Protein AF-A0A7N4P8X4-F1 (afdb_monomer_lite)

pLDDT: mean 72.77, std 20.25, range [28.92, 97.38]

Sequence (737 aa):
MSDKISYYKFKNLRPSQMLLQALALIQQNEDIEEALRQIRILSRNRGKKTTVELLKLLTAYCDEKFDLDKELKELETIPPKKHDDFLLGYPTRRISCAVVNTPSPCVNKTVGHIEDLEIKIEECFHQFECLLRERFESPIKVQEIEGYIFPKPSDFHARFFTKEDGNLKHQTVTVLADAIHLIRTLETDRKDAADALIEQRLRKRLICSKIDGLSFWRLQKLPFAVQQEHETCSSEILELQGNLEKEMQKLKKLKNLVSKEEATTMTLKRDVQFMKEHKPLLEEKLFVETEILRKLYEKRDEALASCQAVRDALDQILFQYQLTIRMSKKEKERMVRDLKVAEENLDRTEKDLKNTQQVFKHYCTEVEKVKKSLDLQKEELHFLRKNRQETRTKVNELTTKLLEAYFKKLIRDQTGLAIMIKNRMETVMAEHEEQKRYMEVKKEDALQALSEMEAPFQELLEEVARVKELKDEQIETIQALEVHKEEVVRRRTQIQMEYVQRKSEMLEAIVTSKKRRVTLAKEIELAKTTIVTLTKEIKHTKEELETKRDEKIFLDEKLGKLREIYEFAKYNRSNYKELFDMLIDELKILEVRMSQERKALDNSLMSRKEILQTKTIKYHISLDENLRLAQEYQQALKHFLQVKDWYLDEFHKKMSAKAAVRDGLQLLLLQERMHFSLVEYFILRTLFSKLELEMTQRRAHGNICRIILLERKADTLVQRIIDFMQSLSDGSWKTEG

Radius of gyration: 120.43 Å; chains: 1; bounding box: 227×137×345 Å

InterPro domains:
  IPR038826 Coiled-coil domain-containing protein 178 [PTHR35088] (56-402)

Foldseek 3Di:
DPPDPDPPPPDDDDPVVVVVVVVVVCVVDPVSVVVVVVVVVLVVDDDPVSVVVVVVVVVVPDDDDDPVVVVVVVVPPPDDDDDPPPPPDDPPDPPWDDDDPDHTPLRVVLVVLVVVLVVVVVVLVVVVVVVVVVVPDDDDDDDDDDDDDDDDPPPVPPPSCPPPPVPSVVSVVVSVVSVVVVVVVVVVVVVVVVVVVVVVVVVVVVVVVVVVVVCCCVPPVVVVVVVVVVVVVVVVVVVVVVVVVVVVVVVVVVVVVVVVVVVVVVVVVVVVVVCVVCVVVVVVVVVVVVVVVVVVVVVVVVVVVVVVVVVVVVVVVVVVVVVVVVVVVVVVVVVVVVVVVVVVVVVVVVVVVVVVVVVVVVVVVVVVVVVVVVVVVVVVVVVVVVVVVVVVVVVVVVVVVVVVVPVVPPPPVPCPVCVVVVPPVVVVVVPCVVVVPDPVPPDCVPPDDPVPPPPPPVPPPPPPPPPPPDPPVVPVVVVVVVVVVVVVVVVVVVVVVVVVVVVVVVVVVVVVVVVVVVVVVVVVVVVVVVVVVVVVVVVVVVVVVVVVVVVVVVVVVVVVVVVVVVVVVVVVVVVVVVVVVVVVVVVVVVVVVVVVVVVVVVVVVVVVVVVVVVVVVVVVVVVVVVVVVVVVVVVVVVVVVVVVVVVVVVVVVVVVVVVVVVVVVVVVVVVVVVVVVVVVVVVVVVVVVVVVVVVVVVVVVVVVVVVVVVVVVVVVVVVVVVVVVVVVVDDDDPDDD

Secondary structure (DSSP, 8-state):
--S-SSTTSSSS--HHHHHHHHHHHHTT-HHHHHHHHHHHHHTT--SHHHHHHHHHHHHTS--S---HHHHHHHHHTS----SS--SS------SSSSS-SS--HHHHHHHHHHHHHHHHHHHHHHHHHHHHHHTS----------------TTTTSSSSSSSSTHHHHHHHHHHHHHHHHHHHHHHHHHHHHHHHHHHHHHHHHHHHHHHHHHHHIIIIIHHHHHHHHHHHHHHHHHHHHHHHHHHHHHHHHHHHHHHHHHHHHHHHHHHHHHHHHHHHHHHHHHHHHHHHHHHHHHHHHHHHHHHHHHHHHHHHHHHHHHHHHHHHHHHHHHHHHHHHHHHHHHHHHHHHHHHHHHHHHHHHHHHHHHHHHHHHHHHHHHHHHHHHHHHHHHHHHHHHHHHTTTGGGTSSTTGGGGTTTTTTSTTGGGTSTTGGGSSTTTTSTT-SSSSSSSSSTTS-TTSGGG--SSSGGGSHHHHHHHHHHHHHHHHHHHHHHHHHHHHHHHHHHHHHHHHHHHHHHHHHHHHHHHHHHHHHHHHHHHHHHHHHHHHHHHHHHHHHHHHHHHHHHHHHHHHHHHHHHHHHHHHHHHHHHHHHHHHHHHHHHHHHHHHHHHHHHHHHHHHHHHHHHHHHHHHHHHHHHHHHHHHHHHHHHHHHHHHHHHHHHHHHHHHHHHHHHHHHHHHHHHHHHHHHHHHHHHHHHHHHHHHHHHHHHHHHHHHHHHHHHHHTTS-------

Structure (mmCIF, N/CA/C/O backbone):
data_AF-A0A7N4P8X4-F1
#
_entry.id   AF-A0A7N4P8X4-F1
#
loop_
_atom_site.group_PDB
_atom_site.id
_atom_site.type_symbol
_atom_site.label_atom_id
_atom_site.label_alt_id
_atom_site.label_comp_id
_atom_site.label_asym_id
_atom_site.label_entity_id
_atom_site.label_seq_id
_atom_site.pdbx_PDB_ins_code
_atom_site.Cartn_x
_atom_site.Cartn_y
_atom_site.Cartn_z
_atom_site.occupancy
_atom_site.B_iso_or_equiv
_atom_site.auth_seq_id
_atom_site.auth_comp_id
_atom_site.auth_asym_id
_atom_site.auth_atom_id
_atom_site.pdbx_PDB_model_num
ATOM 1 N N . MET A 1 1 ? -11.785 15.658 -30.947 1.00 40.91 1 MET A N 1
ATOM 2 C CA . MET A 1 1 ? -12.297 15.171 -32.245 1.00 40.91 1 MET A CA 1
ATOM 3 C C . MET A 1 1 ? -11.614 15.986 -33.331 1.00 40.91 1 MET A C 1
ATOM 5 O O . MET A 1 1 ? -12.002 17.129 -33.469 1.00 40.91 1 MET A O 1
ATOM 9 N N . SER A 1 2 ? -10.574 15.462 -33.994 1.00 34.03 2 SER A N 1
ATOM 10 C CA . SER A 1 2 ? -10.188 15.837 -35.378 1.00 34.03 2 SER A CA 1
ATOM 11 C C . SER A 1 2 ? -8.980 15.048 -35.938 1.00 34.03 2 SER A C 1
ATOM 13 O O . SER A 1 2 ? -8.454 15.447 -36.959 1.00 34.03 2 SER A O 1
ATOM 15 N N . ASP A 1 3 ? -8.550 13.918 -35.352 1.00 32.91 3 ASP A N 1
ATOM 16 C CA . ASP A 1 3 ? -7.396 13.152 -35.889 1.00 32.91 3 ASP A CA 1
ATOM 17 C C . ASP A 1 3 ? -7.577 11.626 -35.795 1.00 32.91 3 ASP A C 1
ATOM 19 O O . ASP A 1 3 ? -6.661 10.861 -35.504 1.00 32.91 3 ASP A O 1
ATOM 23 N N . LYS A 1 4 ? -8.804 11.138 -36.020 1.00 34.59 4 LYS A N 1
ATOM 24 C CA . LYS A 1 4 ? -9.133 9.697 -35.941 1.00 34.59 4 LYS A CA 1
ATOM 25 C C . LYS A 1 4 ? -9.571 9.053 -37.265 1.00 34.59 4 LYS A C 1
ATOM 27 O O . LYS A 1 4 ? -10.173 7.986 -37.231 1.00 34.59 4 LYS A O 1
ATOM 32 N N . ILE A 1 5 ? -9.253 9.637 -38.428 1.00 39.47 5 ILE A N 1
ATOM 33 C CA . ILE A 1 5 ? -9.693 9.097 -39.740 1.00 39.47 5 ILE A CA 1
ATOM 34 C C . ILE A 1 5 ? -8.537 8.626 -40.655 1.00 39.47 5 ILE A C 1
ATOM 36 O O . ILE A 1 5 ? -8.784 8.135 -41.748 1.00 39.47 5 ILE A O 1
ATOM 40 N N . SER A 1 6 ? -7.270 8.640 -40.221 1.00 40.78 6 SER A N 1
ATOM 41 C CA . SER A 1 6 ? -6.165 8.228 -41.117 1.00 40.78 6 SER A CA 1
ATOM 42 C C . SER A 1 6 ? -5.797 6.729 -41.069 1.00 40.78 6 SER A C 1
ATOM 44 O O . SER A 1 6 ? -5.275 6.181 -42.034 1.00 40.78 6 SER A O 1
ATOM 46 N N . TYR A 1 7 ? -6.125 5.997 -39.996 1.00 34.75 7 TYR A N 1
ATOM 47 C CA . TYR A 1 7 ? -5.567 4.643 -39.797 1.00 34.75 7 TYR A CA 1
ATOM 48 C C . TYR A 1 7 ? -6.453 3.471 -40.273 1.00 34.75 7 TYR A C 1
ATOM 50 O O . TYR A 1 7 ? -6.017 2.323 -40.273 1.00 34.75 7 TYR A O 1
ATOM 58 N N . TYR A 1 8 ? -7.691 3.726 -40.714 1.00 36.53 8 TYR A N 1
ATOM 59 C CA . TYR A 1 8 ? -8.648 2.673 -41.108 1.00 36.53 8 TYR A CA 1
ATOM 60 C C . TYR A 1 8 ? -8.923 2.574 -42.617 1.00 36.53 8 TYR A C 1
ATOM 62 O O . TYR A 1 8 ? -9.893 1.938 -43.023 1.00 36.53 8 TYR A O 1
ATOM 70 N N . LYS A 1 9 ? -8.066 3.151 -43.469 1.00 40.25 9 LYS A N 1
ATOM 71 C CA . LYS A 1 9 ? -8.240 3.108 -44.934 1.00 40.25 9 LYS A CA 1
ATOM 72 C C . LYS A 1 9 ? -7.274 2.192 -45.690 1.00 40.25 9 LYS A C 1
ATOM 74 O O . LYS A 1 9 ? -7.340 2.154 -46.907 1.00 40.25 9 LYS A O 1
ATOM 79 N N . PHE A 1 10 ? -6.430 1.419 -45.004 1.00 41.00 10 PHE A N 1
ATOM 80 C CA . PHE A 1 10 ? -5.390 0.605 -45.656 1.00 41.00 10 PHE A CA 1
ATOM 81 C C . PHE A 1 10 ? -5.652 -0.903 -45.705 1.00 41.00 10 PHE A C 1
ATOM 83 O O . PHE A 1 10 ? -4.832 -1.639 -46.242 1.00 41.00 10 PHE A O 1
ATOM 90 N N . LYS A 1 11 ? -6.782 -1.394 -45.181 1.00 41.47 11 LYS A N 1
ATOM 91 C CA . LYS A 1 11 ? -6.997 -2.848 -45.073 1.00 41.47 11 LYS A CA 1
ATOM 92 C C . LYS A 1 11 ? -7.780 -3.504 -46.212 1.00 41.47 11 LYS A C 1
ATOM 94 O O . LYS A 1 11 ? -7.796 -4.722 -46.243 1.00 41.47 11 LYS A O 1
ATOM 99 N N . ASN A 1 12 ? -8.381 -2.746 -47.140 1.00 44.72 12 ASN A N 1
ATOM 100 C CA . ASN A 1 12 ? -9.280 -3.303 -48.170 1.00 44.72 12 ASN A CA 1
ATOM 101 C C . ASN A 1 12 ? -9.197 -2.611 -49.554 1.00 44.72 12 ASN A C 1
ATOM 103 O O . ASN A 1 12 ? -10.226 -2.395 -50.190 1.00 44.72 12 ASN A O 1
ATOM 107 N N . LEU A 1 13 ? -8.011 -2.248 -50.051 1.00 44.00 13 LEU A N 1
ATOM 108 C CA . LEU A 1 13 ? -7.868 -1.734 -51.426 1.00 44.00 13 LEU A CA 1
ATOM 109 C C . LEU A 1 13 ? -7.218 -2.791 -52.323 1.00 44.00 13 LEU A C 1
ATOM 111 O O . LEU A 1 13 ? -6.197 -3.375 -51.967 1.00 44.00 13 LEU A O 1
ATOM 115 N N . ARG A 1 14 ? -7.826 -3.050 -53.489 1.00 50.84 14 ARG A N 1
ATOM 116 C CA . ARG A 1 14 ? -7.253 -3.959 -54.496 1.00 50.84 14 ARG A CA 1
ATOM 117 C C . ARG A 1 14 ? -5.933 -3.373 -55.026 1.00 50.84 14 ARG A C 1
ATOM 119 O O . ARG A 1 14 ? -5.809 -2.147 -55.075 1.00 50.84 14 ARG A O 1
ATOM 126 N N . PRO A 1 15 ? -4.986 -4.203 -55.503 1.00 47.47 15 PRO A N 1
ATOM 127 C CA . PRO A 1 15 ? -3.690 -3.747 -56.022 1.00 47.47 15 PRO A CA 1
ATOM 128 C C . PRO A 1 15 ? -3.783 -2.613 -57.060 1.00 47.47 15 PRO A C 1
ATOM 130 O O . PRO A 1 15 ? -2.947 -1.715 -57.079 1.00 47.47 15 PRO A O 1
ATOM 133 N N . SER A 1 16 ? -4.851 -2.585 -57.863 1.00 41.50 16 SER A N 1
ATOM 134 C CA . SER A 1 16 ? -5.122 -1.528 -58.846 1.00 41.50 16 SER A CA 1
ATOM 135 C C . SER A 1 16 ? -5.427 -0.153 -58.235 1.00 41.50 16 SER A C 1
ATOM 137 O O . SER A 1 16 ? -5.128 0.866 -58.850 1.00 41.50 16 SER A O 1
ATOM 139 N N . GLN A 1 17 ? -5.980 -0.094 -57.021 1.00 48.06 17 GLN A N 1
ATOM 140 C CA . GLN A 1 17 ? -6.282 1.161 -56.326 1.00 48.06 17 GLN A CA 1
ATOM 141 C C . GLN A 1 17 ? -5.081 1.688 -55.530 1.00 48.06 17 GLN A C 1
ATOM 143 O O . GLN A 1 17 ? -4.909 2.900 -55.440 1.00 48.06 17 GLN A O 1
ATOM 148 N N . MET A 1 18 ? -4.202 0.804 -55.040 1.00 45.47 18 MET A N 1
ATOM 149 C CA . MET A 1 18 ? -2.903 1.213 -54.484 1.00 45.47 18 MET A CA 1
ATOM 150 C C . MET A 1 18 ? -2.007 1.838 -55.557 1.00 45.47 18 MET A C 1
ATOM 152 O O . MET A 1 18 ? -1.326 2.820 -55.286 1.00 45.47 18 MET A O 1
ATOM 156 N N . LEU A 1 19 ? -2.068 1.324 -56.789 1.00 45.06 19 LEU A N 1
ATOM 157 C CA . LEU A 1 19 ? -1.313 1.859 -57.922 1.00 45.06 19 LEU A CA 1
ATOM 158 C C . LEU A 1 19 ? -1.837 3.237 -58.364 1.00 45.06 19 LEU A C 1
ATOM 160 O O . LEU A 1 19 ? -1.047 4.135 -58.626 1.00 45.06 19 LEU A O 1
ATOM 164 N N . LEU A 1 20 ? -3.159 3.443 -58.359 1.00 49.94 20 LEU A N 1
ATOM 165 C CA . LEU A 1 20 ? -3.782 4.748 -58.624 1.00 49.94 20 LEU A CA 1
ATOM 166 C C . LEU A 1 20 ? -3.471 5.791 -57.539 1.00 49.94 20 LEU A C 1
ATOM 168 O O . LEU A 1 20 ? -3.284 6.962 -57.855 1.00 49.94 20 LEU A O 1
ATOM 172 N N . GLN A 1 21 ? -3.375 5.378 -56.274 1.00 46.03 21 GLN A N 1
ATOM 173 C CA . GLN A 1 21 ? -3.070 6.286 -55.165 1.00 46.03 21 GLN A CA 1
ATOM 174 C C . GLN A 1 21 ? -1.561 6.563 -55.024 1.00 46.03 21 GLN A C 1
ATOM 176 O O . GLN A 1 21 ? -1.181 7.668 -54.649 1.00 46.03 21 GLN A O 1
ATOM 181 N N . ALA A 1 22 ? -0.701 5.614 -55.417 1.00 45.62 22 ALA A N 1
ATOM 182 C CA . ALA A 1 22 ? 0.734 5.839 -55.604 1.00 45.62 22 ALA A CA 1
ATOM 183 C C . ALA A 1 22 ? 1.010 6.770 -56.796 1.00 45.62 22 ALA A C 1
ATOM 185 O O . ALA A 1 22 ? 1.836 7.668 -56.686 1.00 45.62 22 ALA A O 1
ATOM 186 N N . LEU A 1 23 ? 0.266 6.632 -57.901 1.00 46.03 23 LEU A N 1
ATOM 187 C CA . LEU A 1 23 ? 0.329 7.564 -59.033 1.00 46.03 23 LEU A CA 1
ATOM 188 C C . LEU A 1 23 ? -0.154 8.974 -58.657 1.00 46.03 23 LEU A C 1
ATOM 190 O O . LEU A 1 23 ? 0.441 9.948 -59.105 1.00 46.03 23 LEU A O 1
ATOM 194 N N . ALA A 1 24 ? -1.163 9.095 -57.788 1.00 49.78 24 ALA A N 1
ATOM 195 C CA . ALA A 1 24 ? -1.619 10.387 -57.269 1.00 49.78 24 ALA A CA 1
ATOM 196 C C . ALA A 1 24 ? -0.599 11.053 -56.321 1.00 49.78 24 ALA A C 1
ATOM 198 O O . ALA A 1 24 ? -0.490 12.274 -56.309 1.00 49.78 24 ALA A O 1
ATOM 199 N N . LEU A 1 25 ? 0.176 10.268 -55.561 1.00 44.53 25 LEU A N 1
ATOM 200 C CA . LEU A 1 25 ? 1.289 10.769 -54.738 1.00 44.53 25 LEU A CA 1
ATOM 201 C C . LEU A 1 25 ? 2.521 11.136 -55.584 1.00 44.53 25 LEU A C 1
ATOM 203 O O . LEU A 1 25 ? 3.224 12.086 -55.257 1.00 44.53 25 LEU A O 1
ATOM 207 N N . ILE A 1 26 ? 2.752 10.440 -56.703 1.00 46.66 26 ILE A N 1
ATOM 208 C CA . ILE A 1 26 ? 3.793 10.787 -57.687 1.00 46.66 26 ILE A CA 1
ATOM 209 C C . ILE A 1 26 ? 3.445 12.092 -58.426 1.00 46.66 26 ILE A C 1
ATOM 211 O O . ILE A 1 26 ? 4.345 12.860 -58.743 1.00 46.66 26 ILE A O 1
ATOM 215 N N . GLN A 1 27 ? 2.158 12.392 -58.633 1.00 49.59 27 GLN A N 1
ATOM 216 C CA . GLN A 1 27 ? 1.689 13.667 -59.199 1.00 49.59 27 GLN A CA 1
ATOM 217 C C . GLN A 1 27 ? 1.781 14.866 -58.234 1.00 49.59 27 GLN A C 1
ATOM 219 O O . GLN A 1 27 ? 1.562 15.993 -58.664 1.00 49.59 27 GLN A O 1
ATOM 224 N N . GLN A 1 28 ? 2.084 14.655 -56.947 1.00 47.28 28 GLN A N 1
ATOM 225 C CA . GLN A 1 28 ? 2.255 15.735 -55.960 1.00 47.28 28 GLN A CA 1
ATOM 226 C C . GLN A 1 28 ? 3.719 16.158 -55.750 1.00 47.28 28 GLN A C 1
ATOM 228 O O . GLN A 1 28 ? 3.963 17.128 -55.038 1.00 47.28 28 GLN A O 1
ATOM 233 N N . ASN A 1 29 ? 4.684 15.469 -56.370 1.00 46.62 29 ASN A N 1
ATOM 234 C CA . ASN A 1 29 ? 6.101 15.837 -56.345 1.00 46.62 29 ASN A CA 1
ATOM 235 C C . ASN A 1 29 ? 6.505 16.437 -57.698 1.00 46.62 29 ASN A C 1
ATOM 237 O O . ASN A 1 29 ? 6.779 15.695 -58.645 1.00 46.62 29 ASN A O 1
ATOM 241 N N . GLU A 1 30 ? 6.579 17.770 -57.775 1.00 48.62 30 GLU A N 1
ATOM 242 C CA . GLU A 1 30 ? 7.028 18.496 -58.978 1.00 48.62 30 GLU A CA 1
ATOM 243 C C . GLU A 1 30 ? 8.418 18.022 -59.455 1.00 48.62 30 GLU A C 1
ATOM 245 O O . GLU A 1 30 ? 8.646 17.891 -60.657 1.00 48.62 30 GLU A O 1
ATOM 250 N N . ASP A 1 31 ? 9.300 17.616 -58.534 1.00 49.03 31 ASP A N 1
ATOM 251 C CA . ASP A 1 31 ? 10.652 17.126 -58.846 1.00 49.03 31 ASP A CA 1
ATOM 252 C C . ASP A 1 31 ? 10.674 15.762 -59.568 1.00 49.03 31 ASP A C 1
ATOM 254 O O . ASP A 1 31 ? 11.569 15.479 -60.370 1.00 49.03 31 ASP A O 1
ATOM 258 N N . ILE A 1 32 ? 9.676 14.904 -59.325 1.00 47.75 32 ILE A N 1
ATOM 259 C CA . ILE A 1 32 ? 9.579 13.579 -59.965 1.00 47.75 32 ILE A CA 1
ATOM 260 C C . ILE A 1 32 ? 8.868 13.695 -61.320 1.00 47.75 32 ILE A C 1
ATOM 262 O O . ILE A 1 32 ? 9.211 12.975 -62.263 1.00 47.75 32 ILE A O 1
ATOM 266 N N . GLU A 1 33 ? 7.917 14.624 -61.461 1.00 46.00 33 GLU A N 1
ATOM 267 C CA . GLU A 1 33 ? 7.275 14.911 -62.746 1.00 46.00 33 GLU A CA 1
ATOM 268 C C . GLU A 1 33 ? 8.265 15.542 -63.745 1.00 46.00 33 GLU A C 1
ATOM 270 O O . GLU A 1 33 ? 8.255 15.179 -64.925 1.00 46.00 33 GLU A O 1
ATOM 275 N N . GLU A 1 34 ? 9.182 16.393 -63.274 1.00 50.38 34 GLU A N 1
ATOM 276 C CA . GLU A 1 34 ? 10.260 16.973 -64.085 1.00 50.38 34 GLU A CA 1
ATOM 277 C C . GLU A 1 34 ? 11.286 15.905 -64.511 1.00 50.38 34 GLU A C 1
ATOM 279 O O . GLU A 1 34 ? 11.645 15.815 -65.690 1.00 50.38 34 GLU A O 1
ATOM 284 N N . ALA A 1 35 ? 11.670 14.997 -63.604 1.00 46.72 35 ALA A N 1
ATOM 285 C CA . ALA A 1 35 ? 12.545 13.863 -63.920 1.00 46.72 35 ALA A CA 1
ATOM 286 C C . ALA A 1 35 ? 11.910 12.900 -64.946 1.00 46.72 35 ALA A C 1
ATOM 288 O O . ALA A 1 35 ? 12.567 12.445 -65.887 1.00 46.72 35 ALA A O 1
ATOM 289 N N . LEU A 1 36 ? 10.606 12.629 -64.833 1.00 44.66 36 LEU A N 1
ATOM 290 C CA . LEU A 1 36 ? 9.875 11.791 -65.787 1.00 44.66 36 LEU A CA 1
ATOM 291 C C . LEU A 1 36 ? 9.618 12.499 -67.129 1.00 44.66 36 LEU A C 1
ATOM 293 O O . LEU A 1 36 ? 9.612 11.831 -68.169 1.00 44.66 36 LEU A O 1
ATOM 297 N N . ARG A 1 37 ? 9.463 13.833 -67.156 1.00 54.06 37 ARG A N 1
ATOM 298 C CA . ARG A 1 37 ? 9.416 14.629 -68.400 1.00 54.06 37 ARG A CA 1
ATOM 299 C C . ARG A 1 37 ? 10.755 14.611 -69.128 1.00 54.06 37 ARG A C 1
ATOM 301 O O . ARG A 1 37 ? 10.762 14.402 -70.344 1.00 54.06 37 ARG A O 1
ATOM 308 N N . GLN A 1 38 ? 11.874 14.714 -68.410 1.00 51.28 38 GLN A N 1
ATOM 309 C CA . GLN A 1 38 ? 13.210 14.583 -69.000 1.00 51.28 38 GLN A CA 1
ATOM 310 C C . GLN A 1 38 ? 13.451 13.174 -69.567 1.00 51.28 38 GLN A C 1
ATOM 312 O O . GLN A 1 38 ? 13.900 13.039 -70.706 1.00 51.28 38 GLN A O 1
ATOM 317 N N . ILE A 1 39 ? 13.028 12.115 -68.865 1.00 45.53 39 ILE A N 1
ATOM 318 C CA . ILE A 1 39 ? 13.102 10.729 -69.370 1.00 45.53 39 ILE A CA 1
ATOM 319 C C . ILE A 1 39 ? 12.225 10.530 -70.623 1.00 45.53 39 ILE A C 1
ATOM 321 O O . ILE A 1 39 ? 12.630 9.849 -71.572 1.00 45.53 39 ILE A O 1
ATOM 325 N N . ARG A 1 40 ? 11.045 11.165 -70.693 1.00 45.41 40 ARG A N 1
ATOM 326 C CA . ARG A 1 40 ? 10.167 11.093 -71.877 1.00 45.41 40 ARG A CA 1
ATOM 327 C C . ARG A 1 40 ? 10.763 11.794 -73.098 1.00 45.41 40 ARG A C 1
ATOM 329 O O . ARG A 1 40 ? 10.647 11.254 -74.200 1.00 45.41 40 ARG A O 1
ATOM 336 N N . ILE A 1 41 ? 11.428 12.936 -72.912 1.00 51.06 41 ILE A N 1
ATOM 337 C CA . ILE A 1 41 ? 12.122 13.672 -73.984 1.00 51.06 41 ILE A CA 1
ATOM 338 C C . ILE A 1 41 ? 13.336 12.873 -74.494 1.00 51.06 41 ILE A C 1
ATOM 340 O O . ILE A 1 41 ? 13.569 12.809 -75.703 1.00 51.06 41 ILE A O 1
ATOM 344 N N . LEU A 1 42 ? 14.046 12.171 -73.605 1.00 42.72 42 LEU A N 1
ATOM 345 C CA . LEU A 1 42 ? 15.221 11.359 -73.945 1.00 42.72 42 LEU A CA 1
ATOM 346 C C . LEU A 1 42 ? 14.881 10.030 -74.644 1.00 42.72 42 LEU A C 1
ATOM 348 O O . LEU A 1 42 ? 15.661 9.551 -75.467 1.00 42.72 42 LEU A O 1
ATOM 352 N N . SER A 1 43 ? 13.692 9.460 -74.411 1.00 44.56 43 SER A N 1
ATOM 353 C CA . SER A 1 43 ? 13.261 8.203 -75.056 1.00 44.56 43 SER A CA 1
ATOM 354 C C . SER A 1 43 ? 13.024 8.305 -76.575 1.00 44.56 43 SER A C 1
ATOM 356 O O . SER A 1 43 ? 12.935 7.282 -77.258 1.00 44.56 43 SER A O 1
ATOM 358 N N . ARG A 1 44 ? 12.947 9.528 -77.125 1.00 46.44 44 ARG A N 1
ATOM 359 C CA . ARG A 1 44 ? 12.683 9.776 -78.554 1.00 46.44 44 ARG A CA 1
ATOM 360 C C . ARG A 1 44 ? 13.939 9.802 -79.433 1.00 46.44 44 ARG A C 1
ATOM 362 O O . ARG A 1 44 ? 13.810 9.619 -80.639 1.00 46.44 44 ARG A O 1
ATOM 369 N N . ASN A 1 45 ? 15.136 9.946 -78.858 1.00 46.81 45 ASN A N 1
ATOM 370 C CA . ASN A 1 45 ? 16.387 10.082 -79.610 1.00 46.81 45 ASN A CA 1
ATOM 371 C C . ASN A 1 45 ? 17.344 8.917 -79.310 1.00 46.81 45 ASN A C 1
ATOM 373 O O . ASN A 1 45 ? 17.963 8.846 -78.248 1.00 46.81 45 ASN A O 1
ATOM 377 N N . ARG A 1 46 ? 17.482 7.988 -80.264 1.00 48.44 46 ARG A N 1
ATOM 378 C CA . ARG A 1 46 ? 18.445 6.877 -80.186 1.00 48.44 46 ARG A CA 1
ATOM 379 C C . ARG A 1 46 ? 19.837 7.357 -80.622 1.00 48.44 46 ARG A C 1
ATOM 381 O O . ARG A 1 46 ? 20.061 7.563 -81.809 1.00 48.44 46 ARG A O 1
ATOM 388 N N . GLY A 1 47 ? 20.779 7.498 -79.687 1.00 50.91 47 GLY A N 1
ATOM 389 C CA . GLY A 1 47 ? 22.188 7.793 -79.989 1.00 50.91 47 GLY A CA 1
ATOM 390 C C . GLY A 1 47 ? 23.071 7.900 -78.738 1.00 50.91 47 GLY A C 1
ATOM 391 O O . GLY A 1 47 ? 22.567 8.056 -77.636 1.00 50.91 47 GLY A O 1
ATOM 392 N N . LYS A 1 48 ? 24.403 7.839 -78.892 1.00 46.06 48 LYS A N 1
ATOM 393 C CA . LYS A 1 48 ? 25.401 7.790 -77.791 1.00 46.06 48 LYS A CA 1
ATOM 394 C C . LYS A 1 48 ? 25.256 8.876 -76.704 1.00 46.06 48 LYS A C 1
ATOM 396 O O . LYS A 1 48 ? 25.703 8.657 -75.582 1.00 46.06 48 LYS A O 1
ATOM 401 N N . LYS A 1 49 ? 24.616 10.016 -76.999 1.00 47.66 49 LYS A N 1
ATOM 402 C CA . LYS A 1 49 ? 24.328 11.078 -76.016 1.00 47.66 49 LYS A CA 1
ATOM 403 C C . LYS A 1 49 ? 23.410 10.593 -74.885 1.00 47.66 49 LYS A C 1
ATOM 405 O O . LYS A 1 49 ? 23.685 10.880 -73.727 1.00 47.66 49 LYS A O 1
ATOM 410 N N . THR A 1 50 ? 22.404 9.777 -75.204 1.00 49.06 50 THR A N 1
ATOM 411 C CA . THR A 1 50 ? 21.455 9.222 -74.227 1.00 49.06 50 THR A CA 1
ATOM 412 C C . THR A 1 50 ? 22.134 8.230 -73.279 1.00 49.06 50 THR A C 1
ATOM 414 O O . THR A 1 50 ? 21.807 8.178 -72.102 1.00 49.06 50 THR A O 1
ATOM 417 N N . THR A 1 51 ? 23.128 7.474 -73.759 1.00 50.16 51 THR A N 1
ATOM 418 C CA . THR A 1 51 ? 23.895 6.519 -72.940 1.00 50.16 51 THR A CA 1
ATOM 419 C C . THR A 1 51 ? 24.843 7.227 -71.968 1.00 50.16 51 THR A C 1
ATOM 421 O O . THR A 1 51 ? 24.984 6.792 -70.832 1.00 50.16 51 THR A O 1
ATOM 424 N N . VAL A 1 52 ? 25.457 8.337 -72.390 1.00 51.41 52 VAL A N 1
ATOM 425 C CA . VAL A 1 52 ? 26.366 9.137 -71.550 1.00 51.41 52 VAL A CA 1
ATOM 426 C C . VAL A 1 52 ? 25.600 9.921 -70.479 1.00 51.41 52 VAL A C 1
ATOM 428 O O . VAL A 1 52 ? 26.076 10.026 -69.353 1.00 51.41 52 VAL A O 1
ATOM 431 N N . GLU A 1 53 ? 24.404 10.431 -70.783 1.00 51.50 53 GLU A N 1
ATOM 432 C CA . GLU A 1 53 ? 23.557 11.101 -69.784 1.00 51.50 53 GLU A CA 1
ATOM 433 C C . GLU A 1 53 ? 22.910 10.115 -68.796 1.00 51.50 53 GLU A C 1
ATOM 435 O O . GLU A 1 53 ? 22.869 10.403 -67.602 1.00 51.50 53 GLU A O 1
ATOM 440 N N . LEU A 1 54 ? 22.511 8.915 -69.245 1.00 48.25 54 LEU A N 1
ATOM 441 C CA . LEU A 1 54 ? 22.053 7.833 -68.359 1.00 48.25 54 LEU A CA 1
ATOM 442 C C . LEU A 1 54 ? 23.161 7.340 -67.416 1.00 48.25 54 LEU A C 1
ATOM 444 O O . LEU A 1 54 ? 22.894 7.085 -66.244 1.00 48.25 54 LEU A O 1
ATOM 448 N N . LEU A 1 55 ? 24.403 7.243 -67.902 1.00 47.97 55 LEU A N 1
ATOM 449 C CA . LEU A 1 55 ? 25.556 6.879 -67.073 1.00 47.97 55 LEU A CA 1
ATOM 450 C C . LEU A 1 55 ? 25.867 7.956 -66.027 1.00 47.97 55 LEU A C 1
ATOM 452 O O . LEU A 1 55 ? 26.099 7.602 -64.877 1.00 47.97 55 LEU A O 1
ATOM 456 N N . LYS A 1 56 ? 25.785 9.248 -66.381 1.00 52.66 56 LYS A N 1
ATOM 457 C CA . LYS A 1 56 ? 25.975 10.368 -65.436 1.00 52.66 56 LYS A CA 1
ATOM 458 C C . LYS A 1 56 ? 24.904 10.428 -64.341 1.00 52.66 56 LYS A C 1
ATOM 460 O O . LYS A 1 56 ? 25.232 10.738 -63.202 1.00 52.66 56 LYS A O 1
ATOM 465 N N . LEU A 1 57 ? 23.648 10.106 -64.661 1.00 48.56 57 LEU A N 1
ATOM 466 C CA . LEU A 1 57 ? 22.561 10.021 -63.673 1.00 48.56 57 LEU A CA 1
ATOM 467 C C . LEU A 1 57 ? 22.720 8.821 -62.726 1.00 48.56 57 LEU A C 1
ATOM 469 O O . LEU A 1 57 ? 22.428 8.945 -61.541 1.00 48.56 57 LEU A O 1
ATOM 473 N N . LEU A 1 58 ? 23.238 7.691 -63.219 1.00 43.94 58 LEU A N 1
ATOM 474 C CA . LEU A 1 58 ? 23.565 6.523 -62.391 1.00 43.94 58 LEU A CA 1
ATOM 475 C C . LEU A 1 58 ? 24.777 6.768 -61.474 1.00 43.94 58 LEU A C 1
ATOM 477 O O . LEU A 1 58 ? 24.844 6.188 -60.397 1.00 43.94 58 LEU A O 1
ATOM 481 N N . THR A 1 59 ? 25.702 7.661 -61.849 1.00 45.72 59 THR A N 1
ATOM 482 C CA . THR A 1 59 ? 26.853 8.038 -61.001 1.00 45.72 59 THR A CA 1
ATOM 483 C C . THR A 1 59 ? 26.451 8.900 -59.796 1.00 45.72 59 THR A C 1
ATOM 485 O O . THR A 1 59 ? 27.143 8.891 -58.788 1.00 45.72 59 THR A O 1
ATOM 488 N N . ALA A 1 60 ? 25.327 9.623 -59.864 1.00 47.72 60 ALA A N 1
ATOM 489 C CA . ALA A 1 60 ? 24.863 10.485 -58.770 1.00 47.72 60 ALA A CA 1
ATOM 490 C C . ALA A 1 60 ? 24.150 9.727 -57.629 1.00 47.72 60 ALA A C 1
ATOM 492 O O . ALA A 1 60 ? 23.828 10.339 -56.616 1.00 47.72 60 ALA A O 1
ATOM 493 N N . TYR A 1 61 ? 23.884 8.425 -57.796 1.00 42.03 61 TYR A N 1
ATOM 494 C CA . TYR A 1 61 ? 23.082 7.617 -56.863 1.00 42.03 61 TYR A CA 1
ATOM 495 C C . TYR A 1 61 ? 23.809 6.386 -56.295 1.00 42.03 61 TYR A C 1
ATOM 497 O O . TYR A 1 61 ? 23.214 5.640 -55.519 1.00 42.03 61 TYR A O 1
ATOM 505 N N . CYS A 1 62 ? 25.071 6.154 -56.663 1.00 35.81 62 CYS A N 1
ATOM 506 C CA . CYS A 1 62 ? 25.847 5.011 -56.184 1.00 35.81 62 CYS A CA 1
ATOM 507 C C . CYS A 1 62 ? 27.074 5.487 -55.399 1.00 35.81 62 CYS A C 1
ATOM 509 O O . CYS A 1 62 ? 28.069 5.899 -55.994 1.00 35.81 62 CYS A O 1
ATOM 511 N N . ASP A 1 63 ? 26.998 5.396 -54.072 1.00 40.31 63 ASP A N 1
ATOM 512 C CA . ASP A 1 63 ? 28.126 5.640 -53.177 1.00 40.31 63 ASP A CA 1
ATOM 513 C C . ASP A 1 63 ? 29.160 4.498 -53.240 1.00 40.31 63 ASP A C 1
ATOM 515 O O . ASP A 1 63 ? 28.834 3.312 -53.216 1.00 40.31 63 ASP A O 1
ATOM 519 N N . GLU A 1 64 ? 30.424 4.918 -53.332 1.00 50.53 64 GLU A N 1
ATOM 520 C CA . GLU A 1 64 ? 31.660 4.236 -52.925 1.00 50.53 64 GLU A CA 1
ATOM 521 C C . GLU A 1 64 ? 31.843 2.747 -53.291 1.00 50.53 64 GLU A C 1
ATOM 523 O O . GLU A 1 64 ? 31.795 1.889 -52.411 1.00 50.53 64 GLU A O 1
ATOM 528 N N . LYS A 1 65 ? 32.187 2.440 -54.562 1.00 41.59 65 LYS A N 1
ATOM 529 C CA . LYS A 1 65 ? 33.196 1.402 -54.953 1.00 41.59 65 LYS A CA 1
ATOM 530 C C . LYS A 1 65 ? 33.359 1.159 -56.467 1.00 41.59 65 LYS A C 1
ATOM 532 O O . LYS A 1 65 ? 33.675 0.047 -56.890 1.00 41.59 65 LYS A O 1
ATOM 537 N N . PHE A 1 66 ? 33.208 2.177 -57.313 1.00 42.41 66 PHE A N 1
ATOM 538 C CA . PHE A 1 66 ? 33.516 2.037 -58.742 1.00 42.41 66 PHE A CA 1
ATOM 539 C C . PHE A 1 66 ? 34.397 3.197 -59.212 1.00 42.41 66 PHE A C 1
ATOM 541 O O . PHE A 1 66 ? 33.914 4.293 -59.480 1.00 42.41 66 PHE A O 1
ATOM 548 N N . ASP A 1 67 ? 35.710 2.965 -59.252 1.00 47.84 67 ASP A N 1
ATOM 549 C CA . ASP A 1 67 ? 36.712 3.966 -59.633 1.00 47.84 67 ASP A CA 1
ATOM 550 C C . ASP A 1 67 ? 36.758 4.123 -61.164 1.00 47.84 67 ASP A C 1
ATOM 552 O O . ASP A 1 67 ? 37.607 3.567 -61.870 1.00 47.84 67 ASP A O 1
ATOM 556 N N . LEU A 1 68 ? 35.758 4.847 -61.675 1.00 44.78 68 LEU A N 1
ATOM 557 C CA . LEU A 1 68 ? 35.551 5.138 -63.094 1.00 44.78 68 LEU A CA 1
ATOM 558 C C . LEU A 1 68 ? 36.687 5.999 -63.681 1.00 44.78 68 LEU A C 1
ATOM 560 O O . LEU A 1 68 ? 36.904 5.974 -64.892 1.00 44.78 68 LEU A O 1
ATOM 564 N N . ASP A 1 69 ? 37.459 6.702 -62.844 1.00 49.22 69 ASP A N 1
ATOM 565 C CA . ASP A 1 69 ? 38.582 7.549 -63.267 1.00 49.22 69 ASP A CA 1
ATOM 566 C C . ASP A 1 69 ? 39.760 6.736 -63.820 1.00 49.22 69 ASP A C 1
ATOM 568 O O . ASP A 1 69 ? 40.535 7.230 -64.647 1.00 49.22 69 ASP A O 1
ATOM 572 N N . LYS A 1 70 ? 39.884 5.463 -63.421 1.00 50.50 70 LYS A N 1
ATOM 573 C CA . LYS A 1 70 ? 40.907 4.552 -63.945 1.00 50.50 70 LYS A CA 1
ATOM 574 C C . LYS A 1 70 ? 40.554 4.019 -65.338 1.00 50.50 70 LYS A C 1
ATOM 576 O O . LYS A 1 70 ? 41.437 3.954 -66.191 1.00 50.50 70 LYS A O 1
ATOM 581 N N . GLU A 1 71 ? 39.282 3.710 -65.602 1.00 46.75 71 GLU A N 1
ATOM 582 C CA . GLU A 1 71 ? 38.825 3.282 -66.938 1.00 46.75 71 GLU A CA 1
ATOM 583 C C . GLU A 1 71 ? 38.652 4.461 -67.915 1.00 46.75 71 GLU A C 1
ATOM 585 O O . GLU A 1 71 ? 38.945 4.323 -69.106 1.00 46.75 71 GLU A O 1
ATOM 590 N N . LEU A 1 72 ? 38.264 5.651 -67.434 1.00 48.97 72 LEU A N 1
ATOM 591 C CA . LEU A 1 72 ? 38.203 6.872 -68.251 1.00 48.97 72 LEU A CA 1
ATOM 592 C C . LEU A 1 72 ? 39.596 7.342 -68.698 1.00 48.97 72 LEU A C 1
ATOM 594 O O . LEU A 1 72 ? 39.762 7.717 -69.859 1.00 48.97 72 LEU A O 1
ATOM 598 N N . LYS A 1 73 ? 40.623 7.228 -67.841 1.00 54.28 73 LYS A N 1
ATOM 599 C CA . LYS A 1 73 ? 42.018 7.516 -68.224 1.00 54.28 73 LYS A CA 1
ATOM 600 C C . LYS A 1 73 ? 42.564 6.574 -69.293 1.00 54.28 73 LYS A C 1
ATOM 602 O O . LYS A 1 73 ? 43.348 7.010 -70.131 1.00 54.28 73 LYS A O 1
ATOM 607 N N . GLU A 1 74 ? 42.160 5.304 -69.306 1.00 46.06 74 GLU A N 1
ATOM 608 C CA . GLU A 1 74 ? 42.567 4.374 -70.368 1.00 46.06 74 GLU A CA 1
ATOM 609 C C . GLU A 1 74 ? 41.868 4.685 -71.704 1.00 46.06 74 GLU A C 1
ATOM 611 O O . GLU A 1 74 ? 42.471 4.513 -72.765 1.00 46.06 74 GLU A O 1
ATOM 616 N N . LEU A 1 75 ? 40.654 5.247 -71.675 1.00 41.47 75 LEU A N 1
ATOM 617 C CA . LEU A 1 75 ? 39.940 5.722 -72.869 1.00 41.47 75 LEU A CA 1
ATOM 618 C C . LEU A 1 75 ? 40.475 7.059 -73.421 1.00 41.47 75 LEU A C 1
ATOM 620 O O . LEU A 1 75 ? 40.410 7.274 -74.632 1.00 41.47 75 LEU A O 1
ATOM 624 N N . GLU A 1 76 ? 41.058 7.923 -72.583 1.00 43.69 76 GLU A N 1
ATOM 625 C CA . GLU A 1 76 ? 41.695 9.189 -72.998 1.00 43.69 76 GLU A CA 1
ATOM 626 C C . GLU A 1 76 ? 43.078 9.014 -73.662 1.00 43.69 76 GLU A C 1
ATOM 628 O O . GLU A 1 76 ? 43.576 9.936 -74.309 1.00 43.69 76 GLU A O 1
ATOM 633 N N . THR A 1 77 ? 43.701 7.830 -73.574 1.00 39.47 77 THR A N 1
ATOM 634 C CA . THR A 1 77 ? 45.004 7.556 -74.226 1.00 39.47 77 THR A CA 1
ATOM 635 C C . THR A 1 77 ? 44.919 7.261 -75.728 1.00 39.47 77 THR A C 1
ATOM 637 O O . THR A 1 77 ? 45.945 7.083 -76.387 1.00 39.47 77 THR A O 1
ATOM 640 N N . ILE A 1 78 ? 43.715 7.258 -76.306 1.00 39.69 78 ILE A N 1
ATOM 641 C CA . ILE A 1 78 ? 43.512 7.150 -77.753 1.00 39.69 78 ILE A CA 1
ATOM 642 C C . ILE A 1 78 ? 43.460 8.577 -78.336 1.00 39.69 78 ILE A C 1
ATOM 644 O O . ILE A 1 78 ? 42.540 9.329 -78.017 1.00 39.69 78 ILE A O 1
ATOM 648 N N . PRO A 1 79 ? 44.422 8.993 -79.184 1.00 38.25 79 PRO A N 1
ATOM 649 C CA . PRO A 1 79 ? 44.507 10.376 -79.650 1.00 38.25 79 PRO A CA 1
ATOM 650 C C . PRO A 1 79 ? 43.276 10.803 -80.479 1.00 38.25 79 PRO A C 1
ATOM 652 O O . PRO A 1 79 ? 42.797 10.034 -81.319 1.00 38.25 79 PRO A O 1
ATOM 655 N N . PRO A 1 80 ? 42.786 12.051 -80.320 1.00 42.53 80 PRO A N 1
ATOM 656 C CA . PRO A 1 80 ? 41.570 12.530 -80.960 1.00 42.53 80 PRO A CA 1
ATOM 657 C C . PRO A 1 80 ? 41.876 13.065 -82.361 1.00 42.53 80 PRO A C 1
ATOM 659 O O . PRO A 1 80 ? 42.061 14.262 -82.548 1.00 42.53 80 PRO A O 1
ATOM 662 N N . LYS A 1 81 ? 41.912 12.193 -83.372 1.00 38.69 81 LYS A N 1
ATOM 663 C CA . LYS A 1 81 ? 41.643 12.578 -84.768 1.00 38.69 81 LYS A CA 1
ATOM 664 C C . LYS A 1 81 ? 40.958 11.423 -85.500 1.00 38.69 81 LYS A C 1
ATOM 666 O O . LYS A 1 81 ? 41.500 10.325 -85.551 1.00 38.69 81 LYS A O 1
ATOM 671 N N . LYS A 1 82 ? 39.837 11.761 -86.155 1.00 35.72 82 LYS A N 1
ATOM 672 C CA . LYS A 1 82 ? 39.021 10.977 -87.109 1.00 35.72 82 LYS A CA 1
ATOM 673 C C . LYS A 1 82 ? 37.838 10.192 -86.526 1.00 35.72 82 LYS A C 1
ATOM 675 O O . LYS A 1 82 ? 37.775 8.973 -86.625 1.00 35.72 82 LYS A O 1
ATOM 680 N N . HIS A 1 83 ? 36.834 10.917 -86.038 1.00 35.16 83 HIS A N 1
ATOM 681 C CA . HIS A 1 83 ? 35.462 10.410 -85.941 1.00 35.16 83 HIS A CA 1
ATOM 682 C C . HIS A 1 83 ? 34.477 11.418 -86.543 1.00 35.16 83 HIS A C 1
ATOM 684 O O . HIS A 1 83 ? 33.636 11.932 -85.829 1.00 35.16 83 HIS A O 1
ATOM 690 N N . ASP A 1 84 ? 34.624 11.697 -87.845 1.00 35.84 84 ASP A N 1
ATOM 691 C CA . ASP A 1 84 ? 33.534 12.222 -88.695 1.00 35.84 84 ASP A CA 1
ATOM 692 C C . ASP A 1 84 ? 33.667 11.875 -90.203 1.00 35.84 84 ASP A C 1
ATOM 694 O O . ASP A 1 84 ? 32.842 12.298 -90.996 1.00 35.84 84 ASP A O 1
ATOM 698 N N . ASP A 1 85 ? 34.608 11.005 -90.611 1.00 32.62 85 ASP A N 1
ATOM 699 C CA . ASP A 1 85 ? 34.768 10.560 -92.020 1.00 32.62 85 ASP A CA 1
ATOM 700 C C . ASP A 1 85 ? 34.532 9.048 -92.229 1.00 32.62 85 ASP A C 1
ATOM 702 O O . ASP A 1 85 ? 34.962 8.456 -93.216 1.00 32.62 85 ASP A O 1
ATOM 706 N N . PHE A 1 86 ? 33.834 8.368 -91.313 1.00 35.03 86 PHE A N 1
ATOM 707 C CA . PHE A 1 86 ? 33.560 6.924 -91.448 1.00 35.03 86 PHE A CA 1
ATOM 708 C C . PHE A 1 86 ? 32.295 6.608 -92.272 1.00 35.03 86 PHE A C 1
ATOM 710 O O . PHE A 1 86 ? 31.606 5.617 -92.034 1.00 35.03 86 PHE A O 1
ATOM 717 N N . LEU A 1 87 ? 32.016 7.448 -93.271 1.00 36.69 87 LEU A N 1
ATOM 718 C CA . LEU A 1 87 ? 31.196 7.134 -94.438 1.00 36.69 87 LEU A CA 1
ATOM 719 C C . LEU A 1 87 ? 32.149 6.645 -95.537 1.00 36.69 87 LEU A C 1
ATOM 721 O O . LEU A 1 87 ? 32.783 7.445 -96.209 1.00 36.69 87 LEU A O 1
ATOM 725 N N . LEU A 1 88 ? 32.273 5.321 -95.693 1.00 42.62 88 LEU A N 1
ATOM 726 C CA . LEU A 1 88 ? 32.833 4.669 -96.893 1.00 42.62 88 LEU A CA 1
ATOM 727 C C . LEU A 1 88 ? 34.165 5.246 -97.430 1.00 42.62 88 LEU A C 1
ATOM 729 O O . LEU A 1 88 ? 34.398 5.287 -98.633 1.00 42.62 88 LEU A O 1
ATOM 733 N N . GLY A 1 89 ? 35.088 5.626 -96.552 1.00 28.92 89 GLY A N 1
ATOM 734 C CA . GLY A 1 89 ? 36.461 5.956 -96.928 1.00 28.92 89 GLY A CA 1
ATOM 735 C C . GLY A 1 89 ? 37.351 4.718 -96.911 1.00 28.92 89 GLY A C 1
ATOM 736 O O . GLY A 1 89 ? 38.151 4.550 -95.992 1.00 28.92 89 GLY A O 1
ATOM 737 N N . TYR A 1 90 ? 37.230 3.836 -97.909 1.00 30.83 90 TYR A N 1
ATOM 738 C CA . TYR A 1 90 ? 38.354 2.952 -98.240 1.00 30.83 90 TYR A CA 1
ATOM 739 C C . TYR A 1 90 ? 39.591 3.843 -98.449 1.00 30.83 90 TYR A C 1
ATOM 741 O O . TYR A 1 90 ? 39.441 4.903 -99.066 1.00 30.83 90 TYR A O 1
ATOM 749 N N . PRO A 1 91 ? 40.804 3.467 -97.987 1.00 33.53 91 PRO A N 1
ATOM 750 C CA . PRO A 1 91 ? 41.998 4.138 -98.480 1.00 33.53 91 PRO A CA 1
ATOM 751 C C . PRO A 1 91 ? 41.902 4.043 -99.994 1.00 33.53 91 PRO A C 1
ATOM 753 O O . PRO A 1 91 ? 41.667 2.950 -100.516 1.00 33.53 91 PRO A O 1
ATOM 756 N N . THR A 1 92 ? 41.949 5.190 -100.665 1.00 34.69 92 THR A N 1
ATOM 757 C CA . THR A 1 92 ? 41.940 5.314 -102.114 1.00 34.69 92 THR A CA 1
ATOM 758 C C . THR A 1 92 ? 42.997 4.362 -102.650 1.00 34.69 92 THR A C 1
ATOM 760 O O . THR A 1 92 ? 44.179 4.687 -102.739 1.00 34.69 92 THR A O 1
ATOM 763 N N . ARG A 1 93 ? 42.556 3.140 -102.978 1.00 39.09 93 ARG A N 1
ATOM 764 C CA . ARG A 1 93 ? 43.250 2.245 -103.882 1.00 39.09 93 ARG A CA 1
ATOM 765 C C . ARG A 1 93 ? 43.548 3.141 -105.064 1.00 39.09 93 ARG A C 1
ATOM 767 O O . ARG A 1 93 ? 42.614 3.697 -105.645 1.00 39.09 93 ARG A O 1
ATOM 774 N N . ARG A 1 94 ? 44.820 3.298 -105.425 1.00 38.00 94 ARG A N 1
ATOM 775 C CA . ARG A 1 94 ? 45.111 3.617 -106.818 1.00 38.00 94 ARG A CA 1
ATOM 776 C C . ARG A 1 94 ? 44.310 2.590 -107.611 1.00 38.00 94 ARG A C 1
ATOM 778 O O . ARG A 1 94 ? 44.479 1.387 -107.409 1.00 38.00 94 ARG A O 1
ATOM 785 N N . ILE A 1 95 ? 43.310 3.063 -108.351 1.00 43.81 95 ILE A N 1
ATOM 786 C CA . ILE A 1 95 ? 42.436 2.225 -109.165 1.00 43.81 95 ILE A CA 1
ATOM 787 C C . ILE A 1 95 ? 43.299 1.749 -110.325 1.00 43.81 95 ILE A C 1
ATOM 789 O O . ILE A 1 95 ? 43.312 2.320 -111.405 1.00 43.81 95 ILE A O 1
ATOM 793 N N . SER A 1 96 ? 44.096 0.735 -110.037 1.00 45.06 96 SER A N 1
ATOM 794 C CA . SER A 1 96 ? 44.750 -0.153 -110.972 1.00 45.06 96 SER A CA 1
ATOM 795 C C . SER A 1 96 ? 45.338 -1.277 -110.118 1.00 45.06 96 SER A C 1
ATOM 797 O O . SER A 1 96 ? 46.209 -1.009 -109.298 1.00 45.06 96 SER A O 1
ATOM 799 N N . CYS A 1 97 ? 44.874 -2.516 -110.331 1.00 48.94 97 CYS A N 1
ATOM 800 C CA . CYS A 1 97 ? 45.602 -3.772 -110.043 1.00 48.94 97 CYS A CA 1
ATOM 801 C C . CYS A 1 97 ? 45.242 -4.660 -108.825 1.00 48.94 97 CYS A C 1
ATOM 803 O O . CYS A 1 97 ? 46.096 -5.454 -108.453 1.00 48.94 97 CYS A O 1
ATOM 805 N N . ALA A 1 98 ? 44.039 -4.659 -108.219 1.00 47.41 98 ALA A N 1
ATOM 806 C CA . ALA A 1 98 ? 43.835 -5.567 -107.061 1.00 47.41 98 ALA A CA 1
ATOM 807 C C . ALA A 1 98 ? 42.447 -6.196 -106.816 1.00 47.41 98 ALA A C 1
ATOM 809 O O . ALA A 1 98 ? 42.147 -6.482 -105.660 1.00 47.41 98 ALA A O 1
ATOM 810 N N . VAL A 1 99 ? 41.559 -6.402 -107.801 1.00 45.38 99 VAL A N 1
ATOM 811 C CA . VAL A 1 99 ? 40.255 -7.079 -107.522 1.00 45.38 99 VAL A CA 1
ATOM 812 C C . VAL A 1 99 ? 39.723 -8.003 -108.629 1.00 45.38 99 VAL A C 1
ATOM 814 O O . VAL A 1 99 ? 38.689 -8.631 -108.436 1.00 45.38 99 VAL A O 1
ATOM 817 N N . VAL A 1 100 ? 40.411 -8.189 -109.753 1.00 41.25 100 VAL A N 1
ATOM 818 C CA . VAL A 1 100 ? 39.868 -9.014 -110.844 1.00 41.25 100 VAL A CA 1
ATOM 819 C C . VAL A 1 100 ? 40.908 -10.046 -111.265 1.00 41.25 100 VAL A C 1
ATOM 821 O O . VAL A 1 100 ? 42.068 -9.688 -111.435 1.00 41.25 100 VAL A O 1
ATOM 824 N N . ASN A 1 101 ? 40.497 -11.306 -111.458 1.00 47.31 101 ASN A N 1
ATOM 825 C CA . ASN A 1 101 ? 41.292 -12.408 -112.043 1.00 47.31 101 ASN A CA 1
ATOM 826 C C . ASN A 1 101 ? 41.728 -12.143 -113.506 1.00 47.31 101 ASN A C 1
ATOM 828 O O . ASN A 1 101 ? 42.089 -13.061 -114.235 1.00 47.31 101 ASN A O 1
ATOM 832 N N . THR A 1 102 ? 41.670 -10.892 -113.950 1.00 45.88 102 THR A N 1
ATOM 833 C CA . THR A 1 102 ? 42.137 -10.407 -115.242 1.00 45.88 102 THR A CA 1
ATOM 834 C C . THR A 1 102 ? 43.398 -9.576 -115.005 1.00 45.88 102 THR A C 1
ATOM 836 O O . THR A 1 102 ? 43.355 -8.678 -114.152 1.00 45.88 102 THR A O 1
ATOM 839 N N . PRO A 1 103 ? 44.503 -9.828 -115.730 1.00 54.34 103 PRO A N 1
ATOM 840 C CA . PRO A 1 103 ? 45.708 -9.013 -115.621 1.00 54.34 103 PRO A CA 1
ATOM 841 C C . PRO A 1 103 ? 45.370 -7.527 -115.808 1.00 54.34 103 PRO A C 1
ATOM 843 O O . PRO A 1 103 ? 44.451 -7.163 -116.548 1.00 54.34 103 PRO A O 1
ATOM 846 N N . SER A 1 104 ? 46.022 -6.666 -115.022 1.00 58.78 104 SER A N 1
ATOM 847 C CA . SER A 1 104 ? 45.644 -5.254 -114.921 1.00 58.78 104 SER A CA 1
ATOM 848 C C . SER A 1 104 ? 45.858 -4.512 -116.247 1.00 58.78 104 SER A C 1
ATOM 850 O O . SER A 1 104 ? 46.673 -4.945 -117.055 1.00 58.78 104 SER A O 1
ATOM 852 N N . PRO A 1 105 ? 45.217 -3.352 -116.480 1.00 60.41 105 PRO A N 1
ATOM 853 C CA . PRO A 1 105 ? 45.424 -2.585 -117.709 1.00 60.41 105 PRO A CA 1
ATOM 854 C C . PRO A 1 105 ? 46.891 -2.216 -117.968 1.00 60.41 105 PRO A C 1
ATOM 856 O O . PRO A 1 105 ? 47.296 -2.143 -119.121 1.00 60.41 105 PRO A O 1
ATOM 859 N N . CYS A 1 106 ? 47.704 -2.013 -116.921 1.00 64.62 106 CYS A N 1
ATOM 860 C CA . CYS A 1 106 ? 49.139 -1.770 -117.081 1.00 64.62 106 CYS A CA 1
ATOM 861 C C . CYS A 1 106 ? 49.934 -3.054 -117.348 1.00 64.62 106 CYS A C 1
ATOM 863 O O . CYS A 1 106 ? 50.858 -3.008 -118.149 1.00 64.62 106 CYS A O 1
ATOM 865 N N . VAL A 1 107 ? 49.540 -4.196 -116.771 1.00 65.81 107 VAL A N 1
ATOM 866 C CA . VAL A 1 107 ? 50.104 -5.508 -117.130 1.00 65.81 107 VAL A CA 1
ATOM 867 C C . VAL A 1 107 ? 49.758 -5.853 -118.578 1.00 65.81 107 VAL A C 1
ATOM 869 O O . VAL A 1 107 ? 50.657 -6.176 -119.337 1.00 65.81 107 VAL A O 1
ATOM 872 N N . ASN A 1 108 ? 48.504 -5.684 -119.004 1.00 67.06 108 ASN A N 1
ATOM 873 C CA . ASN A 1 108 ? 48.068 -5.923 -120.384 1.00 67.06 108 ASN A CA 1
ATOM 874 C C . ASN A 1 108 ? 48.715 -4.959 -121.375 1.00 67.06 108 ASN A C 1
ATOM 876 O O . ASN A 1 108 ? 49.011 -5.355 -122.491 1.00 67.06 108 ASN A O 1
ATOM 880 N N . LYS A 1 109 ? 48.963 -3.705 -120.981 1.00 70.31 109 LYS A N 1
ATOM 881 C CA . LYS A 1 109 ? 49.693 -2.746 -121.815 1.00 70.31 109 LYS A CA 1
ATOM 882 C C . LYS A 1 109 ? 51.150 -3.164 -122.006 1.00 70.31 109 LYS A C 1
ATOM 884 O O . LYS A 1 109 ? 51.643 -3.105 -123.122 1.00 70.31 109 LYS A O 1
ATOM 889 N N . THR A 1 110 ? 51.835 -3.593 -120.945 1.00 68.75 110 THR A N 1
ATOM 890 C CA . THR A 1 110 ? 53.214 -4.088 -121.056 1.00 68.75 110 THR A CA 1
ATOM 891 C C . THR A 1 110 ? 53.277 -5.418 -121.807 1.00 68.75 110 THR A C 1
ATOM 893 O O . THR A 1 110 ? 54.172 -5.580 -122.622 1.00 68.75 110 THR A O 1
ATOM 896 N N . VAL A 1 111 ? 52.320 -6.328 -121.598 1.00 71.19 111 VAL A N 1
ATOM 897 C CA . VAL A 1 111 ? 52.186 -7.568 -122.384 1.00 71.19 111 VAL A CA 1
ATOM 898 C C . VAL A 1 111 ? 51.943 -7.244 -123.857 1.00 71.19 111 VAL A C 1
ATOM 900 O O . VAL A 1 111 ? 52.685 -7.732 -124.691 1.00 71.19 111 VAL A O 1
ATOM 903 N N . GLY A 1 112 ? 51.026 -6.328 -124.176 1.00 73.25 112 GLY A N 1
ATOM 904 C CA . GLY A 1 112 ? 50.801 -5.878 -125.552 1.00 73.25 112 GLY A CA 1
ATOM 905 C C . GLY A 1 112 ? 52.029 -5.199 -126.169 1.00 73.25 112 GLY A C 1
ATOM 906 O O . GLY A 1 112 ? 52.351 -5.448 -127.319 1.00 73.25 112 GLY A O 1
ATOM 907 N N . HIS A 1 113 ? 52.785 -4.404 -125.402 1.00 73.50 113 HIS A N 1
ATOM 908 C CA . HIS A 1 113 ? 54.058 -3.849 -125.875 1.00 73.50 113 HIS A CA 1
ATOM 909 C C . HIS A 1 113 ? 55.127 -4.932 -126.132 1.00 73.50 113 HIS A C 1
ATOM 911 O O . HIS A 1 113 ? 56.005 -4.721 -126.967 1.00 73.50 113 HIS A O 1
ATOM 917 N N . ILE A 1 114 ? 55.094 -6.049 -125.395 1.00 75.62 114 ILE A N 1
ATOM 918 C CA . ILE A 1 114 ? 55.979 -7.205 -125.605 1.00 75.62 114 ILE A CA 1
ATOM 919 C C . ILE A 1 114 ? 55.537 -7.974 -126.855 1.00 75.62 114 ILE A C 1
ATOM 921 O O . ILE A 1 114 ? 56.375 -8.231 -127.709 1.00 75.62 114 ILE A O 1
ATOM 925 N N . GLU A 1 115 ? 54.243 -8.254 -127.004 1.00 75.62 115 GLU A N 1
ATOM 926 C CA . GLU A 1 115 ? 53.665 -8.918 -128.182 1.00 75.62 115 GLU A CA 1
ATOM 927 C C . GLU A 1 115 ? 53.913 -8.099 -129.467 1.00 75.62 115 GLU A C 1
ATOM 929 O O . GLU A 1 115 ? 54.365 -8.638 -130.473 1.00 75.62 115 GLU A O 1
ATOM 934 N N . ASP A 1 116 ? 53.738 -6.772 -129.427 1.00 74.06 116 ASP A N 1
ATOM 935 C CA . ASP A 1 116 ? 54.055 -5.866 -130.545 1.00 74.06 116 ASP A CA 1
ATOM 936 C C . ASP A 1 116 ? 55.555 -5.862 -130.900 1.00 74.06 116 ASP A C 1
ATOM 938 O O . ASP A 1 116 ? 55.931 -5.643 -132.056 1.00 74.06 116 ASP A O 1
ATOM 942 N N . LEU A 1 117 ? 56.434 -6.053 -129.909 1.00 76.00 117 LEU A N 1
ATOM 943 C CA . LEU A 1 117 ? 57.874 -6.207 -130.128 1.00 76.00 117 LEU A CA 1
ATOM 944 C C . LEU A 1 117 ? 58.201 -7.567 -130.745 1.00 76.00 117 LEU A C 1
ATOM 946 O O . LEU A 1 117 ? 59.031 -7.618 -131.649 1.00 76.00 117 LEU A O 1
ATOM 950 N N . GLU A 1 118 ? 57.557 -8.639 -130.283 1.00 73.38 118 GLU A N 1
ATOM 951 C CA . GLU A 1 118 ? 57.709 -9.988 -130.834 1.00 73.38 118 GLU A CA 1
ATOM 952 C C . GLU A 1 118 ? 57.310 -10.020 -132.313 1.00 73.38 118 GLU A C 1
ATOM 954 O O . GLU A 1 118 ? 58.119 -10.445 -133.136 1.00 73.38 118 GLU A O 1
ATOM 959 N N . ILE A 1 119 ? 56.158 -9.444 -132.676 1.00 76.00 119 ILE A N 1
ATOM 960 C CA . ILE A 1 119 ? 55.702 -9.349 -134.074 1.00 76.00 119 ILE A CA 1
ATOM 961 C C . ILE A 1 119 ? 56.725 -8.602 -134.944 1.00 76.00 119 ILE A C 1
ATOM 963 O O . ILE A 1 119 ? 57.090 -9.073 -136.018 1.00 76.00 119 ILE A O 1
ATOM 967 N N . LYS A 1 120 ? 57.252 -7.461 -134.482 1.00 73.19 120 LYS A N 1
ATOM 968 C CA . LYS A 1 120 ? 58.259 -6.689 -135.241 1.00 73.19 120 LYS A CA 1
ATOM 969 C C . LYS A 1 120 ? 59.594 -7.417 -135.383 1.00 73.19 120 LYS A C 1
ATOM 971 O O . LYS A 1 120 ? 60.290 -7.242 -136.384 1.00 73.19 120 LYS A O 1
ATOM 976 N N . ILE A 1 121 ? 59.983 -8.197 -134.376 1.00 71.62 121 ILE A N 1
ATOM 977 C CA . ILE A 1 121 ? 61.177 -9.042 -134.437 1.00 71.62 121 ILE A CA 1
ATOM 978 C C . ILE A 1 121 ? 60.960 -10.159 -135.466 1.00 71.62 121 ILE A C 1
ATOM 980 O O . ILE A 1 121 ? 61.832 -10.378 -136.307 1.00 71.62 121 ILE A O 1
ATOM 984 N N . GLU A 1 122 ? 59.798 -10.814 -135.457 1.00 74.19 122 GLU A N 1
ATOM 985 C CA . GLU A 1 122 ? 59.427 -11.847 -136.432 1.00 74.19 122 GLU A CA 1
ATOM 986 C C . GLU A 1 122 ? 59.345 -11.301 -137.868 1.00 74.19 122 GLU A C 1
ATOM 988 O O . GLU A 1 122 ? 59.887 -11.920 -138.783 1.00 74.19 122 GLU A O 1
ATOM 993 N N . GLU A 1 123 ? 58.773 -10.112 -138.081 1.00 70.00 123 GLU A N 1
ATOM 994 C CA . GLU A 1 123 ? 58.759 -9.431 -139.386 1.00 70.00 123 GLU A CA 1
ATOM 995 C C . GLU A 1 123 ? 60.176 -9.116 -139.890 1.00 70.00 123 GLU A C 1
ATOM 997 O O . GLU A 1 123 ? 60.468 -9.292 -141.076 1.00 70.00 123 GLU A O 1
ATOM 1002 N N . CYS A 1 124 ? 61.079 -8.698 -138.998 1.00 64.06 124 CYS A N 1
ATOM 1003 C CA . CYS A 1 124 ? 62.483 -8.452 -139.330 1.00 64.06 124 CYS A CA 1
ATOM 1004 C C . CYS A 1 124 ? 63.196 -9.749 -139.756 1.00 64.06 124 CYS A C 1
ATOM 1006 O O . CYS A 1 124 ? 63.915 -9.770 -140.760 1.00 64.06 124 CYS A O 1
ATOM 1008 N N . PHE A 1 125 ? 62.932 -10.865 -139.066 1.00 64.25 125 PHE A N 1
ATOM 1009 C CA . PHE A 1 125 ? 63.431 -12.181 -139.473 1.00 64.25 125 PHE A CA 1
ATOM 1010 C C . PHE A 1 125 ? 62.824 -12.657 -140.803 1.00 64.25 125 PHE A C 1
ATOM 1012 O O . PHE A 1 125 ? 63.547 -13.202 -141.638 1.00 64.25 125 PHE A O 1
ATOM 1019 N N . HIS A 1 126 ? 61.539 -12.394 -141.056 1.00 65.38 126 HIS A N 1
ATOM 1020 C CA . HIS A 1 126 ? 60.873 -12.779 -142.302 1.00 65.38 126 HIS A CA 1
ATOM 1021 C C . HIS A 1 126 ? 61.399 -11.995 -143.517 1.00 65.38 126 HIS A C 1
ATOM 1023 O O . HIS A 1 126 ? 61.622 -12.567 -144.585 1.00 65.38 126 HIS A O 1
ATOM 1029 N N . GLN A 1 127 ? 61.692 -10.698 -143.358 1.00 61.78 127 GLN A N 1
ATOM 1030 C CA . GLN A 1 127 ? 62.376 -9.900 -144.386 1.00 61.78 127 GLN A CA 1
ATOM 1031 C C . GLN A 1 127 ? 63.780 -10.443 -144.689 1.00 61.78 127 GLN A C 1
ATOM 1033 O O . GLN A 1 127 ? 64.197 -10.484 -145.851 1.00 61.78 127 GLN A O 1
ATOM 1038 N N . PHE A 1 128 ? 64.492 -10.913 -143.662 1.00 57.53 128 PHE A N 1
ATOM 1039 C CA . PHE A 1 128 ? 65.802 -11.542 -143.816 1.00 57.53 128 PHE A CA 1
ATOM 1040 C C . PHE A 1 128 ? 65.720 -12.864 -144.604 1.00 57.53 128 PHE A C 1
ATOM 1042 O O . PHE A 1 128 ? 66.545 -13.111 -145.487 1.00 57.53 128 PHE A O 1
ATOM 1049 N N . GLU A 1 129 ? 64.700 -13.691 -144.349 1.00 56.28 129 GLU A N 1
ATOM 1050 C CA . GLU A 1 129 ? 64.450 -14.933 -145.096 1.00 56.28 129 GLU A CA 1
ATOM 1051 C C . GLU A 1 129 ? 64.042 -14.693 -146.560 1.00 56.28 129 GLU A C 1
ATOM 1053 O O . GLU A 1 129 ? 64.522 -15.397 -147.453 1.00 56.28 129 GLU A O 1
ATOM 1058 N N . CYS A 1 130 ? 63.198 -13.695 -146.840 1.00 56.28 130 CYS A N 1
ATOM 1059 C CA . CYS A 1 130 ? 62.787 -13.351 -148.207 1.00 56.28 130 CYS A CA 1
ATOM 1060 C C . CYS A 1 130 ? 63.969 -12.872 -149.068 1.00 56.28 130 CYS A C 1
ATOM 1062 O O . CYS A 1 130 ? 64.106 -13.294 -150.217 1.00 56.28 130 CYS A O 1
ATOM 1064 N N . LEU A 1 131 ? 64.878 -12.073 -148.500 1.00 54.81 131 LEU A N 1
ATOM 1065 C CA . LEU A 1 131 ? 66.082 -11.597 -149.197 1.00 54.81 131 LEU A CA 1
ATOM 1066 C C . LEU A 1 131 ? 67.118 -12.704 -149.439 1.00 54.81 131 LEU A C 1
ATOM 1068 O O . LEU A 1 131 ? 67.843 -12.673 -150.436 1.00 54.81 131 LEU A O 1
ATOM 1072 N N . LEU A 1 132 ? 67.189 -13.706 -148.557 1.00 54.91 132 LEU A N 1
ATOM 1073 C CA . LEU A 1 132 ? 67.978 -14.912 -148.815 1.00 54.91 132 LEU A CA 1
ATOM 1074 C C . LEU A 1 132 ? 67.395 -15.710 -149.987 1.00 54.91 132 LEU A C 1
ATOM 1076 O O . LEU A 1 132 ? 68.158 -16.235 -150.794 1.00 54.91 132 LEU A O 1
ATOM 1080 N N . ARG A 1 133 ? 66.065 -15.755 -150.121 1.00 54.78 133 ARG A N 1
ATOM 1081 C CA . ARG A 1 133 ? 65.368 -16.489 -151.185 1.00 54.78 133 ARG A CA 1
ATOM 1082 C C . ARG A 1 133 ? 65.533 -15.844 -152.571 1.00 54.78 133 ARG A C 1
ATOM 1084 O O . ARG A 1 133 ? 65.784 -16.568 -153.527 1.00 54.78 133 ARG A O 1
ATOM 1091 N N . GLU A 1 134 ? 65.517 -14.512 -152.681 1.00 53.38 134 GLU A N 1
ATOM 1092 C CA . GLU A 1 134 ? 65.753 -13.796 -153.956 1.00 53.38 134 GLU A CA 1
ATOM 1093 C C . GLU A 1 134 ? 67.189 -13.946 -154.503 1.00 53.38 134 GLU A C 1
ATOM 1095 O O . GLU A 1 134 ? 67.423 -13.792 -155.701 1.00 53.38 134 GLU A O 1
ATOM 1100 N N . ARG A 1 135 ? 68.174 -14.281 -153.658 1.00 49.06 135 ARG A N 1
ATOM 1101 C CA . ARG A 1 135 ? 69.587 -14.388 -154.068 1.00 49.06 135 ARG A CA 1
ATOM 1102 C C . ARG A 1 135 ? 69.950 -15.714 -154.749 1.00 49.06 135 ARG A C 1
ATOM 1104 O O . ARG A 1 135 ? 70.999 -15.785 -155.388 1.00 49.06 135 ARG A O 1
ATOM 1111 N N . PHE A 1 136 ? 69.126 -16.755 -154.623 1.00 48.56 136 PHE A N 1
ATOM 1112 C CA . PHE A 1 136 ? 69.458 -18.107 -155.096 1.00 48.56 136 PHE A CA 1
ATOM 1113 C C . PHE A 1 136 ? 68.694 -18.572 -156.350 1.00 48.56 136 PHE A C 1
ATOM 1115 O O . PHE A 1 136 ? 68.876 -19.714 -156.767 1.00 48.56 136 PHE A O 1
ATOM 1122 N N . GLU A 1 137 ? 67.929 -17.707 -157.025 1.00 38.53 137 GLU A N 1
ATOM 1123 C CA . GLU A 1 137 ? 67.206 -18.063 -158.258 1.00 38.53 137 GLU A CA 1
ATOM 1124 C C . GLU A 1 137 ? 67.636 -17.213 -159.470 1.00 38.53 137 GLU A C 1
ATOM 1126 O O . GLU A 1 137 ? 66.960 -16.275 -159.880 1.00 38.53 137 GLU A O 1
ATOM 1131 N N . SER A 1 138 ? 68.777 -17.556 -160.084 1.00 35.81 138 SER A N 1
ATOM 1132 C CA . SER A 1 138 ? 69.057 -17.340 -161.522 1.00 35.81 138 SER A CA 1
ATOM 1133 C C . SER A 1 138 ? 70.219 -18.243 -162.003 1.00 35.81 138 SER A C 1
ATOM 1135 O O . SER A 1 138 ? 71.194 -18.384 -161.263 1.00 35.81 138 SER A O 1
ATOM 1137 N N . PRO A 1 139 ? 70.174 -18.876 -163.203 1.00 42.44 139 PRO A N 1
ATOM 1138 C CA . PRO A 1 139 ? 70.989 -20.059 -163.515 1.00 42.44 139 PRO A CA 1
ATOM 1139 C C . PRO A 1 139 ? 72.187 -19.828 -164.476 1.00 42.44 139 PRO A C 1
ATOM 1141 O O . PRO A 1 139 ? 72.010 -19.285 -165.560 1.00 42.44 139 PRO A O 1
ATOM 1144 N N . ILE A 1 140 ? 73.337 -20.441 -164.122 1.00 35.41 140 ILE A N 1
ATOM 1145 C CA . ILE A 1 140 ? 74.414 -21.049 -164.964 1.00 35.41 140 ILE A CA 1
ATOM 1146 C C . ILE A 1 140 ? 75.321 -20.053 -165.757 1.00 35.41 140 ILE A C 1
ATOM 1148 O O . ILE A 1 140 ? 74.840 -19.201 -166.490 1.00 35.41 140 ILE A O 1
ATOM 1152 N N . LYS A 1 141 ? 76.668 -20.097 -165.679 1.00 32.22 141 LYS A N 1
ATOM 1153 C CA . LYS A 1 141 ? 77.566 -21.110 -166.290 1.00 32.22 141 LYS A CA 1
ATOM 1154 C C . LYS A 1 141 ? 78.958 -21.210 -165.642 1.00 32.22 141 LYS A C 1
ATOM 1156 O O . LYS A 1 141 ? 79.562 -20.219 -165.254 1.00 32.22 141 LYS A O 1
ATOM 1161 N N . VAL A 1 142 ? 79.434 -22.455 -165.619 1.00 33.84 142 VAL A N 1
ATOM 1162 C CA . VAL A 1 142 ? 80.728 -22.988 -165.167 1.00 33.84 142 VAL A CA 1
ATOM 1163 C C . VAL A 1 142 ? 81.870 -22.617 -166.120 1.00 33.84 142 VAL A C 1
ATOM 1165 O O . VAL A 1 142 ? 81.709 -22.765 -167.331 1.00 33.84 142 VAL A O 1
ATOM 1168 N N . GLN A 1 143 ? 83.037 -22.263 -165.570 1.00 29.92 143 GLN A N 1
ATOM 1169 C CA . GLN A 1 143 ? 84.349 -22.626 -166.124 1.00 29.92 143 GLN A CA 1
ATOM 1170 C C . GLN A 1 143 ? 85.410 -22.652 -165.009 1.00 29.92 143 GLN A C 1
ATOM 1172 O O . GLN A 1 143 ? 85.499 -21.726 -164.205 1.00 29.92 143 GLN A O 1
ATOM 1177 N N . GLU A 1 144 ? 86.159 -23.754 -164.950 1.00 37.59 144 GLU A N 1
ATOM 1178 C CA . GLU A 1 144 ? 87.257 -24.021 -164.016 1.00 37.59 144 GLU A CA 1
ATOM 1179 C C . GLU A 1 144 ? 88.451 -23.100 -164.277 1.00 37.59 144 GLU A C 1
ATOM 1181 O O . GLU A 1 144 ? 88.998 -23.136 -165.376 1.00 37.59 144 GLU A O 1
ATOM 1186 N N . ILE A 1 145 ? 88.896 -22.359 -163.254 1.00 36.62 145 ILE A N 1
ATOM 1187 C CA . ILE A 1 145 ? 90.305 -21.995 -163.039 1.00 36.62 145 ILE A CA 1
ATOM 1188 C C . ILE A 1 145 ? 90.569 -21.993 -161.525 1.00 36.62 145 ILE A C 1
ATOM 1190 O O . ILE A 1 145 ? 89.788 -21.463 -160.735 1.00 36.62 145 ILE A O 1
ATOM 1194 N N . GLU A 1 146 ? 91.672 -22.634 -161.151 1.00 32.75 146 GLU A N 1
ATOM 1195 C CA . GLU A 1 146 ? 92.246 -22.752 -159.815 1.00 32.75 146 GLU A CA 1
ATOM 1196 C C . GLU A 1 146 ? 92.472 -21.406 -159.106 1.00 32.75 146 GLU A C 1
ATOM 1198 O O . GLU A 1 146 ? 93.000 -20.456 -159.678 1.00 32.75 146 GLU A O 1
ATOM 1203 N N . GLY A 1 147 ? 92.210 -21.402 -157.795 1.00 36.31 147 GLY A N 1
ATOM 1204 C CA . GLY A 1 147 ? 92.853 -20.492 -156.851 1.00 36.31 147 GLY A CA 1
ATOM 1205 C C . GLY A 1 147 ? 92.084 -19.214 -156.496 1.00 36.31 147 GLY A C 1
ATOM 1206 O O . GLY A 1 147 ? 91.898 -18.329 -157.317 1.00 36.31 147 GLY A O 1
ATOM 1207 N N . TYR A 1 148 ? 91.826 -19.092 -155.188 1.00 29.23 148 TYR A N 1
ATOM 1208 C CA . TYR A 1 148 ? 91.669 -17.867 -154.388 1.00 29.23 148 TYR A CA 1
ATOM 1209 C C . TYR A 1 148 ? 90.262 -17.386 -153.952 1.00 29.23 148 TYR A C 1
ATOM 1211 O O . TYR A 1 148 ? 89.488 -16.800 -154.695 1.00 29.23 148 TYR A O 1
ATOM 1219 N N . ILE A 1 149 ? 90.095 -17.505 -152.623 1.00 32.47 149 ILE A N 1
ATOM 1220 C CA . ILE A 1 149 ? 89.617 -16.510 -151.638 1.00 32.47 149 ILE A CA 1
ATOM 1221 C C . ILE A 1 149 ? 88.102 -16.274 -151.488 1.00 32.47 149 ILE A C 1
ATOM 1223 O O . ILE A 1 149 ? 87.437 -15.624 -152.286 1.00 32.47 149 ILE A O 1
ATOM 1227 N N . PHE A 1 150 ? 87.628 -16.701 -150.309 1.00 31.00 150 PHE A N 1
ATOM 1228 C CA . PHE A 1 150 ? 86.424 -16.254 -149.602 1.00 31.00 150 PHE A CA 1
ATOM 1229 C C . PHE A 1 150 ? 86.232 -14.724 -149.647 1.00 31.00 150 PHE A C 1
ATOM 1231 O O . PHE A 1 150 ? 87.158 -13.988 -149.289 1.00 31.00 150 PHE A O 1
ATOM 1238 N N . PRO A 1 151 ? 85.026 -14.211 -149.945 1.00 33.12 151 PRO A N 1
ATOM 1239 C CA . PRO A 1 151 ? 84.756 -12.793 -149.780 1.00 33.12 151 PRO A CA 1
ATOM 1240 C C . PRO A 1 151 ? 84.712 -12.438 -148.287 1.00 33.12 151 PRO A C 1
ATOM 1242 O O . PRO A 1 151 ? 84.055 -13.102 -147.484 1.00 33.12 151 PRO A O 1
ATOM 1245 N N . LYS A 1 152 ? 85.416 -11.365 -147.912 1.00 33.22 152 LYS A N 1
ATOM 1246 C CA . LYS A 1 152 ? 85.330 -10.733 -146.587 1.00 33.22 152 LYS A CA 1
ATOM 1247 C C . LYS A 1 152 ? 83.859 -10.402 -146.253 1.00 33.22 152 LYS A C 1
ATOM 1249 O O . LYS A 1 152 ? 83.203 -9.776 -147.086 1.00 33.22 152 LYS A O 1
ATOM 1254 N N . PRO A 1 153 ? 83.359 -10.671 -145.030 1.00 41.28 153 PRO A N 1
ATOM 1255 C CA . PRO A 1 153 ? 82.035 -10.221 -144.566 1.00 41.28 153 PRO A CA 1
ATOM 1256 C C . PRO A 1 153 ? 81.877 -8.695 -144.397 1.00 41.28 153 PRO A C 1
ATOM 1258 O O . PRO A 1 153 ? 80.920 -8.236 -143.779 1.00 41.28 153 PRO A O 1
ATOM 1261 N N . SER A 1 154 ? 82.810 -7.887 -144.903 1.00 44.91 154 SER A N 1
ATOM 1262 C CA . SER A 1 154 ? 82.958 -6.484 -144.504 1.00 44.91 154 SER A CA 1
ATOM 1263 C C . SER A 1 154 ? 82.163 -5.467 -145.325 1.00 44.91 154 SER A C 1
ATOM 1265 O O . SER A 1 154 ? 82.113 -4.326 -144.899 1.00 44.91 154 SER A O 1
ATOM 1267 N N . ASP A 1 155 ? 81.460 -5.855 -146.394 1.00 38.69 155 ASP A N 1
ATOM 1268 C CA . ASP A 1 155 ? 80.577 -4.926 -147.136 1.00 38.69 155 ASP A CA 1
ATOM 1269 C C . ASP A 1 155 ? 79.126 -5.422 -147.287 1.00 38.69 155 ASP A C 1
ATOM 1271 O O . ASP A 1 155 ? 78.280 -4.732 -147.854 1.00 38.69 155 ASP A O 1
ATOM 1275 N N . PHE A 1 156 ? 78.790 -6.581 -146.701 1.00 40.84 156 PHE A N 1
ATOM 1276 C CA . PHE A 1 156 ? 77.400 -7.052 -146.587 1.00 40.84 156 PHE A CA 1
ATOM 1277 C C . PHE A 1 156 ? 76.709 -6.532 -145.309 1.00 40.84 156 PHE A C 1
ATOM 1279 O O . PHE A 1 156 ? 75.489 -6.538 -145.222 1.00 40.84 156 PHE A O 1
ATOM 1286 N N . HIS A 1 157 ? 77.467 -6.018 -144.330 1.00 43.91 157 HIS A N 1
ATOM 1287 C CA . HIS A 1 157 ? 76.932 -5.428 -143.091 1.00 43.91 157 HIS A CA 1
ATOM 1288 C C . HIS A 1 157 ? 76.654 -3.912 -143.167 1.00 43.91 157 HIS A C 1
ATOM 1290 O O . HIS A 1 157 ? 75.947 -3.386 -142.315 1.00 43.91 157 HIS A O 1
ATOM 1296 N N . ALA A 1 158 ? 77.146 -3.194 -144.186 1.00 41.31 158 ALA A N 1
ATOM 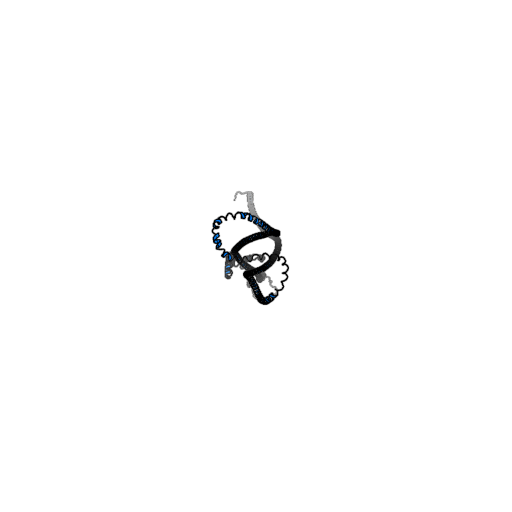1297 C CA . ALA A 1 158 ? 77.063 -1.725 -144.241 1.00 41.31 158 ALA A CA 1
ATOM 1298 C C . ALA A 1 158 ? 75.855 -1.154 -145.023 1.00 41.31 158 ALA A C 1
ATOM 1300 O O . ALA A 1 158 ? 75.663 0.061 -145.053 1.00 41.31 158 ALA A O 1
ATOM 1301 N N . ARG A 1 159 ? 75.012 -1.998 -145.639 1.00 41.81 159 ARG A N 1
ATOM 1302 C CA . ARG A 1 159 ? 73.764 -1.564 -146.314 1.00 41.81 159 ARG A CA 1
ATOM 1303 C C . ARG A 1 159 ? 72.477 -2.130 -145.710 1.00 41.81 159 ARG A C 1
ATOM 1305 O O . ARG A 1 159 ? 71.404 -1.683 -146.090 1.00 41.81 159 ARG A O 1
ATOM 1312 N N . PHE A 1 160 ? 72.586 -3.049 -144.752 1.00 44.59 160 PHE A N 1
ATOM 1313 C CA . PHE A 1 160 ? 71.445 -3.653 -144.054 1.00 44.59 160 PHE A CA 1
ATOM 1314 C C . PHE A 1 160 ? 70.999 -2.885 -142.796 1.00 44.59 160 PHE A C 1
ATOM 1316 O O . PHE A 1 160 ? 69.996 -3.262 -142.218 1.00 44.59 160 PHE A O 1
ATOM 1323 N N . PHE A 1 161 ? 71.699 -1.810 -142.399 1.00 45.84 161 PHE A N 1
ATOM 1324 C CA . PHE A 1 161 ? 71.398 -1.028 -141.183 1.00 45.84 161 PHE A CA 1
ATOM 1325 C C . PHE A 1 161 ? 71.201 0.484 -141.420 1.00 45.84 161 PHE A C 1
ATOM 1327 O O . PHE A 1 161 ? 71.385 1.291 -140.509 1.00 45.84 161 PHE A O 1
ATOM 1334 N N . THR A 1 162 ? 70.879 0.923 -142.643 1.00 44.19 162 THR A N 1
ATOM 1335 C CA . THR A 1 162 ? 70.843 2.366 -142.985 1.00 44.19 162 THR A CA 1
ATOM 1336 C C . THR A 1 162 ? 69.511 2.891 -143.524 1.00 44.19 162 THR A C 1
ATOM 1338 O O . THR A 1 162 ? 69.487 3.916 -144.203 1.00 44.19 162 THR A O 1
ATOM 1341 N N . LYS A 1 163 ? 68.386 2.282 -143.123 1.00 43.97 163 LYS A N 1
ATOM 1342 C CA . LYS A 1 163 ? 67.062 2.933 -143.102 1.00 43.97 163 LYS A CA 1
ATOM 1343 C C . LYS A 1 163 ? 66.192 2.324 -141.983 1.00 43.97 163 LYS A C 1
ATOM 1345 O O . LYS A 1 163 ? 65.702 1.219 -142.120 1.00 43.97 163 LYS A O 1
ATOM 1350 N N . GLU A 1 164 ? 66.039 3.084 -140.893 1.00 44.50 164 GLU A N 1
ATOM 1351 C CA . GLU A 1 164 ? 65.094 2.912 -139.760 1.00 44.50 164 GLU A CA 1
ATOM 1352 C C . GLU A 1 164 ? 65.330 1.842 -138.655 1.00 44.50 164 GLU A C 1
ATOM 1354 O O . GLU A 1 164 ? 64.454 1.636 -137.819 1.00 44.50 164 GLU A O 1
ATOM 1359 N N . ASP A 1 165 ? 66.537 1.293 -138.471 1.00 45.19 165 ASP A N 1
ATOM 1360 C CA . ASP A 1 165 ? 66.812 0.326 -137.372 1.00 45.19 165 ASP A CA 1
ATOM 1361 C C . ASP A 1 165 ? 67.111 0.927 -135.980 1.00 45.19 165 ASP A C 1
ATOM 1363 O O . ASP A 1 165 ? 67.313 0.211 -134.994 1.00 45.19 165 ASP A O 1
ATOM 1367 N N . GLY A 1 166 ? 67.099 2.257 -135.839 1.00 55.03 166 GLY A N 1
ATOM 1368 C CA . GLY A 1 166 ? 67.167 2.911 -134.522 1.00 55.03 166 GLY A CA 1
ATOM 1369 C C . GLY A 1 166 ? 65.907 2.689 -133.673 1.00 55.03 166 GLY A C 1
ATOM 1370 O O . GLY A 1 166 ? 65.957 2.787 -132.445 1.00 55.03 166 GLY A O 1
ATOM 1371 N N . ASN A 1 167 ? 64.785 2.361 -134.319 1.00 59.91 167 ASN A N 1
ATOM 1372 C CA . ASN A 1 167 ? 63.475 2.290 -133.682 1.00 59.91 167 ASN A CA 1
ATOM 1373 C C . ASN A 1 167 ? 63.309 1.013 -132.837 1.00 59.91 167 ASN A C 1
ATOM 1375 O O . ASN A 1 167 ? 62.876 1.087 -131.689 1.00 59.91 167 ASN A O 1
ATOM 1379 N N . LEU A 1 168 ? 63.736 -0.152 -133.340 1.00 64.06 168 LEU A N 1
ATOM 1380 C CA . LEU A 1 168 ? 63.520 -1.436 -132.657 1.00 64.06 168 LEU A CA 1
ATOM 1381 C C . LEU A 1 168 ? 64.372 -1.585 -131.386 1.00 64.06 168 LEU A C 1
ATOM 1383 O O . LEU A 1 168 ? 63.884 -2.023 -130.342 1.00 64.06 168 LEU A O 1
ATOM 1387 N N . LYS A 1 169 ? 65.640 -1.155 -131.433 1.00 64.44 169 LYS A N 1
ATOM 1388 C CA . LYS A 1 169 ? 66.539 -1.201 -130.267 1.00 64.44 169 LYS A CA 1
ATOM 1389 C C . LYS A 1 169 ? 66.066 -0.265 -129.153 1.00 64.44 169 LYS A C 1
ATOM 1391 O O . LYS A 1 169 ? 66.134 -0.631 -127.982 1.00 64.44 169 LYS A O 1
ATOM 1396 N N . HIS A 1 170 ? 65.565 0.920 -129.507 1.00 69.75 170 HIS A N 1
ATOM 1397 C CA . HIS A 1 170 ? 65.008 1.856 -128.533 1.00 69.75 170 HIS A CA 1
ATOM 1398 C C . HIS A 1 170 ? 63.691 1.329 -127.943 1.00 69.75 170 HIS A C 1
ATOM 1400 O O . HIS A 1 170 ? 63.560 1.299 -126.725 1.00 69.75 170 HIS A O 1
ATOM 1406 N N . GLN A 1 171 ? 62.782 0.801 -128.776 1.00 67.94 171 GLN A N 1
ATOM 1407 C CA . GLN A 1 171 ? 61.537 0.165 -128.322 1.00 67.94 171 GLN A CA 1
ATOM 1408 C C . GLN A 1 171 ? 61.801 -0.999 -127.355 1.00 67.94 171 GLN A C 1
ATOM 1410 O O . GLN A 1 171 ? 61.186 -1.057 -126.295 1.00 67.94 171 GLN A O 1
ATOM 1415 N N . THR A 1 172 ? 62.774 -1.867 -127.651 1.00 71.38 172 THR A N 1
ATOM 1416 C CA . THR A 1 172 ? 63.137 -2.995 -126.772 1.00 71.38 172 THR A CA 1
ATOM 1417 C C . THR A 1 172 ? 63.621 -2.513 -125.400 1.00 71.38 172 THR A C 1
ATOM 1419 O O . THR A 1 172 ? 63.202 -3.032 -124.367 1.00 71.38 172 THR A O 1
ATOM 1422 N N . VAL A 1 173 ? 64.477 -1.485 -125.365 1.00 74.88 173 VAL A N 1
ATOM 1423 C CA . VAL A 1 173 ? 64.986 -0.910 -124.107 1.00 74.88 173 VAL A CA 1
ATOM 1424 C C . VAL A 1 173 ? 63.866 -0.240 -123.306 1.00 74.88 173 VAL A C 1
ATOM 1426 O O . VAL A 1 173 ? 63.813 -0.408 -122.088 1.00 74.88 173 VAL A O 1
ATOM 1429 N N . THR A 1 174 ? 62.954 0.475 -123.967 1.00 76.62 174 THR A N 1
ATOM 1430 C CA . THR A 1 174 ? 61.808 1.120 -123.312 1.00 76.62 174 THR A CA 1
ATOM 1431 C C . THR A 1 174 ? 60.849 0.094 -122.713 1.00 76.62 174 THR A C 1
ATOM 1433 O O . THR A 1 174 ? 60.469 0.229 -121.553 1.00 76.62 174 THR A O 1
ATOM 1436 N N . VAL A 1 175 ? 60.514 -0.974 -123.442 1.00 78.00 175 VAL A N 1
ATOM 1437 C CA . VAL A 1 175 ? 59.608 -2.020 -122.938 1.00 78.00 175 VAL A CA 1
ATOM 1438 C C . VAL A 1 175 ? 60.232 -2.804 -121.786 1.00 78.00 175 VAL A C 1
ATOM 1440 O O . VAL A 1 175 ? 59.552 -3.078 -120.797 1.00 78.00 175 VAL A O 1
ATOM 1443 N N . LEU A 1 176 ? 61.537 -3.093 -121.839 1.00 77.31 176 LEU A N 1
ATOM 1444 C CA . LEU A 1 176 ? 62.247 -3.702 -120.711 1.00 77.31 176 LEU A CA 1
ATOM 1445 C C . LEU A 1 176 ? 62.273 -2.784 -119.480 1.00 77.31 176 LEU A C 1
ATOM 1447 O O . LEU A 1 176 ? 62.090 -3.261 -118.360 1.00 77.31 176 LEU A O 1
ATOM 1451 N N . ALA A 1 177 ? 62.466 -1.475 -119.660 1.00 79.12 177 ALA A N 1
ATOM 1452 C CA . ALA A 1 177 ? 62.419 -0.513 -118.560 1.00 79.12 177 ALA A CA 1
ATOM 1453 C C . ALA A 1 177 ? 61.018 -0.433 -117.925 1.00 79.12 177 ALA A C 1
ATOM 1455 O O . ALA A 1 177 ? 60.906 -0.474 -116.695 1.00 79.12 177 ALA A O 1
ATOM 1456 N N . ASP A 1 178 ? 59.963 -0.403 -118.744 1.00 77.00 178 ASP A N 1
ATOM 1457 C CA . ASP A 1 178 ? 58.567 -0.420 -118.293 1.00 77.00 178 ASP A CA 1
ATOM 1458 C C . ASP A 1 178 ? 58.232 -1.722 -117.547 1.00 77.00 178 ASP A C 1
ATOM 1460 O O . ASP A 1 178 ? 57.623 -1.683 -116.475 1.00 77.00 178 ASP A O 1
ATOM 1464 N N . ALA A 1 179 ? 58.690 -2.874 -118.051 1.00 76.31 179 ALA A N 1
ATOM 1465 C CA . ALA A 1 179 ? 58.507 -4.172 -117.404 1.00 76.31 179 ALA A CA 1
ATOM 1466 C C . ALA A 1 179 ? 59.234 -4.252 -116.051 1.00 76.31 179 ALA A C 1
ATOM 1468 O O . ALA A 1 179 ? 58.653 -4.691 -115.057 1.00 76.31 179 ALA A O 1
ATOM 1469 N N . ILE A 1 180 ? 60.478 -3.766 -115.966 1.00 75.81 180 ILE A N 1
ATOM 1470 C CA . ILE A 1 180 ? 61.236 -3.713 -114.706 1.00 75.81 180 ILE A CA 1
ATOM 1471 C C . ILE A 1 180 ? 60.555 -2.778 -113.696 1.00 75.81 180 ILE A C 1
ATOM 1473 O O . ILE A 1 180 ? 60.457 -3.116 -112.512 1.00 75.81 180 ILE A O 1
ATOM 1477 N N . HIS A 1 181 ? 60.072 -1.611 -114.134 1.00 78.19 181 HIS A N 1
ATOM 1478 C CA . HIS A 1 181 ? 59.340 -0.679 -113.273 1.00 78.19 181 HIS A CA 1
ATOM 1479 C C . HIS A 1 181 ? 58.035 -1.302 -112.751 1.00 78.19 181 HIS A C 1
ATOM 1481 O O . HIS A 1 181 ? 57.715 -1.192 -111.562 1.00 78.19 181 HIS A O 1
ATOM 1487 N N . LEU A 1 182 ? 57.295 -1.995 -113.618 1.00 80.94 182 LEU A N 1
ATOM 1488 C CA . LEU A 1 182 ? 56.064 -2.691 -113.257 1.00 80.94 182 LEU A CA 1
ATOM 1489 C C . LEU A 1 182 ? 56.322 -3.813 -112.241 1.00 80.94 182 LEU A C 1
ATOM 1491 O O . LEU A 1 182 ? 55.651 -3.852 -111.213 1.00 80.94 182 LEU A O 1
ATOM 1495 N N . ILE A 1 183 ? 57.332 -4.662 -112.462 1.00 76.94 183 ILE A N 1
ATOM 1496 C CA . ILE A 1 183 ? 57.711 -5.738 -111.528 1.00 76.94 183 ILE A CA 1
ATOM 1497 C C . ILE A 1 183 ? 58.070 -5.168 -110.153 1.00 76.94 183 ILE A C 1
ATOM 1499 O O . ILE A 1 183 ? 57.617 -5.688 -109.134 1.00 76.94 183 ILE A O 1
ATOM 1503 N N . ARG A 1 184 ? 58.842 -4.075 -110.103 1.00 78.56 184 ARG A N 1
ATOM 1504 C CA . ARG A 1 184 ? 59.201 -3.425 -108.832 1.00 78.56 184 ARG A CA 1
ATOM 1505 C C . ARG A 1 184 ? 57.977 -2.907 -108.085 1.00 78.56 184 ARG A C 1
ATOM 1507 O O . ARG A 1 184 ? 57.899 -3.102 -106.878 1.00 78.56 184 ARG A O 1
ATOM 1514 N N . THR A 1 185 ? 57.034 -2.298 -108.801 1.00 77.69 185 THR A N 1
ATOM 1515 C CA . THR A 1 185 ? 55.806 -1.747 -108.210 1.00 77.69 185 THR A CA 1
ATOM 1516 C C . THR A 1 185 ? 54.888 -2.866 -107.703 1.00 77.69 185 THR A C 1
ATOM 1518 O O . THR A 1 185 ? 54.342 -2.784 -106.608 1.00 77.69 185 THR A O 1
ATOM 1521 N N . LEU A 1 186 ? 54.767 -3.964 -108.453 1.00 77.56 186 LEU A N 1
ATOM 1522 C CA . LEU A 1 186 ? 53.985 -5.127 -108.028 1.00 77.56 186 LEU A CA 1
ATOM 1523 C C . LEU A 1 186 ? 54.610 -5.841 -106.823 1.00 77.56 186 LEU A C 1
ATOM 1525 O O . LEU A 1 186 ? 53.888 -6.314 -105.949 1.00 77.56 186 LEU A O 1
ATOM 1529 N N . GLU A 1 187 ? 55.940 -5.904 -106.734 1.00 76.56 187 GLU A N 1
ATOM 1530 C CA . GLU A 1 187 ? 56.622 -6.510 -105.587 1.00 76.56 187 GLU A CA 1
ATOM 1531 C C . GLU A 1 187 ? 56.523 -5.639 -104.323 1.00 76.56 187 GLU A C 1
ATOM 1533 O O . GLU A 1 187 ? 56.418 -6.183 -103.220 1.00 76.56 187 GLU A O 1
ATOM 1538 N N . THR A 1 188 ? 56.501 -4.306 -104.453 1.00 77.38 188 THR A N 1
ATOM 1539 C CA . THR A 1 188 ? 56.181 -3.415 -103.324 1.00 77.38 188 THR A CA 1
ATOM 1540 C C . THR A 1 188 ? 54.731 -3.582 -102.884 1.00 77.38 188 THR A C 1
ATOM 1542 O O . THR A 1 188 ? 54.491 -3.815 -101.703 1.00 77.38 188 THR A O 1
ATOM 1545 N N . ASP A 1 189 ? 53.782 -3.612 -103.825 1.00 74.94 189 ASP A N 1
ATOM 1546 C CA . ASP A 1 189 ? 52.361 -3.814 -103.518 1.00 74.94 189 ASP A CA 1
ATOM 1547 C C . ASP A 1 189 ? 52.115 -5.177 -102.842 1.00 74.94 189 ASP A C 1
ATOM 1549 O O . ASP A 1 189 ? 51.305 -5.291 -101.918 1.00 74.94 189 ASP A O 1
ATOM 1553 N N . ARG A 1 190 ? 52.844 -6.227 -103.257 1.00 79.56 190 ARG A N 1
ATOM 1554 C CA . ARG A 1 190 ? 52.785 -7.562 -102.640 1.00 79.56 190 ARG A CA 1
ATOM 1555 C C . ARG A 1 190 ? 53.258 -7.540 -101.187 1.00 79.56 190 ARG A C 1
ATOM 1557 O O . ARG A 1 190 ? 52.632 -8.186 -100.344 1.00 79.56 190 ARG A O 1
ATOM 1564 N N . LYS A 1 191 ? 54.356 -6.834 -100.893 1.00 79.31 191 LYS A N 1
ATOM 1565 C CA . LYS A 1 191 ? 54.887 -6.696 -99.527 1.00 79.31 191 LYS A CA 1
ATOM 1566 C C . LYS A 1 191 ? 53.942 -5.887 -98.645 1.00 79.31 191 LYS A C 1
ATOM 1568 O O . LYS A 1 191 ? 53.563 -6.379 -97.587 1.00 79.31 191 LYS A O 1
ATOM 1573 N N . ASP A 1 192 ? 53.461 -4.746 -99.130 1.00 74.88 192 ASP A N 1
ATOM 1574 C CA . ASP A 1 192 ? 52.507 -3.904 -98.402 1.00 74.88 192 ASP A CA 1
ATOM 1575 C C . ASP A 1 192 ? 51.204 -4.665 -98.094 1.00 74.88 192 ASP A C 1
ATOM 1577 O O . ASP A 1 192 ? 50.665 -4.587 -96.988 1.00 74.88 192 ASP A O 1
ATOM 1581 N N . ALA A 1 193 ? 50.713 -5.474 -99.041 1.00 72.69 193 ALA A N 1
ATOM 1582 C CA . ALA A 1 193 ? 49.549 -6.331 -98.827 1.00 72.69 193 ALA A CA 1
ATOM 1583 C C . ALA A 1 193 ? 49.804 -7.442 -97.790 1.00 72.69 193 ALA A C 1
ATOM 1585 O O . ALA A 1 193 ? 48.905 -7.773 -97.009 1.00 72.69 193 ALA A O 1
ATOM 1586 N N . ALA A 1 194 ? 51.010 -8.020 -97.762 1.00 73.00 194 ALA A N 1
ATOM 1587 C CA . ALA A 1 194 ? 51.393 -9.030 -96.777 1.00 73.00 194 ALA A CA 1
ATOM 1588 C C . ALA A 1 194 ? 51.501 -8.435 -95.362 1.00 73.00 194 ALA A C 1
ATOM 1590 O O . ALA A 1 194 ? 50.970 -9.022 -94.413 1.00 73.00 194 ALA A O 1
ATOM 1591 N N . ASP A 1 195 ? 52.101 -7.253 -95.226 1.00 79.06 195 ASP A N 1
ATOM 1592 C CA . ASP A 1 195 ? 52.231 -6.549 -93.948 1.00 79.06 195 ASP A CA 1
ATOM 1593 C C . ASP A 1 195 ? 50.862 -6.102 -93.418 1.00 79.06 195 ASP A C 1
ATOM 1595 O O . ASP A 1 195 ? 50.522 -6.368 -92.259 1.00 79.06 195 ASP A O 1
ATOM 1599 N N . ALA A 1 196 ? 50.005 -5.556 -94.289 1.00 76.88 196 ALA A N 1
ATOM 1600 C CA . ALA A 1 196 ? 48.626 -5.221 -93.942 1.00 76.88 196 ALA A CA 1
ATOM 1601 C C . ALA A 1 196 ? 47.837 -6.454 -93.462 1.00 76.88 196 ALA A C 1
ATOM 1603 O O . ALA A 1 196 ? 47.061 -6.369 -92.507 1.00 76.88 196 ALA A O 1
ATOM 1604 N N . LEU A 1 197 ? 48.043 -7.630 -94.069 1.00 74.44 197 LEU A N 1
ATOM 1605 C CA . LEU A 1 197 ? 47.400 -8.872 -93.629 1.00 74.44 197 LEU A CA 1
ATOM 1606 C C . LEU A 1 197 ? 47.854 -9.287 -92.218 1.00 74.44 197 LEU A C 1
ATOM 1608 O O . LEU A 1 197 ? 47.029 -9.733 -91.411 1.00 74.44 197 LEU A O 1
ATOM 1612 N N . ILE A 1 198 ? 49.146 -9.156 -91.905 1.00 81.12 198 ILE A N 1
ATOM 1613 C CA . ILE A 1 198 ? 49.695 -9.462 -90.575 1.00 81.12 198 ILE A CA 1
ATOM 1614 C C . ILE A 1 198 ? 49.110 -8.509 -89.527 1.00 81.12 198 ILE A C 1
ATOM 1616 O O . ILE A 1 198 ? 48.648 -8.968 -88.475 1.00 81.12 198 ILE A O 1
ATOM 1620 N N . GLU A 1 199 ? 49.047 -7.211 -89.828 1.00 80.88 199 GLU A N 1
ATOM 1621 C CA . GLU A 1 199 ? 48.460 -6.204 -88.943 1.00 80.88 199 GLU A CA 1
ATOM 1622 C C . GLU A 1 199 ? 46.972 -6.487 -88.674 1.00 80.88 199 GLU A C 1
ATOM 1624 O O . GLU A 1 199 ? 46.530 -6.481 -87.522 1.00 80.88 199 GLU A O 1
ATOM 1629 N N . GLN A 1 200 ? 46.201 -6.860 -89.703 1.00 76.69 200 GLN A N 1
ATOM 1630 C CA . GLN A 1 200 ? 44.796 -7.250 -89.528 1.00 76.69 200 GLN A CA 1
ATOM 1631 C C . GLN A 1 200 ? 44.640 -8.512 -88.671 1.00 76.69 200 GLN A C 1
ATOM 1633 O O . GLN A 1 200 ? 43.735 -8.588 -87.835 1.00 76.69 200 GLN A O 1
ATOM 1638 N N . ARG A 1 201 ? 45.530 -9.504 -88.813 1.00 81.56 201 ARG A N 1
ATOM 1639 C CA . ARG A 1 201 ? 45.525 -10.709 -87.962 1.00 81.56 201 ARG A CA 1
ATOM 1640 C C . ARG A 1 201 ? 45.843 -10.380 -86.503 1.00 81.56 201 ARG A C 1
ATOM 1642 O O . ARG A 1 201 ? 45.215 -10.941 -85.603 1.00 81.56 201 ARG A O 1
ATOM 1649 N N . LEU A 1 202 ? 46.791 -9.479 -86.253 1.00 86.75 202 LEU A N 1
ATOM 1650 C CA . LEU A 1 202 ? 47.115 -8.992 -84.908 1.00 86.75 202 LEU A CA 1
ATOM 1651 C C . LEU A 1 202 ? 45.940 -8.230 -84.294 1.00 86.75 202 LEU A C 1
ATOM 1653 O O . LEU A 1 202 ? 45.519 -8.543 -83.179 1.00 86.75 202 LEU A O 1
ATOM 1657 N N . ARG A 1 203 ? 45.347 -7.306 -85.055 1.00 85.94 203 ARG A N 1
ATOM 1658 C CA . ARG A 1 203 ? 44.164 -6.551 -84.639 1.00 85.94 203 ARG A CA 1
ATOM 1659 C C . ARG A 1 203 ? 42.991 -7.471 -84.311 1.00 85.94 203 ARG A C 1
ATOM 1661 O O . ARG A 1 203 ? 42.360 -7.295 -83.272 1.00 85.94 203 ARG A O 1
ATOM 1668 N N . LYS A 1 204 ? 42.733 -8.488 -85.142 1.00 84.81 204 LYS A N 1
ATOM 1669 C CA . LYS A 1 204 ? 41.706 -9.505 -84.877 1.00 84.81 204 LYS A CA 1
ATOM 1670 C C . LYS A 1 204 ? 41.953 -10.210 -83.543 1.00 84.81 204 LYS A C 1
ATOM 1672 O O . LYS A 1 204 ? 41.029 -10.297 -82.743 1.00 84.81 204 LYS A O 1
ATOM 1677 N N . ARG A 1 205 ? 43.181 -10.675 -83.277 1.00 87.12 205 ARG A N 1
ATOM 1678 C CA . ARG A 1 205 ? 43.522 -11.348 -82.008 1.00 87.12 205 ARG A CA 1
ATOM 1679 C C . ARG A 1 205 ? 43.287 -10.450 -80.794 1.00 87.12 205 ARG A C 1
ATOM 1681 O O . ARG A 1 205 ? 42.692 -10.905 -79.822 1.00 87.12 205 ARG A O 1
ATOM 1688 N N . LEU A 1 206 ? 43.699 -9.184 -80.868 1.00 89.81 206 LEU A N 1
ATOM 1689 C CA . LEU A 1 206 ? 43.489 -8.221 -79.784 1.00 89.81 206 LEU A CA 1
ATOM 1690 C C . LEU A 1 206 ? 41.997 -7.977 -79.523 1.00 89.81 206 LEU A C 1
ATOM 1692 O O . LEU A 1 206 ? 41.565 -7.953 -78.373 1.00 89.81 206 LEU A O 1
ATOM 1696 N N . ILE A 1 207 ? 41.206 -7.820 -80.588 1.00 85.06 207 ILE A N 1
ATOM 1697 C CA . ILE A 1 207 ? 39.756 -7.637 -80.479 1.00 85.06 207 ILE A CA 1
ATOM 1698 C C . ILE A 1 207 ? 39.102 -8.882 -79.872 1.00 85.06 207 ILE A C 1
ATOM 1700 O O . ILE A 1 207 ? 38.312 -8.734 -78.947 1.00 85.06 207 ILE A O 1
ATOM 1704 N N . CYS A 1 208 ? 39.456 -10.089 -80.326 1.00 82.44 208 CYS A N 1
ATOM 1705 C CA . CYS A 1 208 ? 38.947 -11.334 -79.744 1.00 82.44 208 CYS A CA 1
ATOM 1706 C C . CYS A 1 208 ? 39.267 -11.423 -78.247 1.00 82.44 208 CYS A C 1
ATOM 1708 O O . CYS A 1 208 ? 38.356 -11.616 -77.456 1.00 82.44 208 CYS A O 1
ATOM 1710 N N . SER A 1 209 ? 40.512 -11.155 -77.841 1.00 88.25 209 SER A N 1
ATOM 1711 C CA . SER A 1 209 ? 40.898 -11.185 -76.424 1.00 88.25 209 SER A CA 1
ATOM 1712 C C . SER A 1 209 ? 40.100 -10.194 -75.564 1.00 88.25 209 SER A C 1
ATOM 1714 O O . SER A 1 209 ? 39.687 -10.533 -74.455 1.00 88.25 209 SER A O 1
ATOM 1716 N N . LYS A 1 210 ? 39.823 -8.985 -76.076 1.00 90.25 210 LYS A N 1
ATOM 1717 C CA . LYS A 1 210 ? 38.965 -8.009 -75.383 1.00 90.25 210 LYS A CA 1
ATOM 1718 C C . LYS A 1 210 ? 37.507 -8.465 -75.315 1.00 90.25 210 LYS A C 1
ATOM 1720 O O . LYS A 1 210 ? 36.872 -8.297 -74.277 1.00 90.25 210 LYS A O 1
ATOM 1725 N N . ILE A 1 211 ? 36.979 -9.039 -76.398 1.00 84.44 211 ILE A N 1
ATOM 1726 C CA . ILE A 1 211 ? 35.619 -9.595 -76.429 1.00 84.44 211 ILE A CA 1
ATOM 1727 C C . ILE A 1 211 ? 35.491 -10.728 -75.410 1.00 84.44 211 ILE A C 1
ATOM 1729 O O . ILE A 1 211 ? 34.508 -10.753 -74.672 1.00 84.44 211 ILE A O 1
ATOM 1733 N N . ASP A 1 212 ? 36.481 -11.613 -75.316 1.00 89.25 212 ASP A N 1
ATOM 1734 C CA . ASP A 1 212 ? 36.487 -12.722 -74.361 1.00 89.25 212 ASP A CA 1
ATOM 1735 C C . ASP A 1 212 ? 36.529 -12.207 -72.915 1.00 89.25 212 ASP A C 1
ATOM 1737 O O . ASP A 1 212 ? 35.741 -12.652 -72.082 1.00 89.25 212 ASP A O 1
ATOM 1741 N N . GLY A 1 213 ? 37.366 -11.202 -72.626 1.00 83.94 213 GLY A N 1
ATOM 1742 C CA . GLY A 1 213 ? 37.423 -10.558 -71.309 1.00 83.94 213 GLY A CA 1
ATOM 1743 C C . GLY A 1 213 ? 36.097 -9.905 -70.901 1.00 83.94 213 GLY A C 1
ATOM 1744 O O . GLY A 1 213 ? 35.605 -10.131 -69.795 1.00 83.94 213 GLY A O 1
ATOM 1745 N N . LEU A 1 214 ? 35.467 -9.158 -71.813 1.00 87.31 214 LEU A N 1
ATOM 1746 C CA . LEU A 1 214 ? 34.147 -8.559 -71.580 1.00 87.31 214 LEU A CA 1
ATOM 1747 C C . LEU A 1 214 ? 33.048 -9.621 -71.441 1.00 87.31 214 LEU A C 1
ATOM 1749 O O . LEU A 1 214 ? 32.141 -9.467 -70.624 1.00 87.31 214 LEU A O 1
ATOM 1753 N N . SER A 1 215 ? 33.131 -10.709 -72.208 1.00 81.88 215 SER A N 1
ATOM 1754 C CA . SER A 1 215 ? 32.174 -11.817 -72.143 1.00 81.88 215 SER A CA 1
ATOM 1755 C C . SER A 1 215 ? 32.281 -12.558 -70.815 1.00 81.88 215 SER A C 1
ATOM 1757 O O . SER A 1 215 ? 31.260 -12.815 -70.186 1.00 81.88 215 SER A O 1
ATOM 1759 N N . PHE A 1 216 ? 33.497 -12.826 -70.337 1.00 87.62 216 PHE A N 1
ATOM 1760 C CA . PHE A 1 216 ? 33.739 -13.402 -69.015 1.00 87.62 216 PHE A CA 1
ATOM 1761 C C . PHE A 1 216 ? 33.190 -12.508 -67.899 1.00 87.62 216 PHE A C 1
ATOM 1763 O O . PHE A 1 216 ? 32.487 -12.978 -67.000 1.00 87.62 216 PHE A O 1
ATOM 1770 N N . TRP A 1 217 ? 33.455 -11.201 -67.980 1.00 90.19 217 TRP A N 1
ATOM 1771 C CA . TRP A 1 217 ? 32.946 -10.254 -66.996 1.00 90.19 217 TRP A CA 1
ATOM 1772 C C . TRP A 1 217 ? 31.412 -10.226 -66.985 1.00 90.19 217 TRP A C 1
ATOM 1774 O O . TRP A 1 217 ? 30.797 -10.374 -65.930 1.00 90.19 217 TRP A O 1
ATOM 1784 N N . ARG A 1 218 ? 30.785 -10.146 -68.165 1.00 86.56 218 ARG A N 1
ATOM 1785 C CA . ARG A 1 218 ? 29.325 -10.129 -68.324 1.00 86.56 218 ARG A CA 1
ATOM 1786 C C . ARG A 1 218 ? 28.651 -11.436 -67.898 1.00 86.56 218 ARG A C 1
ATOM 1788 O O . ARG A 1 218 ? 27.559 -11.380 -67.345 1.00 86.56 218 ARG A O 1
ATOM 1795 N N . LEU A 1 219 ? 29.244 -12.591 -68.200 1.00 84.75 219 LEU A N 1
ATOM 1796 C CA . LEU A 1 219 ? 28.611 -13.897 -67.979 1.00 84.75 219 LEU A CA 1
ATOM 1797 C C . LEU A 1 219 ? 28.854 -14.463 -66.583 1.00 84.75 219 LEU A C 1
ATOM 1799 O O . LEU A 1 219 ? 28.025 -15.231 -66.109 1.00 84.75 219 LEU A O 1
ATOM 1803 N N . GLN A 1 220 ? 29.963 -14.111 -65.928 1.00 87.00 220 GLN A N 1
ATOM 1804 C CA . GLN A 1 220 ? 30.318 -14.709 -64.641 1.00 87.00 220 GLN A CA 1
ATOM 1805 C C . GLN A 1 220 ? 30.461 -13.684 -63.519 1.00 87.00 220 GLN A C 1
ATOM 1807 O O . GLN A 1 220 ? 29.856 -13.853 -62.463 1.00 87.00 220 GLN A O 1
ATOM 1812 N N . LYS A 1 221 ? 31.245 -12.619 -63.723 1.00 83.69 221 LYS A N 1
ATOM 1813 C CA . LYS A 1 221 ? 31.534 -11.656 -62.647 1.00 83.69 221 LYS A CA 1
ATOM 1814 C C . LYS A 1 221 ? 30.327 -10.796 -62.297 1.00 83.69 221 LYS A C 1
ATOM 1816 O O . LYS A 1 221 ? 30.028 -10.651 -61.117 1.00 83.69 221 LYS A O 1
ATOM 1821 N N . LEU A 1 222 ? 29.620 -10.283 -63.301 1.00 84.00 222 LEU A N 1
ATOM 1822 C CA . LEU A 1 222 ? 28.442 -9.450 -63.086 1.00 84.00 222 LEU A CA 1
ATOM 1823 C C . LEU A 1 222 ? 27.298 -10.224 -62.398 1.00 84.00 222 LEU A C 1
ATOM 1825 O O . LEU A 1 222 ? 26.817 -9.730 -61.384 1.00 84.00 222 LEU A O 1
ATOM 1829 N N . PRO A 1 223 ? 26.894 -11.437 -62.839 1.00 91.06 223 PRO A N 1
ATOM 1830 C CA . PRO A 1 223 ? 25.855 -12.197 -62.143 1.00 91.06 223 PRO A CA 1
ATOM 1831 C C . PRO A 1 223 ? 26.231 -12.558 -60.709 1.00 91.06 223 PRO A C 1
ATOM 1833 O O . PRO A 1 223 ? 25.378 -12.493 -59.835 1.00 91.06 223 PRO A O 1
ATOM 1836 N N . PHE A 1 224 ? 27.500 -12.891 -60.450 1.00 89.00 224 PHE A N 1
ATOM 1837 C CA . PHE A 1 224 ? 27.965 -13.174 -59.093 1.00 89.00 224 PHE A CA 1
ATOM 1838 C C . PHE A 1 224 ? 27.882 -11.940 -58.187 1.00 89.00 224 PHE A C 1
ATOM 1840 O O . PHE A 1 224 ? 27.374 -12.040 -57.077 1.00 89.00 224 PHE A O 1
ATOM 1847 N N . ALA A 1 225 ? 28.330 -10.775 -58.668 1.00 84.75 225 ALA A N 1
ATOM 1848 C CA . ALA A 1 225 ? 28.244 -9.531 -57.904 1.00 84.75 225 ALA A CA 1
ATOM 1849 C C . ALA A 1 225 ? 26.782 -9.148 -57.623 1.00 84.75 225 ALA A C 1
ATOM 1851 O O . ALA A 1 225 ? 26.424 -8.859 -56.490 1.00 84.75 225 ALA A O 1
ATOM 1852 N N . VAL A 1 226 ? 25.915 -9.236 -58.637 1.00 89.00 226 VAL A N 1
ATOM 1853 C CA . VAL A 1 226 ? 24.476 -8.968 -58.493 1.00 89.00 226 VAL A CA 1
ATOM 1854 C C . VAL A 1 226 ? 23.821 -9.943 -57.511 1.00 89.00 226 VAL A C 1
ATOM 1856 O O . VAL A 1 226 ? 23.031 -9.525 -56.670 1.00 89.00 226 VAL A O 1
ATOM 1859 N N . GLN A 1 227 ? 24.163 -11.230 -57.578 1.00 89.94 227 GLN A N 1
ATOM 1860 C CA . GLN A 1 227 ? 23.653 -12.236 -56.649 1.00 89.94 227 GLN A CA 1
ATOM 1861 C C . GLN A 1 227 ? 24.100 -11.951 -55.210 1.00 89.94 227 GLN A C 1
ATOM 1863 O O . GLN A 1 227 ? 23.283 -12.027 -54.298 1.00 89.94 227 GLN A O 1
ATOM 1868 N N . GLN A 1 228 ? 25.362 -11.572 -55.009 1.00 91.00 228 GLN A N 1
ATOM 1869 C CA . GLN A 1 228 ? 25.892 -11.221 -53.693 1.00 91.00 228 GLN A CA 1
ATOM 1870 C C . GLN A 1 228 ? 25.185 -9.996 -53.094 1.00 91.00 228 GLN A C 1
ATOM 1872 O O . GLN A 1 228 ? 24.826 -10.006 -51.915 1.00 91.00 228 GLN A O 1
ATOM 1877 N N . GLU A 1 229 ? 24.935 -8.961 -53.898 1.00 88.38 229 GLU A N 1
ATOM 1878 C CA . GLU A 1 229 ? 24.163 -7.789 -53.468 1.00 88.38 229 GLU A CA 1
ATOM 1879 C C . GLU A 1 229 ? 22.715 -8.167 -53.129 1.00 88.38 229 GLU A C 1
ATOM 1881 O O . GLU A 1 229 ? 22.182 -7.744 -52.103 1.00 88.38 229 GLU A O 1
ATOM 1886 N N . HIS A 1 230 ? 22.081 -9.032 -53.929 1.00 91.31 230 HIS A N 1
ATOM 1887 C CA . HIS A 1 230 ? 20.744 -9.541 -53.624 1.00 91.31 230 HIS A CA 1
ATOM 1888 C C . HIS A 1 230 ? 20.701 -10.355 -52.328 1.00 91.31 230 HIS A C 1
ATOM 1890 O O . HIS A 1 230 ? 19.763 -10.194 -51.550 1.00 91.31 230 HIS A O 1
ATOM 1896 N N . GLU A 1 231 ? 21.692 -11.207 -52.072 1.00 92.69 231 GLU A N 1
ATOM 1897 C CA . GLU A 1 231 ? 21.786 -11.995 -50.838 1.00 92.69 231 GLU A CA 1
ATOM 1898 C C . GLU A 1 231 ? 22.017 -11.105 -49.612 1.00 92.69 231 GLU A C 1
ATOM 1900 O O . GLU A 1 231 ? 21.383 -11.309 -48.572 1.00 92.69 231 GLU A O 1
ATOM 1905 N N . THR A 1 232 ? 22.859 -10.079 -49.748 1.00 92.50 232 THR A N 1
ATOM 1906 C CA . THR A 1 232 ? 23.124 -9.094 -48.689 1.00 92.50 232 THR A CA 1
ATOM 1907 C C . THR A 1 232 ? 21.860 -8.293 -48.381 1.00 92.50 232 THR A C 1
ATOM 1909 O O . THR A 1 232 ? 21.383 -8.301 -47.247 1.00 92.50 232 THR A O 1
ATOM 1912 N N . CYS A 1 233 ? 21.229 -7.721 -49.410 1.00 91.56 233 CYS A N 1
ATOM 1913 C CA . CYS A 1 233 ? 19.977 -6.980 -49.281 1.00 91.56 233 CYS A CA 1
ATOM 1914 C C . CYS A 1 233 ? 18.846 -7.855 -48.712 1.00 91.56 233 CYS A C 1
ATOM 1916 O O . CYS A 1 233 ? 18.112 -7.434 -47.820 1.00 91.56 233 CYS A O 1
ATOM 1918 N N . SER A 1 234 ? 18.720 -9.107 -49.166 1.00 90.12 234 SER A N 1
ATOM 1919 C CA . SER A 1 234 ? 17.722 -10.040 -48.633 1.00 90.12 234 SER A CA 1
ATOM 1920 C C . SER A 1 234 ? 17.956 -10.344 -47.153 1.00 90.12 234 SER A C 1
ATOM 1922 O O . SER A 1 234 ? 16.988 -10.480 -46.404 1.00 90.12 234 SER A O 1
ATOM 1924 N N . SER A 1 235 ? 19.213 -10.459 -46.724 1.00 91.94 235 SER A N 1
ATOM 1925 C CA . SER A 1 235 ? 19.560 -10.715 -45.324 1.00 91.94 235 SER A CA 1
ATOM 1926 C C . SER A 1 235 ? 19.205 -9.520 -44.438 1.00 91.94 235 SER A C 1
ATOM 1928 O O . SER A 1 235 ? 18.569 -9.695 -43.399 1.00 91.94 235 SER A O 1
ATOM 1930 N N . GLU A 1 236 ? 19.520 -8.303 -44.886 1.00 92.75 236 GLU A N 1
ATOM 1931 C CA . GLU A 1 236 ? 19.154 -7.061 -44.194 1.00 92.75 236 GLU A CA 1
ATOM 1932 C C . GLU A 1 236 ? 17.632 -6.878 -44.103 1.00 92.75 236 GLU A C 1
ATOM 1934 O O . GLU A 1 236 ? 17.104 -6.537 -43.042 1.00 92.75 236 GLU A O 1
ATOM 1939 N N . ILE A 1 237 ? 16.895 -7.167 -45.183 1.00 92.81 237 ILE A N 1
ATOM 1940 C CA . ILE A 1 237 ? 15.425 -7.115 -45.184 1.00 92.81 237 ILE A CA 1
ATOM 1941 C C . ILE A 1 237 ? 14.849 -8.082 -44.143 1.00 92.81 237 ILE A C 1
ATOM 1943 O O . ILE A 1 237 ? 13.941 -7.703 -43.399 1.00 92.81 237 ILE A O 1
ATOM 1947 N N . LEU A 1 238 ? 15.368 -9.311 -44.060 1.00 93.69 238 LEU A N 1
ATOM 1948 C CA . LEU A 1 238 ? 14.918 -10.297 -43.074 1.00 93.69 238 LEU A CA 1
ATOM 1949 C C . LEU A 1 238 ? 15.237 -9.859 -41.638 1.00 93.69 238 LEU A C 1
ATOM 1951 O O . LEU A 1 238 ? 14.400 -10.024 -40.747 1.00 93.69 238 LEU A O 1
ATOM 1955 N N . GLU A 1 239 ? 16.407 -9.263 -41.403 1.00 94.94 239 GLU A N 1
ATOM 1956 C CA . GLU A 1 239 ? 16.762 -8.716 -40.092 1.00 94.94 239 GLU A CA 1
ATOM 1957 C C . GLU A 1 239 ? 15.808 -7.584 -39.681 1.00 94.94 239 GLU A C 1
ATOM 1959 O O . GLU A 1 239 ? 15.269 -7.588 -38.568 1.00 94.94 239 GLU A O 1
ATOM 1964 N N . LEU A 1 240 ? 15.541 -6.644 -40.592 1.00 93.44 240 LEU A N 1
ATOM 1965 C CA . LEU A 1 240 ? 14.612 -5.540 -40.360 1.00 93.44 240 LEU A CA 1
ATOM 1966 C C . LEU A 1 240 ? 13.190 -6.040 -40.092 1.00 93.44 240 LEU A C 1
ATOM 1968 O O . LEU A 1 240 ? 12.541 -5.553 -39.163 1.00 93.44 240 LEU A O 1
ATOM 1972 N N . GLN A 1 241 ? 12.716 -7.037 -40.842 1.00 93.00 241 GLN A N 1
ATOM 1973 C CA . GLN A 1 241 ? 11.422 -7.680 -40.595 1.00 93.00 241 GLN A CA 1
ATOM 1974 C C . GLN A 1 241 ? 11.375 -8.322 -39.203 1.00 93.00 241 GLN A C 1
ATOM 1976 O O . GLN A 1 241 ? 10.433 -8.074 -38.447 1.00 93.00 241 GLN A O 1
ATOM 1981 N N . GLY A 1 242 ? 12.417 -9.058 -38.809 1.00 93.06 242 GLY A N 1
ATOM 1982 C CA . GLY A 1 242 ? 12.508 -9.659 -37.477 1.00 93.06 242 GLY A CA 1
ATOM 1983 C C . GLY A 1 242 ? 12.537 -8.622 -36.347 1.00 93.06 242 GLY A C 1
ATOM 1984 O O . GLY A 1 242 ? 11.921 -8.818 -35.295 1.00 93.06 242 GLY A O 1
ATOM 1985 N N . ASN A 1 243 ? 13.215 -7.490 -36.547 1.00 93.12 243 ASN A N 1
ATOM 1986 C CA . ASN A 1 243 ? 13.235 -6.391 -35.581 1.00 93.12 243 ASN A CA 1
ATOM 1987 C C . ASN A 1 243 ? 11.869 -5.695 -35.485 1.00 93.12 243 ASN A C 1
ATOM 1989 O O . ASN A 1 243 ? 11.386 -5.441 -34.378 1.00 93.12 243 ASN A O 1
ATOM 1993 N N . LEU A 1 244 ? 11.202 -5.467 -36.619 1.00 94.12 244 LEU A N 1
ATOM 1994 C CA . LEU A 1 244 ? 9.856 -4.900 -36.662 1.00 94.12 244 LEU A CA 1
ATOM 1995 C C . LEU A 1 244 ? 8.844 -5.798 -35.938 1.00 94.12 244 LEU A C 1
ATOM 1997 O O . LEU A 1 244 ? 8.050 -5.304 -35.138 1.00 94.12 244 LEU A O 1
ATOM 2001 N N . GLU A 1 245 ? 8.893 -7.114 -36.150 1.00 94.62 245 GLU A N 1
ATOM 2002 C CA . GLU A 1 245 ? 8.021 -8.067 -35.458 1.00 94.62 245 GLU A CA 1
ATOM 2003 C C . GLU A 1 245 ? 8.226 -8.045 -33.939 1.00 94.62 245 GLU A C 1
ATOM 2005 O O . GLU A 1 245 ? 7.248 -8.022 -33.181 1.00 94.62 245 GLU A O 1
ATOM 2010 N N . LYS A 1 246 ? 9.481 -7.991 -33.471 1.00 94.06 246 LYS A N 1
ATOM 2011 C CA . LYS A 1 246 ? 9.798 -7.854 -32.039 1.00 94.06 246 LYS A CA 1
ATOM 2012 C C . LYS A 1 246 ? 9.206 -6.568 -31.459 1.00 94.06 246 LYS A C 1
ATOM 2014 O O . LYS A 1 246 ? 8.586 -6.616 -30.392 1.00 94.06 246 LYS A O 1
ATOM 2019 N N . GLU A 1 247 ? 9.351 -5.437 -32.148 1.00 93.06 247 GLU A N 1
ATOM 2020 C CA . GLU A 1 247 ? 8.776 -4.160 -31.705 1.00 93.06 247 GLU A CA 1
ATOM 2021 C C . GLU A 1 247 ? 7.241 -4.172 -31.736 1.00 93.06 247 GLU A C 1
ATOM 2023 O O . GLU A 1 247 ? 6.599 -3.728 -30.782 1.00 93.06 247 GLU A O 1
ATOM 2028 N N . MET A 1 248 ? 6.619 -4.784 -32.747 1.00 93.31 248 MET A N 1
ATOM 2029 C CA . MET A 1 248 ? 5.165 -4.969 -32.789 1.00 93.31 248 MET A CA 1
ATOM 2030 C C . MET A 1 248 ? 4.655 -5.829 -31.626 1.00 93.31 248 MET A C 1
ATOM 2032 O O . MET A 1 248 ? 3.617 -5.522 -31.029 1.00 93.31 248 MET A O 1
ATOM 2036 N N . GLN A 1 249 ? 5.379 -6.888 -31.254 1.00 93.62 249 GLN A N 1
ATOM 2037 C CA . GLN A 1 249 ? 5.037 -7.703 -30.088 1.00 93.62 249 GLN A CA 1
ATOM 2038 C C . GLN A 1 249 ? 5.173 -6.917 -28.780 1.00 93.62 249 GLN A C 1
ATOM 2040 O O . GLN A 1 249 ? 4.288 -7.013 -27.922 1.00 93.62 249 GLN A O 1
ATOM 2045 N N . LYS A 1 250 ? 6.236 -6.115 -28.618 1.00 93.25 250 LYS A N 1
ATOM 2046 C CA . LYS A 1 250 ? 6.394 -5.212 -27.464 1.00 93.25 250 LYS A CA 1
ATOM 2047 C C . LYS A 1 250 ? 5.244 -4.211 -27.392 1.00 93.25 250 LYS A C 1
ATOM 2049 O O . LYS A 1 250 ? 4.624 -4.083 -26.338 1.00 93.25 250 LYS A O 1
ATOM 2054 N N . LEU A 1 251 ? 4.889 -3.587 -28.514 1.00 94.12 251 LEU A N 1
ATOM 2055 C CA . LEU A 1 251 ? 3.775 -2.647 -28.597 1.00 94.12 251 LEU A CA 1
ATOM 2056 C C . LEU A 1 251 ? 2.445 -3.308 -28.212 1.00 94.12 251 LEU A C 1
ATOM 2058 O O . LEU A 1 251 ? 1.668 -2.730 -27.456 1.00 94.12 251 LEU A O 1
ATOM 2062 N N . LYS A 1 252 ? 2.186 -4.542 -28.666 1.00 94.00 252 LYS A N 1
ATOM 2063 C CA . LYS A 1 252 ? 0.982 -5.300 -28.285 1.00 94.00 252 LYS A CA 1
ATOM 2064 C C . LYS A 1 252 ? 0.941 -5.593 -26.782 1.00 94.00 252 LYS A C 1
ATOM 2066 O O . LYS A 1 252 ? -0.114 -5.447 -26.167 1.00 94.00 252 LYS A O 1
ATOM 2071 N N . LYS A 1 253 ? 2.076 -5.972 -26.180 1.00 93.69 253 LYS A N 1
ATOM 2072 C CA . LYS A 1 253 ? 2.187 -6.179 -24.725 1.00 93.69 253 LYS A CA 1
ATOM 2073 C C . LYS A 1 253 ? 1.914 -4.883 -23.961 1.00 93.69 253 LYS A C 1
ATOM 2075 O O . LYS A 1 253 ? 1.088 -4.894 -23.054 1.00 93.69 253 LYS A O 1
ATOM 2080 N N . LEU A 1 254 ? 2.537 -3.776 -24.368 1.00 92.44 254 LEU A N 1
ATOM 2081 C CA . LEU A 1 254 ? 2.320 -2.459 -23.764 1.00 92.44 254 LEU A CA 1
ATOM 2082 C C . LEU A 1 254 ? 0.864 -2.013 -23.893 1.00 92.44 254 LEU A C 1
ATOM 2084 O O . LEU A 1 254 ? 0.272 -1.596 -22.908 1.00 92.44 254 LEU A O 1
ATOM 2088 N N . LYS A 1 255 ? 0.246 -2.182 -25.065 1.00 93.81 255 LYS A N 1
ATOM 2089 C CA . LYS A 1 255 ? -1.164 -1.840 -25.278 1.00 93.81 255 LYS A CA 1
ATOM 2090 C C . LYS A 1 255 ? -2.094 -2.632 -24.357 1.00 93.81 255 LYS A C 1
ATOM 2092 O O . LYS A 1 255 ? -2.999 -2.054 -23.770 1.00 93.81 255 LYS A O 1
ATOM 2097 N N . ASN A 1 256 ? -1.846 -3.931 -24.187 1.00 93.38 256 ASN A N 1
ATOM 2098 C CA . ASN A 1 256 ? -2.624 -4.756 -23.263 1.00 93.38 256 ASN A CA 1
ATOM 2099 C C . ASN A 1 256 ? -2.434 -4.332 -21.799 1.00 93.38 256 ASN A C 1
ATOM 2101 O O . ASN A 1 256 ? -3.397 -4.360 -21.039 1.00 93.38 256 ASN A O 1
ATOM 2105 N N . LEU A 1 257 ? -1.214 -3.955 -21.398 1.00 93.69 257 LEU A N 1
ATOM 2106 C CA . LEU A 1 257 ? -0.946 -3.431 -20.055 1.00 93.69 257 LEU A CA 1
ATOM 2107 C C . LEU A 1 257 ? -1.671 -2.104 -19.826 1.00 93.69 257 LEU A C 1
ATOM 2109 O O . LEU A 1 257 ? -2.360 -1.966 -18.824 1.00 93.69 257 LEU A O 1
ATOM 2113 N N . VAL A 1 258 ? -1.596 -1.182 -20.788 1.00 93.88 258 VAL A N 1
ATOM 2114 C CA . VAL A 1 258 ? -2.314 0.097 -20.736 1.00 93.88 258 VAL A CA 1
ATOM 2115 C C . VAL A 1 258 ? -3.818 -0.133 -20.604 1.00 93.88 258 VAL A C 1
ATOM 2117 O O . VAL A 1 258 ? -4.429 0.433 -19.712 1.00 93.88 258 VAL A O 1
ATOM 2120 N N . SER A 1 259 ? -4.419 -1.023 -21.400 1.00 93.25 259 SER A N 1
ATOM 2121 C CA . SER A 1 259 ? -5.856 -1.308 -21.285 1.00 93.25 259 SER A CA 1
ATOM 2122 C C . SER A 1 259 ? -6.252 -1.932 -19.939 1.00 93.25 259 SER A C 1
ATOM 2124 O O . SER A 1 259 ? -7.349 -1.667 -19.449 1.00 93.25 259 SER A O 1
ATOM 2126 N N . LYS A 1 260 ? -5.382 -2.747 -19.323 1.00 92.50 260 LYS A N 1
ATOM 2127 C CA . LYS A 1 260 ? -5.612 -3.265 -17.963 1.00 92.50 260 LYS A CA 1
ATOM 2128 C C . LYS A 1 260 ? -5.566 -2.142 -16.927 1.00 92.50 260 LYS A C 1
ATOM 2130 O O . LYS A 1 260 ? -6.465 -2.063 -16.097 1.00 92.50 260 LYS A O 1
ATOM 2135 N N . GLU A 1 261 ? -4.568 -1.268 -17.017 1.00 89.38 261 GLU A N 1
ATOM 2136 C CA . GLU A 1 261 ? -4.387 -0.149 -16.088 1.00 89.38 261 GLU A CA 1
ATOM 2137 C C . GLU A 1 261 ? -5.482 0.921 -16.238 1.00 89.38 261 GLU A C 1
ATOM 2139 O O . GLU A 1 261 ? -5.948 1.519 -15.271 1.00 89.38 261 GLU A O 1
ATOM 2144 N N . GLU A 1 262 ? -5.967 1.146 -17.458 1.00 93.56 262 GLU A N 1
ATOM 2145 C CA . GLU A 1 262 ? -7.123 2.006 -17.711 1.00 93.56 262 GLU A CA 1
ATOM 2146 C C . GLU A 1 262 ? -8.393 1.425 -17.077 1.00 93.56 262 GLU A C 1
ATOM 2148 O O . GLU A 1 262 ? -9.185 2.167 -16.493 1.00 93.56 262 GLU A O 1
ATOM 2153 N N . ALA A 1 263 ? -8.584 0.102 -17.136 1.00 92.81 263 ALA A N 1
ATOM 2154 C CA . ALA A 1 263 ? -9.728 -0.554 -16.512 1.00 92.81 263 ALA A CA 1
ATOM 2155 C C . ALA A 1 263 ? -9.700 -0.428 -14.978 1.00 92.81 263 ALA A C 1
ATOM 2157 O O . ALA A 1 263 ? -10.729 -0.082 -14.392 1.00 92.81 263 ALA A O 1
ATOM 2158 N N . THR A 1 264 ? -8.540 -0.633 -14.340 1.00 92.00 264 THR A N 1
ATOM 2159 C CA . THR A 1 264 ? -8.368 -0.441 -12.885 1.00 92.00 264 THR A CA 1
ATOM 2160 C C . THR A 1 264 ? -8.512 1.028 -12.489 1.00 92.00 264 THR A C 1
ATOM 2162 O O . THR A 1 264 ? -9.158 1.356 -11.497 1.00 92.00 264 THR A O 1
ATOM 2165 N N . THR A 1 265 ? -8.004 1.954 -13.301 1.00 93.19 265 THR A N 1
ATOM 2166 C CA . THR A 1 265 ? -8.200 3.392 -13.075 1.00 93.19 265 THR A CA 1
ATOM 2167 C C . THR A 1 265 ? -9.684 3.765 -13.136 1.00 93.19 265 THR A C 1
ATOM 2169 O O . THR A 1 265 ? -10.158 4.587 -12.351 1.00 93.19 265 THR A O 1
ATOM 2172 N N . MET A 1 266 ? -10.450 3.158 -14.046 1.00 92.62 266 MET A N 1
ATOM 2173 C CA . MET A 1 266 ? -11.892 3.392 -14.151 1.00 92.62 266 MET A CA 1
ATOM 2174 C C . MET A 1 266 ? -12.681 2.781 -12.987 1.00 92.62 266 MET A C 1
ATOM 2176 O O . MET A 1 266 ? -13.665 3.388 -12.568 1.00 92.62 266 MET A O 1
ATOM 2180 N N . THR A 1 267 ? -12.275 1.626 -12.442 1.00 93.81 267 THR A N 1
ATOM 2181 C CA . THR A 1 267 ? -12.884 1.086 -11.211 1.00 93.81 267 THR A CA 1
ATOM 2182 C C . THR A 1 267 ? -12.588 1.989 -10.022 1.00 93.81 267 THR A C 1
ATOM 2184 O O . THR A 1 267 ? -13.526 2.437 -9.375 1.00 93.81 267 THR A O 1
ATOM 2187 N N . LEU A 1 268 ? -11.329 2.394 -9.835 1.00 94.12 268 LEU A N 1
ATOM 2188 C CA . LEU A 1 268 ? -10.938 3.309 -8.759 1.00 94.12 268 LEU A CA 1
ATOM 2189 C C . LEU A 1 268 ? -11.678 4.648 -8.836 1.00 94.12 268 LEU A C 1
ATOM 2191 O O . LEU A 1 268 ? -12.111 5.174 -7.818 1.00 94.12 268 LEU A O 1
ATOM 2195 N N . LYS A 1 269 ? -11.875 5.204 -10.037 1.00 93.75 269 LYS A N 1
ATOM 2196 C CA . LYS A 1 269 ? -12.678 6.426 -10.206 1.00 93.75 269 LYS A CA 1
ATOM 2197 C C . LYS A 1 269 ? -14.129 6.238 -9.765 1.00 93.75 269 LYS A C 1
ATOM 2199 O O . LYS A 1 269 ? -14.682 7.161 -9.172 1.00 93.75 269 LYS A O 1
ATOM 2204 N N . ARG A 1 270 ? -14.738 5.078 -10.041 1.00 94.12 270 ARG A N 1
ATOM 2205 C CA . ARG A 1 270 ? -16.092 4.762 -9.560 1.00 94.12 270 ARG A CA 1
ATOM 2206 C C . ARG A 1 270 ? -1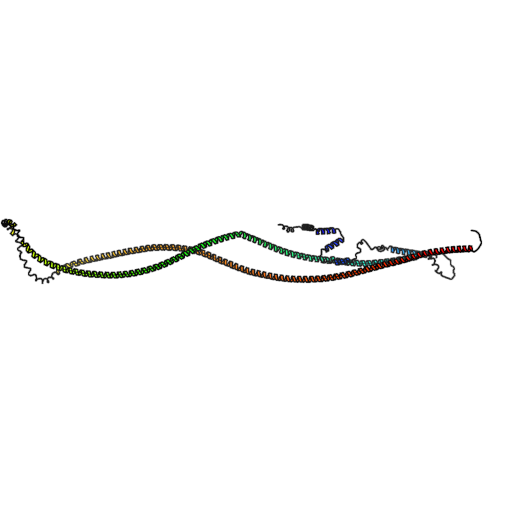6.121 4.631 -8.043 1.00 94.12 270 ARG A C 1
ATOM 2208 O O . ARG A 1 270 ? -16.990 5.230 -7.427 1.00 94.12 270 ARG A O 1
ATOM 2215 N N . ASP A 1 271 ? -15.144 3.951 -7.452 1.00 93.50 271 ASP A N 1
ATOM 2216 C CA . ASP A 1 271 ? -15.063 3.776 -5.999 1.00 93.50 271 ASP A CA 1
ATOM 2217 C C . ASP A 1 271 ? -14.852 5.120 -5.287 1.00 93.50 271 ASP A C 1
ATOM 2219 O O . ASP A 1 271 ? -15.523 5.429 -4.308 1.00 93.50 271 ASP A O 1
ATOM 2223 N N . VAL A 1 272 ? -13.982 5.984 -5.820 1.00 93.69 272 VAL A N 1
ATOM 2224 C CA . VAL A 1 272 ? -13.788 7.349 -5.304 1.00 93.69 272 VAL A CA 1
ATOM 2225 C C . VAL A 1 272 ? -15.071 8.169 -5.414 1.00 93.69 272 VAL A C 1
ATOM 2227 O O . VAL A 1 272 ? -15.392 8.920 -4.495 1.00 93.69 272 VAL A O 1
ATOM 2230 N N . GLN A 1 273 ? -15.803 8.051 -6.522 1.00 94.44 273 GLN A N 1
ATOM 2231 C CA . GLN A 1 273 ? -17.069 8.758 -6.699 1.00 94.44 273 GLN A CA 1
ATOM 2232 C C . GLN A 1 273 ? -18.132 8.255 -5.713 1.00 94.44 273 GLN A C 1
ATOM 2234 O O . GLN A 1 273 ? -18.760 9.068 -5.041 1.00 94.44 273 GLN A O 1
ATOM 2239 N N . PHE A 1 274 ? -18.248 6.938 -5.543 1.00 94.38 274 PHE A N 1
ATOM 2240 C CA . PHE A 1 274 ? -19.106 6.309 -4.541 1.00 94.38 274 PHE A CA 1
ATOM 2241 C C . PHE A 1 274 ? -18.774 6.808 -3.126 1.00 94.38 274 PHE A C 1
ATOM 2243 O O . PHE A 1 274 ? -19.652 7.253 -2.390 1.00 94.38 274 PHE A O 1
ATOM 2250 N N . MET A 1 275 ? -17.489 6.834 -2.758 1.00 93.50 275 MET A N 1
ATOM 2251 C CA . MET A 1 275 ? -17.051 7.353 -1.459 1.00 93.50 275 MET A CA 1
ATOM 2252 C C . MET A 1 275 ? -17.389 8.836 -1.284 1.00 93.50 275 MET A C 1
ATOM 2254 O O . MET A 1 275 ? -17.772 9.244 -0.192 1.00 93.50 275 MET A O 1
ATOM 2258 N N . LYS A 1 276 ? -17.281 9.654 -2.338 1.00 92.00 276 LYS A N 1
ATOM 2259 C CA . LYS A 1 276 ? -17.675 11.071 -2.291 1.00 92.00 276 LYS A CA 1
ATOM 2260 C C . LYS A 1 276 ? -19.178 11.252 -2.094 1.00 92.00 276 LYS A C 1
ATOM 2262 O O . LYS A 1 276 ? -19.566 12.131 -1.333 1.00 92.00 276 LYS A O 1
ATOM 2267 N N . GLU A 1 277 ? -19.996 10.438 -2.754 1.00 92.94 277 GLU A N 1
ATOM 2268 C CA . GLU A 1 277 ? -21.459 10.476 -2.638 1.00 92.94 277 GLU A CA 1
ATOM 2269 C C . GLU A 1 277 ? -21.934 10.036 -1.248 1.00 92.94 277 GLU A C 1
ATOM 2271 O O . GLU A 1 277 ? -22.849 10.640 -0.691 1.00 92.94 277 GLU A O 1
ATOM 2276 N N . HIS A 1 278 ? -21.276 9.042 -0.644 1.00 91.50 278 HIS A N 1
ATOM 2277 C CA . HIS A 1 278 ? -21.648 8.524 0.678 1.00 91.50 278 HIS A CA 1
ATOM 2278 C C . HIS A 1 278 ? -20.968 9.221 1.862 1.00 91.50 278 HIS A C 1
ATOM 2280 O O . HIS A 1 278 ? -21.444 9.102 2.992 1.00 91.50 278 HIS A O 1
ATOM 2286 N N . LYS A 1 279 ? -19.896 9.984 1.630 1.00 92.44 279 LYS A N 1
ATOM 2287 C CA . LYS A 1 279 ? -19.234 10.807 2.651 1.00 92.44 279 LYS A CA 1
ATOM 2288 C C . LYS A 1 279 ? -20.204 11.670 3.483 1.00 92.44 279 LYS A C 1
ATOM 2290 O O . LYS A 1 279 ? -20.123 11.571 4.704 1.00 92.44 279 LYS A O 1
ATOM 2295 N N . PRO A 1 280 ? -21.120 12.471 2.902 1.00 92.62 280 PRO A N 1
ATOM 2296 C CA . PRO A 1 280 ? -22.017 13.313 3.697 1.00 92.62 280 PRO A CA 1
ATOM 2297 C C . PRO A 1 280 ? -22.948 12.504 4.608 1.00 92.62 280 PRO A C 1
ATOM 2299 O O . PRO A 1 280 ? -23.198 12.918 5.732 1.00 92.62 280 PRO A O 1
ATOM 2302 N N . LEU A 1 281 ? -23.402 11.321 4.177 1.00 92.12 281 LEU A N 1
ATOM 2303 C CA . LEU A 1 281 ? -24.239 10.435 4.999 1.00 92.12 281 LEU A CA 1
ATOM 2304 C C . LEU A 1 281 ? -23.465 9.876 6.200 1.00 92.12 281 LEU A C 1
ATOM 2306 O O . LEU A 1 281 ? -24.012 9.734 7.292 1.00 92.12 281 LEU A O 1
ATOM 2310 N N . LEU A 1 282 ? -22.184 9.555 6.002 1.00 90.94 282 LEU A N 1
ATOM 2311 C CA . LEU A 1 282 ? -21.287 9.133 7.079 1.00 90.94 282 LEU A CA 1
ATOM 2312 C C . LEU A 1 282 ? -21.009 10.277 8.058 1.00 90.94 282 LEU A C 1
ATOM 2314 O O . LEU A 1 282 ? -21.029 10.052 9.264 1.00 90.94 282 LEU A O 1
ATOM 2318 N N . GLU A 1 283 ? -20.782 11.491 7.554 1.00 93.31 283 GLU A N 1
ATOM 2319 C CA . GLU A 1 283 ? -20.591 12.687 8.382 1.00 93.31 283 GLU A CA 1
ATOM 2320 C C . GLU A 1 283 ? -21.857 13.030 9.182 1.00 93.31 283 GLU A C 1
ATOM 2322 O O . GLU A 1 283 ? -21.764 13.303 10.377 1.00 93.31 283 GLU A O 1
ATOM 2327 N N . GLU A 1 284 ? -23.041 12.934 8.571 1.00 93.81 284 GLU A N 1
ATOM 2328 C CA . GLU A 1 284 ? -24.329 13.129 9.245 1.00 93.81 284 GLU A CA 1
ATOM 2329 C C . GLU A 1 284 ? -24.569 12.063 10.320 1.00 93.81 284 GLU A C 1
ATOM 2331 O O . GLU A 1 284 ? -24.898 12.393 11.460 1.00 93.81 284 GLU A O 1
ATOM 2336 N N . LYS A 1 285 ? -24.334 10.783 10.003 1.00 92.94 285 LYS A N 1
ATOM 2337 C CA . LYS A 1 285 ? -24.438 9.695 10.983 1.00 92.94 285 LYS A CA 1
ATOM 2338 C C . LYS A 1 285 ? -23.488 9.914 12.159 1.00 92.94 285 LYS A C 1
ATOM 2340 O O . LYS A 1 285 ? -23.913 9.807 13.308 1.00 92.94 285 LYS A O 1
ATOM 2345 N N . LEU A 1 286 ? -22.228 10.253 11.884 1.00 93.69 286 LEU A N 1
ATOM 2346 C CA . LEU A 1 286 ? -21.231 10.526 12.917 1.00 93.69 286 LEU A CA 1
ATOM 2347 C C . LEU A 1 286 ? -21.645 11.715 13.791 1.00 93.69 286 LEU A C 1
ATOM 2349 O O . LEU A 1 286 ? -21.499 11.664 15.013 1.00 93.69 286 LEU A O 1
ATOM 2353 N N . PHE A 1 287 ? -22.188 12.773 13.186 1.00 94.94 287 PHE A N 1
ATOM 2354 C CA . PHE A 1 287 ? -22.706 13.928 13.911 1.00 94.94 287 PHE A CA 1
ATOM 2355 C C . PHE A 1 287 ? -23.846 13.532 14.858 1.00 94.94 287 PHE A C 1
ATOM 2357 O O . PHE A 1 287 ? -23.807 13.873 16.041 1.00 94.94 287 PHE A O 1
ATOM 2364 N N . VAL A 1 288 ? -24.817 12.752 14.373 1.00 94.62 288 VAL A N 1
ATOM 2365 C CA . VAL A 1 288 ? -25.944 12.262 15.183 1.00 94.62 288 VAL A CA 1
ATOM 2366 C C . VAL A 1 288 ? -25.464 11.361 16.321 1.00 94.62 288 VAL A C 1
ATOM 2368 O O . VAL A 1 288 ? -25.878 11.550 17.463 1.00 94.62 288 VAL A O 1
ATOM 2371 N N . GLU A 1 289 ? -24.563 10.414 16.053 1.00 93.12 289 GLU A N 1
ATOM 2372 C CA . GLU A 1 289 ? -23.991 9.540 17.086 1.00 93.12 289 GLU A CA 1
ATOM 2373 C C . GLU A 1 289 ? -23.237 10.345 18.153 1.00 93.12 289 GLU A C 1
ATOM 2375 O O . GLU A 1 289 ? -23.394 10.095 19.348 1.00 93.12 289 GLU A O 1
ATOM 2380 N N . THR A 1 290 ? -22.485 11.368 17.741 1.00 94.12 290 THR A N 1
ATOM 2381 C CA . THR A 1 290 ? -21.762 12.259 18.660 1.00 94.12 290 THR A CA 1
ATOM 2382 C C . THR A 1 290 ? -22.721 13.086 19.523 1.00 94.12 290 THR A C 1
ATOM 2384 O O . THR A 1 290 ? -22.500 13.241 20.725 1.00 94.12 290 THR A O 1
ATOM 2387 N N . GLU A 1 291 ? -23.811 13.596 18.944 1.00 95.31 291 GLU A N 1
ATOM 2388 C CA . GLU A 1 291 ? -24.866 14.313 19.671 1.00 95.31 291 GLU A CA 1
ATOM 2389 C C . GLU A 1 291 ? -25.564 13.406 20.698 1.00 95.31 291 GLU A C 1
ATOM 2391 O O . GLU A 1 291 ? -25.778 13.809 21.842 1.00 95.31 291 GLU A O 1
ATOM 2396 N N . ILE A 1 292 ? -25.882 12.163 20.319 1.00 93.94 292 ILE A N 1
ATOM 2397 C CA . ILE A 1 292 ? -26.480 11.172 21.224 1.00 93.94 292 ILE A CA 1
ATOM 2398 C C . ILE A 1 292 ? -25.523 10.855 22.374 1.00 93.94 292 ILE A C 1
ATOM 2400 O O . ILE A 1 292 ? -25.938 10.877 23.533 1.00 93.94 292 ILE A O 1
ATOM 2404 N N . LEU A 1 293 ? -24.245 10.597 22.078 1.00 93.12 293 LEU A N 1
ATOM 2405 C CA . LEU A 1 293 ? -23.237 10.330 23.103 1.00 93.12 293 LEU A CA 1
ATOM 2406 C C . LEU A 1 293 ? -23.103 11.501 24.075 1.00 93.12 293 LEU A C 1
ATOM 2408 O O . LEU A 1 293 ? -23.090 11.274 25.283 1.00 93.12 293 LEU A O 1
ATOM 2412 N N . ARG A 1 294 ? -23.073 12.745 23.582 1.00 95.50 294 ARG A N 1
ATOM 2413 C CA . ARG A 1 294 ? -23.028 13.935 24.444 1.00 95.50 294 ARG A CA 1
ATOM 2414 C C . ARG A 1 294 ? -24.205 13.965 25.418 1.00 95.50 294 ARG A C 1
ATOM 2416 O O . ARG A 1 294 ? -23.984 14.079 26.619 1.00 95.50 294 ARG A O 1
ATOM 2423 N N . LYS A 1 295 ? -25.431 13.771 24.922 1.00 94.75 295 LYS A N 1
ATOM 2424 C CA . LYS A 1 295 ? -26.641 13.731 25.762 1.00 94.75 295 LYS A CA 1
ATOM 2425 C C . LYS A 1 295 ? -26.602 12.597 26.787 1.00 94.75 295 LYS A C 1
ATOM 2427 O O . LYS A 1 295 ? -27.032 12.779 27.923 1.00 94.75 295 LYS A O 1
ATOM 2432 N N . LEU A 1 296 ? -26.083 11.425 26.416 1.00 90.94 296 LEU A N 1
ATOM 2433 C CA . LEU A 1 296 ? -25.905 10.312 27.354 1.00 90.94 296 LEU A CA 1
ATOM 2434 C C . LEU A 1 296 ? -24.888 10.646 28.449 1.00 90.94 296 LEU A C 1
ATOM 2436 O O . LEU A 1 296 ? -25.124 10.310 29.609 1.00 90.94 296 LEU A O 1
ATOM 2440 N N . TYR A 1 297 ? -23.788 11.320 28.106 1.00 92.75 297 TYR A N 1
ATOM 2441 C CA . TYR A 1 297 ? -22.808 11.782 29.088 1.00 92.75 297 TYR A CA 1
ATOM 2442 C C . TYR A 1 297 ? -23.396 12.833 30.032 1.00 92.75 297 TYR A C 1
ATOM 2444 O O . TYR A 1 297 ? -23.238 12.690 31.240 1.00 92.75 297 TYR A O 1
ATOM 2452 N N . GLU A 1 298 ? -24.153 13.805 29.519 1.00 94.81 298 GLU A N 1
ATOM 2453 C CA . GLU A 1 298 ? -24.875 14.782 30.347 1.00 94.81 298 GLU A CA 1
ATOM 2454 C C . GLU A 1 298 ? -25.830 14.082 31.329 1.00 94.81 298 GLU A C 1
ATOM 2456 O O . GLU A 1 298 ? -25.798 14.349 32.530 1.00 94.81 298 GLU A O 1
ATOM 2461 N N . LYS A 1 299 ? -26.618 13.101 30.861 1.00 92.81 299 LYS A N 1
ATOM 2462 C CA . LYS A 1 299 ? -27.509 12.312 31.731 1.00 92.81 299 LYS A CA 1
ATOM 2463 C C . LYS A 1 299 ? -26.775 11.440 32.740 1.00 92.81 299 LYS A C 1
ATOM 2465 O O . LYS A 1 299 ? -27.242 11.293 33.870 1.00 92.81 299 LYS A O 1
ATOM 2470 N N . ARG A 1 300 ? -25.627 10.873 32.370 1.00 93.31 300 ARG A N 1
ATOM 2471 C CA . ARG A 1 300 ? -24.760 10.158 33.312 1.00 93.31 300 ARG A CA 1
ATOM 2472 C C . ARG A 1 300 ? -24.275 11.102 34.408 1.00 93.31 300 ARG A C 1
ATOM 2474 O O . ARG A 1 300 ? -24.297 10.718 35.571 1.00 93.31 300 ARG A O 1
ATOM 2481 N N . ASP A 1 301 ? -23.849 12.307 34.050 1.00 93.25 301 ASP A N 1
ATOM 2482 C CA . ASP A 1 301 ? -23.310 13.272 35.006 1.00 93.25 301 ASP A CA 1
ATOM 2483 C C . ASP A 1 301 ? -24.406 13.788 35.953 1.00 93.25 301 ASP A C 1
ATOM 2485 O O . ASP A 1 301 ? -24.187 13.825 37.164 1.00 93.25 301 ASP A O 1
ATOM 2489 N N . GLU A 1 302 ? -25.618 14.049 35.445 1.00 94.56 302 GLU A N 1
ATOM 2490 C CA . GLU A 1 302 ? -26.810 14.321 36.271 1.00 94.56 302 GLU A CA 1
ATOM 2491 C C . GLU A 1 302 ? -27.099 13.173 37.264 1.00 94.56 302 GLU A C 1
ATOM 2493 O O . GLU A 1 302 ? -27.345 13.402 38.454 1.00 94.56 302 GLU A O 1
ATOM 2498 N N . ALA A 1 303 ? -27.052 11.919 36.797 1.00 91.88 303 ALA A N 1
ATOM 2499 C CA . ALA A 1 303 ? -27.287 10.746 37.637 1.00 91.88 303 ALA A CA 1
ATOM 2500 C C . ALA A 1 303 ? -26.184 10.550 38.689 1.00 91.88 303 ALA A C 1
ATOM 2502 O O . ALA A 1 303 ? -26.482 10.224 39.838 1.00 91.88 303 ALA A O 1
ATOM 2503 N N . LEU A 1 304 ? -24.918 10.780 38.332 1.00 94.00 304 LEU A N 1
ATOM 2504 C CA . LEU A 1 304 ? -23.793 10.727 39.266 1.00 94.00 304 LEU A CA 1
ATOM 2505 C C . LEU A 1 304 ? -23.913 11.811 40.338 1.00 94.00 304 LEU A C 1
ATOM 2507 O O . LEU A 1 304 ? -23.742 11.503 41.516 1.00 94.00 304 LEU A O 1
ATOM 2511 N N . ALA A 1 305 ? -24.275 13.039 39.957 1.00 93.94 305 ALA A N 1
ATOM 2512 C CA . ALA A 1 305 ? -24.534 14.121 40.903 1.00 93.94 305 ALA A CA 1
ATOM 2513 C C . ALA A 1 305 ? -25.681 13.766 41.867 1.00 93.94 305 ALA A C 1
ATOM 2515 O O . ALA A 1 305 ? -25.560 13.966 43.075 1.00 93.94 305 ALA A O 1
ATOM 2516 N N . SER A 1 306 ? -26.754 13.151 41.359 1.00 92.25 306 SER A N 1
ATOM 2517 C CA . SER A 1 306 ? -27.872 12.671 42.184 1.00 92.25 306 SER A CA 1
ATOM 2518 C C . SER A 1 306 ? -27.446 11.560 43.151 1.00 92.25 306 SER A C 1
ATOM 2520 O O . SER A 1 306 ? -27.771 11.607 44.336 1.00 92.25 306 SER A O 1
ATOM 2522 N N . CYS A 1 307 ? -26.676 10.576 42.680 1.00 90.62 307 CYS A N 1
ATOM 2523 C CA . CYS A 1 307 ? -26.126 9.506 43.516 1.00 90.62 307 CYS A CA 1
ATOM 2524 C C . CYS A 1 307 ? -25.196 10.045 44.608 1.00 90.62 307 CYS A C 1
ATOM 2526 O O . CYS A 1 307 ? -25.227 9.552 45.736 1.00 90.62 307 CYS A O 1
ATOM 2528 N N . GLN A 1 308 ? -24.379 11.047 44.281 1.00 94.12 308 GLN A N 1
ATOM 2529 C CA . GLN A 1 308 ? -23.501 11.698 45.244 1.00 94.12 308 GLN A CA 1
ATOM 2530 C C . GLN A 1 308 ? -24.319 12.437 46.307 1.00 94.12 308 GLN A C 1
ATOM 2532 O O . GLN A 1 308 ? -24.097 12.215 47.491 1.00 94.12 308 GLN A O 1
ATOM 2537 N N . ALA A 1 309 ? -25.343 13.199 45.909 1.00 93.94 309 ALA A N 1
ATOM 2538 C CA . ALA A 1 309 ? -26.234 13.879 46.847 1.00 93.94 309 ALA A CA 1
ATOM 2539 C C . ALA A 1 309 ? -26.950 12.901 47.801 1.00 93.94 309 ALA A C 1
ATOM 2541 O O . ALA A 1 309 ? -27.056 13.163 48.999 1.00 93.94 309 ALA A O 1
ATOM 2542 N N . VAL A 1 310 ? -27.403 11.746 47.296 1.00 92.94 310 VAL A N 1
ATOM 2543 C CA . VAL A 1 310 ? -28.002 10.687 48.129 1.00 92.94 310 VAL A CA 1
ATOM 2544 C C . VAL A 1 310 ? -26.980 10.096 49.101 1.00 92.94 310 VAL A C 1
ATOM 2546 O O . VAL A 1 310 ? -27.315 9.847 50.259 1.00 92.94 310 VAL A O 1
ATOM 2549 N N . ARG A 1 311 ? -25.736 9.879 48.658 1.00 93.25 311 ARG A N 1
ATOM 2550 C CA . ARG A 1 311 ? -24.655 9.386 49.521 1.00 93.25 311 ARG A CA 1
ATOM 2551 C C . ARG A 1 311 ? -24.343 10.375 50.639 1.00 93.25 311 ARG A C 1
ATOM 2553 O O . ARG A 1 311 ? -24.312 9.973 51.796 1.00 93.25 311 ARG A O 1
ATOM 2560 N N . ASP A 1 312 ? -24.203 11.651 50.305 1.00 93.88 312 ASP A N 1
ATOM 2561 C CA . ASP A 1 312 ? -23.918 12.701 51.280 1.00 93.88 312 ASP A CA 1
ATOM 2562 C C . ASP A 1 312 ? -25.062 12.818 52.310 1.00 93.88 312 ASP A C 1
ATOM 2564 O O . ASP A 1 312 ? -24.819 12.949 53.511 1.00 93.88 312 ASP A O 1
ATOM 2568 N N . ALA A 1 313 ? -26.321 12.698 51.869 1.00 93.69 313 ALA A N 1
ATOM 2569 C CA . ALA A 1 313 ? -27.482 12.661 52.761 1.00 93.69 313 ALA A CA 1
ATOM 2570 C C . ALA A 1 313 ? -27.484 11.420 53.672 1.00 93.69 313 ALA A C 1
ATOM 2572 O O . ALA A 1 313 ? -27.792 11.522 54.862 1.00 93.69 313 ALA A O 1
ATOM 2573 N N . LEU A 1 314 ? -27.115 10.249 53.143 1.00 93.19 314 LEU A N 1
ATOM 2574 C CA . LEU A 1 314 ? -26.984 9.026 53.933 1.00 93.19 314 LEU A CA 1
ATOM 2575 C C . LEU A 1 314 ? -25.896 9.170 55.004 1.00 93.19 314 LEU A C 1
ATOM 2577 O O . LEU A 1 314 ? -26.135 8.812 56.156 1.00 93.19 314 LEU A O 1
ATOM 2581 N N . ASP A 1 315 ? -24.741 9.735 54.657 1.00 93.88 315 ASP A N 1
ATOM 2582 C CA . ASP A 1 315 ? -23.646 9.970 55.601 1.00 93.88 315 ASP A CA 1
ATOM 2583 C C . ASP A 1 315 ? -24.066 10.938 56.719 1.00 93.88 315 ASP A C 1
ATOM 2585 O O . ASP A 1 315 ? -23.775 10.698 57.896 1.00 93.88 315 ASP A O 1
ATOM 2589 N N . GLN A 1 316 ? -24.837 11.982 56.391 1.00 94.62 316 GLN A N 1
ATOM 2590 C CA . GLN A 1 316 ? -25.431 12.877 57.389 1.00 94.62 316 GLN A CA 1
ATOM 2591 C C . GLN A 1 316 ? -26.402 12.140 58.321 1.00 94.62 316 GLN A C 1
ATOM 2593 O O . GLN A 1 316 ? -26.326 12.307 59.541 1.00 94.62 316 GLN A O 1
ATOM 2598 N N . ILE A 1 317 ? -27.292 11.302 57.780 1.00 92.56 317 ILE A N 1
ATOM 2599 C CA . ILE A 1 317 ? -28.236 10.508 58.582 1.00 92.56 317 ILE A CA 1
ATOM 2600 C C . ILE A 1 317 ? -27.483 9.528 59.488 1.00 92.56 317 ILE A C 1
ATOM 2602 O O . ILE A 1 317 ? -27.805 9.419 60.672 1.00 92.56 317 ILE A O 1
ATOM 2606 N N . LEU A 1 318 ? -26.458 8.846 58.972 1.00 92.62 318 LEU A N 1
ATOM 2607 C CA . LEU A 1 318 ? -25.623 7.931 59.751 1.00 92.62 318 LEU A CA 1
ATOM 2608 C C . LEU A 1 318 ? -24.906 8.658 60.890 1.00 92.62 318 LEU A C 1
ATOM 2610 O O . LEU A 1 318 ? -24.876 8.154 62.016 1.00 92.62 318 LEU A O 1
ATOM 2614 N N . PHE A 1 319 ? -24.373 9.852 60.629 1.00 94.50 319 PHE A N 1
ATOM 2615 C CA . PHE A 1 319 ? -23.759 10.684 61.657 1.00 94.50 319 PHE A CA 1
ATOM 2616 C C . PHE A 1 319 ? -24.764 11.066 62.753 1.00 94.50 319 PHE A C 1
ATOM 2618 O O . PHE A 1 319 ? -24.475 10.885 63.940 1.00 94.50 319 PHE A O 1
ATOM 2625 N N . GLN A 1 320 ? -25.961 11.527 62.372 1.00 92.81 320 GLN A N 1
ATOM 2626 C CA . GLN A 1 320 ? -27.025 11.865 63.323 1.00 92.81 320 GLN A CA 1
ATOM 2627 C C . GLN A 1 320 ? -27.451 10.649 64.147 1.00 92.81 320 GLN A C 1
ATOM 2629 O O . GLN A 1 320 ? -27.500 10.722 65.371 1.00 92.81 320 GLN A O 1
ATOM 2634 N N . TYR A 1 321 ? -27.661 9.500 63.505 1.00 89.31 321 TYR A N 1
ATOM 2635 C CA . TYR A 1 321 ? -28.007 8.253 64.181 1.00 89.31 321 TYR A CA 1
ATOM 2636 C C . TYR A 1 321 ? -26.949 7.838 65.215 1.00 89.31 321 TYR A C 1
ATOM 2638 O O . TYR A 1 321 ? -27.279 7.527 66.365 1.00 89.31 321 TYR A O 1
ATOM 2646 N N . GLN A 1 322 ? -25.662 7.889 64.854 1.00 94.31 322 GLN A N 1
ATOM 2647 C CA . GLN A 1 322 ? -24.571 7.604 65.790 1.00 94.31 322 GLN A CA 1
ATOM 2648 C C . GLN A 1 322 ? -24.541 8.589 66.963 1.00 94.31 322 GLN A C 1
ATOM 2650 O O . GLN A 1 322 ? -24.298 8.183 68.106 1.00 94.31 322 GLN A O 1
ATOM 2655 N N . LEU A 1 323 ? -24.796 9.874 66.706 1.00 94.38 323 LEU A N 1
ATOM 2656 C CA . LEU A 1 323 ? -24.894 10.887 67.750 1.00 94.38 323 LEU A CA 1
ATOM 2657 C C . LEU A 1 323 ? -26.060 10.581 68.701 1.00 94.38 323 LEU A C 1
ATOM 2659 O O . LEU A 1 323 ? -25.853 10.557 69.915 1.00 94.38 323 LEU A O 1
ATOM 2663 N N . THR A 1 324 ? -27.245 10.252 68.179 1.00 90.62 324 THR A N 1
ATOM 2664 C CA . THR A 1 324 ? -28.416 9.867 68.980 1.00 90.62 324 THR A CA 1
ATOM 2665 C C . THR A 1 324 ? -28.137 8.635 69.839 1.00 90.62 324 THR A C 1
ATOM 2667 O O . THR A 1 324 ? -28.472 8.639 71.023 1.00 90.62 324 THR A O 1
ATOM 2670 N N . ILE A 1 325 ? -27.455 7.612 69.306 1.00 91.12 325 ILE A N 1
ATOM 2671 C CA . ILE A 1 325 ? -27.035 6.445 70.100 1.00 91.12 325 ILE A CA 1
ATOM 2672 C C . ILE A 1 325 ? -26.133 6.874 71.260 1.00 91.12 325 ILE A C 1
ATOM 2674 O O . ILE A 1 325 ? -26.343 6.438 72.393 1.00 91.12 325 ILE A O 1
ATOM 2678 N N . ARG A 1 326 ? -25.122 7.718 71.005 1.00 92.25 326 ARG A N 1
ATOM 2679 C CA . ARG A 1 326 ? -24.210 8.197 72.059 1.00 92.25 326 ARG A CA 1
ATOM 2680 C C . ARG A 1 326 ? -24.958 8.987 73.131 1.00 92.25 326 ARG A C 1
ATOM 2682 O O . ARG A 1 326 ? -24.714 8.767 74.316 1.00 92.25 326 ARG A O 1
ATOM 2689 N N . MET A 1 327 ? -25.873 9.866 72.730 1.00 90.62 327 MET A N 1
ATOM 2690 C CA . MET A 1 327 ? -26.691 10.651 73.658 1.00 90.62 327 MET A CA 1
ATOM 2691 C C . MET A 1 327 ? -27.619 9.755 74.484 1.00 90.62 327 MET A C 1
ATOM 2693 O O . MET A 1 327 ? -27.657 9.880 75.704 1.00 90.62 327 MET A O 1
ATOM 2697 N N . SER A 1 328 ? -28.282 8.785 73.850 1.00 85.75 328 SER A N 1
ATOM 2698 C CA . SER A 1 328 ? -29.128 7.804 74.537 1.00 85.75 328 SER A CA 1
ATOM 2699 C C . SER A 1 328 ? -28.336 6.958 75.539 1.00 85.75 328 SER A C 1
ATOM 2701 O O . SER A 1 328 ? -28.813 6.726 76.646 1.00 85.75 328 SER A O 1
ATOM 2703 N N . LYS A 1 329 ? -27.107 6.536 75.205 1.00 91.00 329 LYS A N 1
ATOM 2704 C CA . LYS A 1 329 ? -26.226 5.822 76.148 1.00 91.00 329 LYS A CA 1
ATOM 2705 C C . LYS A 1 329 ? -25.890 6.672 77.375 1.00 91.00 329 LYS A C 1
ATOM 2707 O O . LYS A 1 329 ? -26.061 6.189 78.489 1.00 91.00 329 LYS A O 1
ATOM 2712 N N . LYS A 1 330 ? -25.488 7.934 77.181 1.00 90.88 330 LYS A N 1
ATOM 2713 C CA . LYS A 1 330 ? -25.218 8.864 78.293 1.00 90.88 330 LYS A CA 1
ATOM 2714 C C . LYS A 1 330 ? -26.442 9.072 79.181 1.00 90.88 330 LYS A C 1
ATOM 2716 O O . LYS A 1 330 ? -26.308 9.140 80.400 1.00 90.88 330 LYS A O 1
ATOM 2721 N N . GLU A 1 331 ? -27.626 9.160 78.582 1.00 88.25 331 GLU A N 1
ATOM 2722 C CA . GLU A 1 331 ? -28.864 9.330 79.339 1.00 88.25 331 GLU A CA 1
ATOM 2723 C C . GLU A 1 331 ? -29.236 8.063 80.113 1.00 88.25 331 GLU A C 1
ATOM 2725 O O . GLU A 1 331 ? -29.559 8.148 81.293 1.00 88.25 331 GLU A O 1
ATOM 2730 N N . LYS A 1 332 ? -29.069 6.874 79.520 1.00 87.50 332 LYS A N 1
ATOM 2731 C CA . LYS A 1 332 ? -29.205 5.601 80.247 1.00 87.50 332 LYS A CA 1
ATOM 2732 C C . LYS A 1 332 ? -28.241 5.519 81.431 1.00 87.50 332 LYS A C 1
ATOM 2734 O O . LYS A 1 332 ? -28.651 5.122 82.514 1.00 87.50 332 LYS A O 1
ATOM 2739 N N . GLU A 1 333 ? -26.982 5.921 81.260 1.00 91.75 333 GLU A N 1
ATOM 2740 C CA . GLU A 1 333 ? -26.004 5.970 82.358 1.00 91.75 333 GLU A CA 1
ATOM 2741 C C . GLU A 1 333 ? -26.412 6.956 83.461 1.00 91.75 333 GLU A C 1
ATOM 2743 O O . GLU A 1 333 ? -26.218 6.666 84.641 1.00 91.75 333 GLU A O 1
ATOM 2748 N N . ARG A 1 334 ? -26.992 8.110 83.100 1.00 92.88 334 ARG A N 1
ATOM 2749 C CA . ARG A 1 334 ? -27.566 9.060 84.064 1.00 92.88 334 ARG A CA 1
ATOM 2750 C C . ARG A 1 334 ? -28.719 8.418 84.833 1.00 92.88 334 ARG A C 1
ATOM 2752 O O . ARG A 1 334 ? -28.650 8.372 86.054 1.00 92.88 334 ARG A O 1
ATOM 2759 N N . MET A 1 335 ? -29.692 7.839 84.133 1.00 89.62 335 MET A N 1
ATOM 2760 C CA . MET A 1 335 ? -30.838 7.173 84.756 1.00 89.62 335 MET A CA 1
ATOM 2761 C C . MET A 1 335 ? -30.414 6.026 85.681 1.00 89.62 335 MET A C 1
ATOM 2763 O O . MET A 1 335 ? -30.985 5.865 86.751 1.00 89.62 335 MET A O 1
ATOM 2767 N N . VAL A 1 336 ? -29.390 5.247 85.315 1.00 92.19 336 VAL A N 1
ATOM 2768 C CA . VAL A 1 336 ? -28.844 4.189 86.185 1.00 92.19 336 VAL A CA 1
ATOM 2769 C C . VAL A 1 336 ? -28.236 4.771 87.464 1.00 92.19 336 VAL A C 1
ATOM 2771 O O . VAL A 1 336 ? -28.396 4.179 88.530 1.00 92.19 336 VAL A O 1
ATOM 2774 N N . ARG A 1 337 ? -27.551 5.921 87.393 1.00 91.00 337 ARG A N 1
ATOM 2775 C CA . ARG A 1 337 ? -27.060 6.611 88.599 1.00 91.00 337 ARG A CA 1
ATOM 2776 C C . ARG A 1 337 ? -28.218 7.086 89.476 1.00 91.00 337 ARG A C 1
ATOM 2778 O O . ARG A 1 337 ? -28.174 6.858 90.679 1.00 91.00 337 ARG A O 1
ATOM 2785 N N . ASP A 1 338 ? -29.248 7.677 88.880 1.00 91.12 338 ASP A N 1
ATOM 2786 C CA . ASP A 1 338 ? -30.412 8.178 89.616 1.00 91.12 338 ASP A CA 1
ATOM 2787 C C . ASP A 1 338 ? -31.194 7.036 90.288 1.00 91.12 338 ASP A C 1
ATOM 2789 O O . ASP A 1 338 ? -31.596 7.158 91.444 1.00 91.12 338 ASP A O 1
ATOM 2793 N N . LEU A 1 339 ? -31.339 5.892 89.606 1.00 90.75 339 LEU A N 1
ATOM 2794 C CA . LEU A 1 339 ? -31.942 4.684 90.175 1.00 90.75 339 LEU A CA 1
ATOM 2795 C C . LEU A 1 339 ? -31.153 4.157 91.376 1.00 90.75 339 LEU A C 1
ATOM 2797 O O . LEU A 1 339 ? -31.765 3.874 92.399 1.00 90.75 339 LEU A O 1
ATOM 2801 N N . LYS A 1 340 ? -29.816 4.103 91.306 1.00 91.31 340 LYS A N 1
ATOM 2802 C CA . LYS A 1 340 ? -28.986 3.705 92.459 1.00 91.31 340 LYS A CA 1
ATOM 2803 C C . LYS A 1 340 ? -29.192 4.622 93.662 1.00 91.31 340 LYS A C 1
ATOM 2805 O O . LYS A 1 340 ? -29.326 4.147 94.782 1.00 91.31 340 LYS A O 1
ATOM 2810 N N . VAL A 1 341 ? -29.260 5.935 93.436 1.00 92.31 341 VAL A N 1
ATOM 2811 C CA . VAL A 1 341 ? -29.540 6.900 94.511 1.00 92.31 341 VAL A CA 1
ATOM 2812 C C . VAL A 1 341 ? -30.932 6.664 95.108 1.00 92.31 341 VAL A C 1
ATOM 2814 O O . VAL A 1 341 ? -31.104 6.742 96.324 1.00 92.31 341 VAL A O 1
ATOM 2817 N N . ALA A 1 342 ? -31.933 6.362 94.277 1.00 87.19 342 ALA A N 1
ATOM 2818 C CA . ALA A 1 342 ? -33.279 6.042 94.742 1.00 87.19 342 ALA A CA 1
ATOM 2819 C C . ALA A 1 342 ? -33.333 4.723 95.535 1.00 87.19 342 ALA A C 1
ATOM 2821 O O . ALA A 1 342 ? -33.992 4.686 96.571 1.00 87.19 342 ALA A O 1
ATOM 2822 N N . GLU A 1 343 ? -32.615 3.683 95.099 1.00 90.69 343 GLU A N 1
ATOM 2823 C CA . GLU A 1 343 ? -32.458 2.411 95.821 1.00 90.69 343 GLU A CA 1
ATOM 2824 C C . GLU A 1 343 ? -31.814 2.633 97.195 1.00 90.69 343 GLU A C 1
ATOM 2826 O O . GLU A 1 343 ? -32.366 2.214 98.208 1.00 90.69 343 GLU A O 1
ATOM 2831 N N . GLU A 1 344 ? -30.712 3.387 97.268 1.00 92.50 344 GLU A N 1
ATOM 2832 C CA . GLU A 1 344 ? -30.074 3.732 98.546 1.00 92.50 344 GLU A CA 1
ATOM 2833 C C . GLU A 1 344 ? -31.009 4.520 99.477 1.00 92.50 344 GLU A C 1
ATOM 2835 O O . GLU A 1 344 ? -30.975 4.345 100.697 1.00 92.50 344 GLU A O 1
ATOM 2840 N N . ASN A 1 345 ? -31.834 5.414 98.924 1.00 90.19 345 ASN A N 1
ATOM 2841 C CA . ASN A 1 345 ? -32.834 6.148 99.696 1.00 90.19 345 ASN A CA 1
ATOM 2842 C C . ASN A 1 345 ? -33.954 5.222 100.195 1.00 90.19 345 ASN A C 1
ATOM 2844 O O . ASN A 1 345 ? -34.400 5.388 101.328 1.00 90.19 345 ASN A O 1
ATOM 2848 N N . LEU A 1 346 ? -34.394 4.256 99.384 1.00 89.19 346 LEU A N 1
ATOM 2849 C CA . LEU A 1 346 ? -35.388 3.252 99.769 1.00 89.19 346 LEU A CA 1
ATOM 2850 C C . LEU A 1 346 ? -34.863 2.363 100.906 1.00 89.19 346 LEU A C 1
ATOM 2852 O O . LEU A 1 346 ? -35.548 2.172 101.905 1.00 89.19 346 LEU A O 1
ATOM 2856 N N . ASP A 1 347 ? -33.616 1.905 100.813 1.00 90.12 347 ASP A N 1
ATOM 2857 C CA . ASP A 1 347 ? -32.964 1.132 101.875 1.00 90.12 347 ASP A CA 1
ATOM 2858 C C . ASP A 1 347 ? -32.874 1.927 103.188 1.00 90.12 347 ASP A C 1
ATOM 2860 O O . ASP A 1 347 ? -33.017 1.373 104.284 1.00 90.12 347 ASP A O 1
ATOM 2864 N N . ARG A 1 348 ? -32.626 3.243 103.105 1.00 89.81 348 ARG A N 1
ATOM 2865 C CA . ARG A 1 348 ? -32.649 4.130 104.280 1.00 89.81 348 ARG A CA 1
ATOM 2866 C C . ARG A 1 348 ? -34.053 4.223 104.875 1.00 89.81 348 ARG A C 1
ATOM 2868 O O . ARG A 1 348 ? -34.195 4.027 106.080 1.00 89.81 348 ARG A O 1
ATOM 2875 N N . THR A 1 349 ? -35.083 4.458 104.060 1.00 84.62 349 THR A N 1
ATOM 2876 C CA . THR A 1 349 ? -36.464 4.556 104.562 1.00 84.62 349 THR A CA 1
ATOM 2877 C C . THR A 1 349 ? -36.980 3.229 105.112 1.00 84.62 349 THR A C 1
ATOM 2879 O O . THR A 1 349 ? -37.717 3.232 106.095 1.00 84.62 349 THR A O 1
ATOM 2882 N N . GLU A 1 350 ? -36.558 2.088 104.564 1.00 91.12 350 GLU A N 1
ATOM 2883 C CA . GLU A 1 350 ? -36.883 0.768 105.110 1.00 91.12 350 GLU A CA 1
ATOM 2884 C C . GLU A 1 350 ? -36.246 0.554 106.494 1.00 91.12 350 GLU A C 1
ATOM 2886 O O . GLU A 1 350 ? -36.906 0.067 107.421 1.00 91.12 350 GLU A O 1
ATOM 2891 N N . LYS A 1 351 ? -34.988 0.977 106.688 1.00 91.06 351 LYS A N 1
ATOM 2892 C CA . LYS A 1 351 ? -34.342 0.970 108.013 1.00 91.06 351 LYS A CA 1
ATOM 2893 C C . LYS A 1 351 ? -35.073 1.877 109.001 1.00 91.06 351 LYS A C 1
ATOM 2895 O O . LYS A 1 351 ? -35.331 1.452 110.128 1.00 91.06 351 LYS A O 1
ATOM 2900 N N . ASP A 1 352 ? -35.457 3.078 108.581 1.00 88.38 352 ASP A N 1
ATOM 2901 C CA . ASP A 1 352 ? -36.222 4.010 109.415 1.00 88.38 352 ASP A CA 1
ATOM 2902 C C . ASP A 1 352 ? -37.608 3.453 109.768 1.00 88.38 352 ASP A C 1
ATOM 2904 O O . ASP A 1 352 ? -38.058 3.556 110.914 1.00 88.38 352 ASP A O 1
ATOM 2908 N N . LEU A 1 353 ? -38.270 2.774 108.828 1.00 88.50 353 LEU A N 1
ATOM 2909 C CA . LEU A 1 353 ? -39.529 2.075 109.074 1.00 88.50 353 LEU A CA 1
ATOM 2910 C C . LEU A 1 353 ? -39.349 0.955 110.108 1.00 88.50 353 LEU A C 1
ATOM 2912 O O . LEU A 1 353 ? -40.156 0.806 111.024 1.00 88.50 353 LEU A O 1
ATOM 2916 N N . LYS A 1 354 ? -38.267 0.180 110.013 1.00 89.31 354 LYS A N 1
ATOM 2917 C CA . LYS A 1 354 ? -37.961 -0.870 110.991 1.00 89.31 354 LYS A CA 1
ATOM 2918 C C . LYS A 1 354 ? -37.687 -0.287 112.381 1.00 89.31 354 LYS A C 1
ATOM 2920 O O . LYS A 1 354 ? -38.167 -0.834 113.374 1.00 89.31 354 LYS A O 1
ATOM 2925 N N . ASN A 1 355 ? -36.977 0.838 112.458 1.00 88.50 355 ASN A N 1
ATOM 2926 C CA . ASN A 1 355 ? -36.723 1.553 113.711 1.00 88.50 355 ASN A CA 1
ATOM 2927 C C . ASN A 1 355 ? -38.024 2.093 114.322 1.00 88.50 355 ASN A C 1
ATOM 2929 O O . ASN A 1 355 ? -38.298 1.867 115.499 1.00 88.50 355 ASN A O 1
ATOM 2933 N N . THR A 1 356 ? -38.875 2.739 113.526 1.00 84.12 356 THR A N 1
ATOM 2934 C CA . THR A 1 356 ? -40.179 3.241 113.993 1.00 84.12 356 THR A CA 1
ATOM 2935 C C . THR A 1 356 ? -41.118 2.111 114.411 1.00 84.12 356 THR A C 1
ATOM 2937 O O . THR A 1 356 ? -41.801 2.242 115.423 1.00 84.12 356 THR A O 1
ATOM 2940 N N . GLN A 1 357 ? -41.100 0.960 113.732 1.00 87.44 357 GLN A N 1
ATOM 2941 C CA . GLN A 1 357 ? -41.811 -0.243 114.181 1.00 87.44 357 GLN A CA 1
ATOM 2942 C C . GLN A 1 357 ? -41.309 -0.750 115.541 1.00 87.44 357 GLN A C 1
ATOM 2944 O O . GLN A 1 357 ? -42.117 -1.180 116.366 1.00 87.44 357 GLN A O 1
ATOM 2949 N N . GLN A 1 358 ? -39.998 -0.715 115.802 1.00 87.50 358 GLN A N 1
ATOM 2950 C CA . GLN A 1 358 ? -39.447 -1.073 117.116 1.00 87.50 358 GLN A CA 1
ATOM 2951 C C . GLN A 1 358 ? -39.889 -0.087 118.201 1.00 87.50 358 GLN A C 1
ATOM 2953 O O . GLN A 1 358 ? -40.331 -0.515 119.268 1.00 87.50 358 GLN A O 1
ATOM 2958 N N . VAL A 1 359 ? -39.850 1.216 117.909 1.00 85.94 359 VAL A N 1
ATOM 2959 C CA . VAL A 1 359 ? -40.354 2.267 118.806 1.00 85.94 359 VAL A CA 1
ATOM 2960 C C . VAL A 1 359 ? -41.848 2.072 119.086 1.00 85.94 359 VAL A C 1
ATOM 2962 O O . VAL A 1 359 ? -42.274 2.110 120.238 1.00 85.94 359 VAL A O 1
ATOM 2965 N N . PHE A 1 360 ? -42.649 1.779 118.061 1.00 84.75 360 PHE A N 1
ATOM 2966 C CA . PHE A 1 360 ? -44.076 1.498 118.212 1.00 84.75 360 PHE A CA 1
ATOM 2967 C C . PHE A 1 360 ? -44.333 0.271 119.098 1.00 84.75 360 PHE A C 1
ATOM 2969 O O . PHE A 1 360 ? -45.179 0.326 119.991 1.00 84.75 360 PHE A O 1
ATOM 2976 N N . LYS A 1 361 ? -43.572 -0.819 118.913 1.00 87.12 361 LYS A N 1
ATOM 2977 C CA . LYS A 1 361 ? -43.640 -2.000 119.792 1.00 87.12 361 LYS A CA 1
ATOM 2978 C C . LYS A 1 361 ? -43.315 -1.646 121.244 1.00 87.12 361 LYS A C 1
ATOM 2980 O O . LYS A 1 361 ? -44.036 -2.087 122.135 1.00 87.12 361 LYS A O 1
ATOM 2985 N N . HIS A 1 362 ? -42.285 -0.832 121.484 1.00 84.69 362 HIS A N 1
ATOM 2986 C CA . HIS A 1 362 ? -41.940 -0.368 122.830 1.00 84.69 362 HIS A CA 1
ATOM 2987 C C . HIS A 1 362 ? -43.105 0.394 123.480 1.00 84.69 362 HIS A C 1
ATOM 2989 O O . HIS A 1 362 ? -43.536 0.031 124.575 1.00 84.69 362 HIS A O 1
ATOM 2995 N N . TYR A 1 363 ? -43.701 1.361 122.778 1.00 80.69 363 TYR A N 1
ATOM 2996 C CA . TYR A 1 363 ? -44.864 2.083 123.299 1.00 80.69 363 TYR A CA 1
ATOM 2997 C C . TYR A 1 363 ? -46.081 1.181 123.537 1.00 80.69 363 TYR A C 1
ATOM 2999 O O . TYR A 1 363 ? -46.757 1.348 124.548 1.00 80.69 363 TYR A O 1
ATOM 3007 N N . CYS A 1 364 ? -46.342 0.186 122.681 1.00 82.69 364 CYS A N 1
ATOM 3008 C CA . CYS A 1 364 ? -47.412 -0.788 122.926 1.00 82.69 364 CYS A CA 1
ATOM 3009 C C . CYS A 1 364 ? -47.192 -1.553 124.242 1.00 82.69 364 CYS A C 1
ATOM 3011 O O . CYS A 1 364 ? -48.126 -1.701 125.028 1.00 82.69 364 CYS A O 1
ATOM 3013 N N . THR A 1 365 ? -45.952 -1.972 124.524 1.00 84.19 365 THR A N 1
ATOM 3014 C CA . THR A 1 365 ? -45.631 -2.651 125.790 1.00 84.19 365 THR A CA 1
ATOM 3015 C C . THR A 1 365 ? -45.754 -1.734 127.008 1.00 84.19 365 THR A C 1
ATOM 3017 O O . THR A 1 365 ? -46.212 -2.178 128.059 1.00 84.19 365 THR A O 1
ATOM 3020 N N . GLU A 1 366 ? -45.403 -0.451 126.887 1.00 81.62 366 GLU A N 1
ATOM 3021 C CA . GLU A 1 366 ? -45.599 0.526 127.967 1.00 81.62 366 GLU A CA 1
ATOM 3022 C C . GLU A 1 366 ? -47.087 0.782 128.235 1.00 81.62 366 GLU A C 1
ATOM 3024 O O . GLU A 1 366 ? -47.514 0.789 129.389 1.00 81.62 366 GLU A O 1
ATOM 3029 N N . VAL A 1 367 ? -47.912 0.890 127.189 1.00 79.44 367 VAL A N 1
ATOM 3030 C CA . VAL A 1 367 ? -49.373 1.005 127.333 1.00 79.44 367 VAL A CA 1
ATOM 3031 C C . VAL A 1 367 ? -49.952 -0.214 128.056 1.00 79.44 367 VAL A C 1
ATOM 3033 O O . VAL A 1 367 ? -50.798 -0.058 128.936 1.00 79.44 367 VAL A O 1
ATOM 3036 N N . GLU A 1 368 ? -49.483 -1.426 127.755 1.00 80.38 368 GLU A N 1
ATOM 3037 C CA . GLU A 1 368 ? -49.902 -2.637 128.474 1.00 80.38 368 GLU A CA 1
ATOM 3038 C C . GLU A 1 368 ? -49.479 -2.636 129.950 1.00 80.38 368 GLU A C 1
ATOM 3040 O O . GLU A 1 368 ? -50.256 -3.073 130.804 1.00 80.38 368 GLU A O 1
ATOM 3045 N N . LYS A 1 369 ? -48.288 -2.118 130.282 1.00 80.31 369 LYS A N 1
ATOM 3046 C CA . LYS A 1 369 ? -47.849 -1.948 131.680 1.00 80.31 369 LYS A CA 1
ATOM 3047 C C . LYS A 1 369 ? -48.732 -0.950 132.428 1.00 80.31 369 LYS A C 1
ATOM 3049 O O . LYS A 1 369 ? -49.186 -1.255 133.531 1.00 80.31 369 LYS A O 1
ATOM 3054 N N . VAL A 1 370 ? -49.033 0.199 131.817 1.00 77.88 370 VAL A N 1
ATOM 3055 C CA . VAL A 1 370 ? -49.946 1.204 132.389 1.00 77.88 370 VAL A CA 1
ATOM 3056 C C . VAL A 1 370 ? -51.343 0.615 132.584 1.00 77.88 370 VAL A C 1
ATOM 3058 O O . VAL A 1 370 ? -51.956 0.819 133.628 1.00 77.88 370 VAL A O 1
ATOM 3061 N N . LYS A 1 371 ? -51.831 -0.188 131.631 1.00 77.50 371 LYS A N 1
ATOM 3062 C CA . LYS A 1 371 ? -53.134 -0.857 131.735 1.00 77.50 371 LYS A CA 1
ATOM 3063 C C . LYS A 1 371 ? -53.202 -1.807 132.938 1.00 77.50 371 LYS A C 1
ATOM 3065 O O . LYS A 1 371 ? -54.159 -1.735 133.701 1.00 77.50 371 LYS A O 1
ATOM 3070 N N . LYS A 1 372 ? -52.157 -2.614 133.166 1.00 79.94 372 LYS A N 1
ATOM 3071 C CA . LYS A 1 372 ? -52.046 -3.494 134.348 1.00 79.94 372 LYS A CA 1
ATOM 3072 C C . LYS A 1 372 ? -51.983 -2.710 135.666 1.00 79.94 372 LYS A C 1
ATOM 3074 O O . LYS A 1 372 ? -52.612 -3.109 136.639 1.00 79.94 372 LYS A O 1
ATOM 3079 N N . SER A 1 373 ? -51.268 -1.583 135.694 1.00 71.56 373 SER A N 1
ATOM 3080 C CA . SER A 1 373 ? -51.242 -0.669 136.848 1.00 71.56 373 SER A CA 1
ATOM 3081 C C . SER A 1 373 ? -52.624 -0.076 137.150 1.00 71.56 373 SER A C 1
ATOM 3083 O O . SER A 1 373 ? -53.001 0.028 138.317 1.00 71.56 373 SER A O 1
ATOM 3085 N N . LEU A 1 374 ? -53.393 0.275 136.117 1.00 74.25 374 LEU A N 1
ATOM 3086 C CA . LEU A 1 374 ? -54.740 0.818 136.270 1.00 74.25 374 LEU A CA 1
ATOM 3087 C C . LEU A 1 374 ? -55.724 -0.224 136.826 1.00 74.25 374 LEU A C 1
ATOM 3089 O O . LEU A 1 374 ? -56.609 0.119 137.606 1.00 74.25 374 LEU A O 1
ATOM 3093 N N . ASP A 1 375 ? -55.584 -1.490 136.428 1.00 76.19 375 ASP A N 1
ATOM 3094 C CA . ASP A 1 375 ? -56.438 -2.571 136.928 1.00 76.19 375 ASP A CA 1
ATOM 3095 C C . ASP A 1 375 ? -56.157 -2.885 138.412 1.00 76.19 375 ASP A C 1
ATOM 3097 O O . ASP A 1 375 ? -57.107 -3.028 139.179 1.00 76.19 375 ASP A O 1
ATOM 3101 N N . LEU A 1 376 ? -54.895 -2.827 138.862 1.00 75.88 376 LEU A N 1
ATOM 3102 C CA . LEU A 1 376 ? -54.537 -2.896 140.292 1.00 75.88 376 LEU A CA 1
ATOM 3103 C C . LEU A 1 376 ? -55.151 -1.739 141.106 1.00 75.88 376 LEU A C 1
ATOM 3105 O O . LEU A 1 376 ? -55.723 -1.955 142.173 1.00 75.88 376 LEU A O 1
ATOM 3109 N N . GLN A 1 377 ? -55.120 -0.510 140.577 1.00 71.19 377 GLN A N 1
ATOM 3110 C CA . GLN A 1 377 ? -55.758 0.644 141.230 1.00 71.19 377 GLN A CA 1
ATOM 3111 C C . GLN A 1 377 ? -57.293 0.524 141.299 1.00 71.19 377 GLN A C 1
ATOM 3113 O O . GLN A 1 377 ? -57.918 1.014 142.244 1.00 71.19 377 GLN A O 1
ATOM 3118 N N . LYS A 1 378 ? -57.936 -0.136 140.324 1.00 72.75 378 LYS A N 1
ATOM 3119 C CA . LYS A 1 378 ? -59.382 -0.427 140.387 1.00 72.75 378 LYS A CA 1
ATOM 3120 C C . LYS A 1 378 ? -59.719 -1.418 141.501 1.00 72.75 378 LYS A C 1
ATOM 3122 O O . LYS A 1 378 ? -60.758 -1.258 142.145 1.00 72.75 378 LYS A O 1
ATOM 3127 N N . GLU A 1 379 ? -58.872 -2.416 141.736 1.00 73.19 379 GLU A N 1
ATOM 3128 C CA . GLU A 1 379 ? -59.047 -3.389 142.821 1.00 73.19 379 GLU A CA 1
ATOM 3129 C C . GLU A 1 379 ? -58.912 -2.724 144.205 1.00 73.19 379 GLU A C 1
ATOM 3131 O O . GLU A 1 379 ? -59.753 -2.948 145.081 1.00 73.19 379 GLU A O 1
ATOM 3136 N N . GLU A 1 380 ? -57.956 -1.804 144.381 1.00 72.00 380 GLU A N 1
ATOM 3137 C CA . GLU A 1 380 ? -57.824 -0.987 145.602 1.00 72.00 380 GLU A CA 1
ATOM 3138 C C . GLU A 1 380 ? -59.055 -0.092 145.851 1.00 72.00 380 GLU A C 1
ATOM 3140 O O . GLU A 1 380 ? -59.563 0.005 146.975 1.00 72.00 380 GLU A O 1
ATOM 3145 N N . LEU A 1 381 ? -59.612 0.512 144.794 1.00 69.06 381 LEU A N 1
ATOM 3146 C CA . LEU A 1 381 ? -60.859 1.282 144.870 1.00 69.06 381 LEU A CA 1
ATOM 3147 C C . LEU A 1 381 ? -62.058 0.423 145.295 1.00 69.06 381 LEU A C 1
ATOM 3149 O O . LEU A 1 381 ? -62.935 0.902 146.021 1.00 69.06 381 LEU A O 1
ATOM 3153 N N . HIS A 1 382 ? -62.105 -0.843 144.874 1.00 70.44 382 HIS A N 1
ATOM 3154 C CA . HIS A 1 382 ? -63.153 -1.778 145.281 1.00 70.44 382 HIS A CA 1
ATOM 3155 C C . HIS A 1 382 ? -63.074 -2.100 146.787 1.00 70.44 382 HIS A C 1
ATOM 3157 O O . HIS A 1 382 ? -64.107 -2.120 147.463 1.00 70.44 382 HIS A O 1
ATOM 3163 N N . PHE A 1 383 ? -61.866 -2.255 147.343 1.00 70.12 383 PHE A N 1
ATOM 3164 C CA . PHE A 1 383 ? -61.647 -2.454 148.783 1.00 70.12 383 PHE A CA 1
ATOM 3165 C C . PHE A 1 383 ? -62.104 -1.242 149.618 1.00 70.12 383 PHE A C 1
ATOM 3167 O O . PHE A 1 383 ? -62.865 -1.393 150.578 1.00 70.12 383 PHE A O 1
ATOM 3174 N N . LEU A 1 384 ? -61.748 -0.020 149.202 1.00 71.94 384 LEU A N 1
ATOM 3175 C CA . LEU A 1 384 ? -62.180 1.219 149.871 1.00 71.94 384 LEU A CA 1
ATOM 3176 C C . LEU A 1 384 ? -63.706 1.416 149.837 1.00 71.94 384 LEU A C 1
ATOM 3178 O O . LEU A 1 384 ? -64.299 1.929 150.791 1.00 71.94 384 LEU A O 1
ATOM 3182 N N . ARG A 1 385 ? -64.370 0.975 148.760 1.00 69.38 385 ARG A N 1
ATOM 3183 C CA . ARG A 1 385 ? -65.832 1.057 148.615 1.00 69.38 385 ARG A CA 1
ATOM 3184 C C . ARG A 1 385 ? -66.568 0.166 149.624 1.00 69.38 385 ARG A C 1
ATOM 3186 O O . ARG A 1 385 ? -67.622 0.572 150.112 1.00 69.38 385 ARG A O 1
ATOM 3193 N N . LYS A 1 386 ? -65.999 -0.992 149.980 1.00 70.19 386 LYS A N 1
ATOM 3194 C CA . LYS A 1 386 ? -66.555 -1.932 150.970 1.00 70.19 386 LYS A CA 1
ATOM 3195 C C . LYS A 1 386 ? -66.507 -1.358 152.398 1.00 70.19 386 LYS A C 1
ATOM 3197 O O . LYS A 1 386 ? -67.536 -1.336 153.067 1.00 70.19 386 LYS A O 1
ATOM 3202 N N . ASN A 1 387 ? -65.384 -0.755 152.806 1.00 65.12 387 ASN A N 1
ATOM 3203 C CA . ASN A 1 387 ? -65.241 -0.085 154.116 1.00 65.12 387 ASN A CA 1
ATOM 3204 C C . ASN A 1 387 ? -66.174 1.130 154.295 1.00 65.12 387 ASN A C 1
ATOM 3206 O O . ASN A 1 387 ? -66.634 1.437 155.397 1.00 65.12 387 ASN A O 1
ATOM 3210 N N . ARG A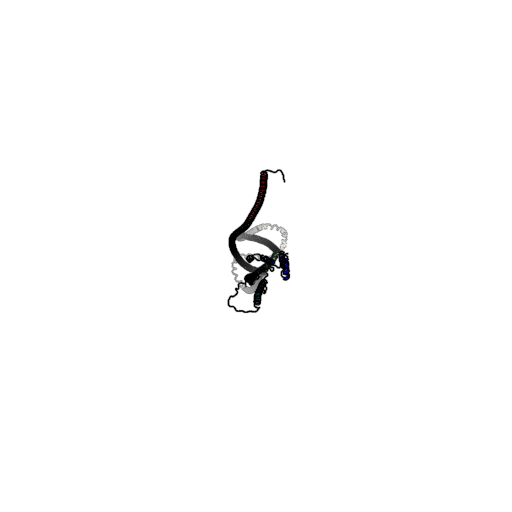 1 388 ? -66.490 1.842 153.206 1.00 66.56 388 ARG A N 1
ATOM 3211 C CA . ARG A 1 388 ? -67.416 2.986 153.246 1.00 66.56 388 ARG A CA 1
ATOM 3212 C C . ARG A 1 388 ? -68.869 2.571 153.512 1.00 66.56 388 ARG A C 1
ATOM 3214 O O . ARG A 1 388 ? -69.637 3.362 154.050 1.00 66.56 388 ARG A O 1
ATOM 3221 N N . GLN A 1 389 ? -69.255 1.350 153.145 1.00 61.84 389 GLN A N 1
ATOM 3222 C CA . GLN A 1 389 ? -70.603 0.829 153.387 1.00 61.84 389 GLN A CA 1
ATOM 3223 C C . GLN A 1 389 ? -70.812 0.481 154.875 1.00 61.84 389 GLN A C 1
ATOM 3225 O O . GLN A 1 389 ? -71.880 0.748 155.419 1.00 61.84 389 GLN A O 1
ATOM 3230 N N . GLU A 1 390 ? -69.771 -0.014 155.550 1.00 62.47 390 GLU A N 1
ATOM 3231 C CA . GLU A 1 390 ? -69.764 -0.373 156.981 1.00 62.47 390 GLU A CA 1
ATOM 3232 C C . GLU A 1 390 ? -69.817 0.834 157.934 1.00 62.47 390 GLU A C 1
ATOM 3234 O O . GLU A 1 390 ? -70.371 0.758 159.029 1.00 62.47 390 GLU A O 1
ATOM 3239 N N . THR A 1 391 ? -69.271 1.983 157.529 1.00 61.69 391 THR A N 1
ATOM 3240 C CA . THR A 1 391 ? -69.376 3.229 158.314 1.00 61.69 391 THR A CA 1
ATOM 3241 C C . THR A 1 391 ? -70.746 3.896 158.166 1.00 61.69 391 THR A C 1
ATOM 3243 O O . THR A 1 391 ? -71.194 4.601 159.068 1.00 61.69 391 THR A O 1
ATOM 3246 N N . ARG A 1 392 ? -71.456 3.627 157.063 1.00 62.09 392 ARG A N 1
ATOM 3247 C CA . ARG A 1 392 ? -72.784 4.188 156.779 1.00 62.09 392 ARG A CA 1
ATOM 3248 C C . ARG A 1 392 ? -73.901 3.530 157.598 1.00 62.09 392 ARG A C 1
ATOM 3250 O O . ARG A 1 392 ? -74.867 4.205 157.934 1.00 62.09 392 ARG A O 1
ATOM 3257 N N . THR A 1 393 ? -73.762 2.255 157.966 1.00 62.06 393 THR A N 1
ATOM 3258 C CA . THR A 1 393 ? -74.734 1.544 158.819 1.00 62.06 393 THR A CA 1
ATOM 3259 C C . THR A 1 393 ? -74.686 2.016 160.277 1.00 62.06 393 THR A C 1
ATOM 3261 O O . THR A 1 393 ? -75.737 2.218 160.876 1.00 62.06 393 THR A O 1
ATOM 3264 N N . LYS A 1 394 ? -73.500 2.341 160.812 1.00 69.12 394 LYS A N 1
ATOM 3265 C CA . LYS A 1 394 ? -73.327 2.851 162.192 1.00 69.12 394 LYS A CA 1
ATOM 3266 C C . LYS A 1 394 ? -73.903 4.260 162.431 1.00 69.12 394 LYS A C 1
ATOM 3268 O O . LYS A 1 394 ? -74.268 4.594 163.553 1.00 69.12 394 LYS A O 1
ATOM 3273 N N . VAL A 1 395 ? -74.013 5.095 161.393 1.00 66.38 395 VAL A N 1
ATOM 3274 C CA . VAL A 1 395 ? -74.572 6.465 161.491 1.00 66.38 395 VAL A CA 1
ATOM 3275 C C . VAL A 1 395 ? -76.111 6.467 161.505 1.00 66.38 395 VAL A C 1
ATOM 3277 O O . VAL A 1 395 ? -76.727 7.328 162.139 1.00 66.38 395 VAL A O 1
ATOM 3280 N N . ASN A 1 396 ? -76.745 5.476 160.872 1.00 60.06 396 ASN A N 1
ATOM 3281 C CA . ASN A 1 396 ? -78.207 5.359 160.829 1.00 60.06 396 ASN A CA 1
ATOM 3282 C C . ASN A 1 396 ? -78.814 4.836 162.148 1.00 60.06 396 ASN A C 1
ATOM 3284 O O . ASN A 1 396 ? -79.949 5.174 162.467 1.00 60.06 396 ASN A O 1
ATOM 3288 N N . GLU A 1 397 ? -78.065 4.078 162.953 1.00 62.75 397 GLU A N 1
ATOM 3289 C CA . GLU A 1 397 ? -78.528 3.609 164.274 1.00 62.75 397 GLU A CA 1
ATOM 3290 C C . GLU A 1 397 ? -78.544 4.708 165.352 1.00 62.75 397 GLU A C 1
ATOM 3292 O O . GLU A 1 397 ? -79.295 4.621 166.325 1.00 62.75 397 GLU A O 1
ATOM 3297 N N . LEU A 1 398 ? -77.734 5.762 165.200 1.00 62.28 398 LEU A N 1
ATOM 3298 C CA . LEU A 1 398 ? -77.685 6.878 166.156 1.00 62.28 398 LEU A CA 1
ATOM 3299 C C . LEU A 1 398 ? -78.742 7.957 165.868 1.00 62.28 398 LEU A C 1
ATOM 3301 O O . LEU A 1 398 ? -79.121 8.702 166.769 1.00 62.28 398 LEU A O 1
ATOM 3305 N N . THR A 1 399 ? -79.262 8.023 164.641 1.00 59.47 399 THR A N 1
ATOM 3306 C CA . THR A 1 399 ? -80.269 9.013 164.218 1.00 59.47 399 THR A CA 1
ATOM 3307 C C . THR A 1 399 ? -81.707 8.593 164.547 1.00 59.47 399 THR A C 1
ATOM 3309 O O . THR A 1 399 ? -82.542 9.455 164.820 1.00 59.47 399 THR A O 1
ATOM 3312 N N . THR A 1 400 ? -82.000 7.293 164.643 1.00 66.75 400 THR A N 1
ATOM 3313 C CA . THR A 1 400 ? -83.314 6.771 165.070 1.00 66.75 400 THR A CA 1
ATOM 3314 C C . THR A 1 400 ? -83.614 7.009 166.554 1.00 66.75 400 THR A C 1
ATOM 3316 O O . THR A 1 400 ? -84.767 7.245 166.905 1.00 66.75 400 THR A O 1
ATOM 3319 N N . LYS A 1 401 ? -82.598 7.079 167.424 1.00 64.00 401 LYS A N 1
ATOM 3320 C CA . LYS A 1 401 ? -82.785 7.325 168.871 1.00 64.00 401 LYS A CA 1
ATOM 3321 C C . LYS A 1 401 ? -83.135 8.781 169.234 1.00 64.00 401 LYS A C 1
ATOM 3323 O O . LYS A 1 401 ? -83.588 9.030 170.347 1.00 64.00 401 LYS A O 1
ATOM 3328 N N . LEU A 1 402 ? -82.961 9.746 168.322 1.00 54.16 402 LEU A N 1
ATOM 3329 C CA . LEU A 1 402 ? -83.219 11.175 168.584 1.00 54.16 402 LEU A CA 1
ATOM 3330 C C . LEU A 1 402 ? -84.650 11.622 168.194 1.00 54.16 402 LEU A C 1
ATOM 3332 O O . LEU A 1 402 ? -85.164 12.596 168.741 1.00 54.16 402 LEU A O 1
ATOM 3336 N N . LEU A 1 403 ? -85.313 10.905 167.275 1.00 61.19 403 LEU A N 1
ATOM 3337 C CA . LEU A 1 403 ? -86.644 11.239 166.734 1.00 61.19 403 LEU A CA 1
ATOM 3338 C C . LEU A 1 403 ? -87.818 10.769 167.618 1.00 61.19 403 LEU A C 1
ATOM 3340 O O . LEU A 1 403 ? -88.876 11.398 167.613 1.00 61.19 403 LEU A O 1
ATOM 3344 N N . GLU A 1 404 ? -87.633 9.732 168.442 1.00 59.06 404 GLU A N 1
ATOM 3345 C CA . GLU A 1 404 ? -88.666 9.227 169.369 1.00 59.06 404 GLU A CA 1
ATOM 3346 C C . GLU A 1 404 ? -88.997 10.200 170.518 1.00 59.06 404 GLU A C 1
ATOM 3348 O O . GLU A 1 404 ? -90.103 10.174 171.065 1.00 59.06 404 GLU A O 1
ATOM 3353 N N . ALA A 1 405 ? -88.079 11.105 170.871 1.00 55.91 405 ALA A N 1
ATOM 3354 C CA . ALA A 1 405 ? -88.271 12.045 171.976 1.00 55.91 405 ALA A CA 1
ATOM 3355 C C . ALA A 1 405 ? -89.177 13.247 171.624 1.00 55.91 405 ALA A C 1
ATOM 3357 O O . ALA A 1 405 ? -89.761 13.848 172.525 1.00 55.91 405 ALA A O 1
ATOM 3358 N N . TYR A 1 406 ? -89.345 13.590 170.338 1.00 52.97 406 TYR A N 1
ATOM 3359 C CA . TYR A 1 406 ? -90.047 14.817 169.918 1.00 52.97 406 TYR A CA 1
ATOM 3360 C C . TYR A 1 406 ? -91.545 14.605 169.595 1.00 52.97 406 TYR A C 1
ATOM 3362 O O . TYR A 1 406 ? -92.351 15.518 169.774 1.00 52.97 406 TYR A O 1
ATOM 3370 N N . PHE A 1 407 ? -91.967 13.391 169.212 1.00 56.59 407 PHE A N 1
ATOM 3371 C CA . PHE A 1 407 ? -93.369 13.095 168.853 1.00 56.59 407 PHE A CA 1
ATOM 3372 C C . PHE A 1 407 ? -94.317 12.857 170.044 1.00 56.59 407 PHE A C 1
ATOM 3374 O O . PHE A 1 407 ? -95.537 12.906 169.879 1.00 56.59 407 PHE A O 1
ATOM 3381 N N . LYS A 1 408 ? -93.802 12.697 171.272 1.00 56.53 408 LYS A N 1
ATOM 3382 C CA . LYS A 1 408 ? -94.636 12.546 172.484 1.00 56.53 408 LYS A CA 1
ATOM 3383 C C . LYS A 1 408 ? -95.402 13.819 172.895 1.00 56.53 408 LYS A C 1
ATOM 3385 O O . LYS A 1 408 ? -96.288 13.722 173.739 1.00 56.53 408 LYS A O 1
ATOM 3390 N N . LYS A 1 409 ? -95.118 14.990 172.304 1.00 53.41 409 LYS A N 1
ATOM 3391 C CA . LYS A 1 409 ? -95.708 16.285 172.705 1.00 53.41 409 LYS A CA 1
ATOM 3392 C C . LYS A 1 409 ? -97.038 16.653 172.017 1.00 53.41 409 LYS A C 1
ATOM 3394 O O . LYS A 1 409 ? -97.744 17.493 172.552 1.00 53.41 409 LYS A O 1
ATOM 3399 N N . LEU A 1 410 ? -97.418 16.060 170.877 1.00 46.38 410 LEU A N 1
ATOM 3400 C CA . LEU A 1 410 ? -98.502 16.621 170.036 1.00 46.38 410 LEU A CA 1
ATOM 3401 C C . LEU A 1 410 ? -99.804 15.792 169.970 1.00 46.38 410 LEU A C 1
ATOM 3403 O O . LEU A 1 410 ? -100.830 16.306 169.544 1.00 46.38 410 LEU A O 1
ATOM 3407 N N . ILE A 1 411 ? -99.814 14.532 170.419 1.00 51.50 411 ILE A N 1
ATOM 3408 C CA . ILE A 1 411 ? -100.955 13.618 170.180 1.00 51.50 411 ILE A CA 1
ATOM 3409 C C . ILE A 1 411 ? -102.090 13.709 171.232 1.00 51.50 411 ILE A C 1
ATOM 3411 O O . ILE A 1 411 ? -103.139 13.113 171.022 1.00 51.50 411 ILE A O 1
ATOM 3415 N N . ARG A 1 412 ? -101.989 14.478 172.333 1.00 43.97 412 ARG A N 1
ATOM 3416 C CA . ARG A 1 412 ? -103.087 14.529 173.341 1.00 43.97 412 ARG A CA 1
ATOM 3417 C C . ARG A 1 412 ? -103.942 15.800 173.408 1.00 43.97 412 ARG A C 1
ATOM 3419 O O . ARG A 1 412 ? -105.064 15.690 173.897 1.00 43.97 412 ARG A O 1
ATOM 3426 N N . ASP A 1 413 ? -103.546 16.927 172.818 1.00 46.66 413 ASP A N 1
ATOM 3427 C CA . ASP A 1 413 ? -104.394 18.140 172.793 1.00 46.66 413 ASP A CA 1
ATOM 3428 C C . ASP A 1 413 ? -105.601 18.048 171.829 1.00 46.66 413 ASP A C 1
ATOM 3430 O O . ASP A 1 413 ? -106.444 18.941 171.811 1.00 46.66 413 ASP A O 1
ATOM 3434 N N . GLN A 1 414 ? -105.767 16.958 171.063 1.00 50.56 414 GLN A N 1
ATOM 3435 C CA . GLN A 1 414 ? -106.870 16.818 170.093 1.00 50.56 414 GLN A CA 1
ATOM 3436 C C . GLN A 1 414 ? -107.967 15.793 170.438 1.00 50.56 414 GLN A C 1
ATOM 3438 O O . GLN A 1 414 ? -108.918 15.649 169.674 1.00 50.56 414 GLN A O 1
ATOM 3443 N N . THR A 1 415 ? -107.955 15.167 171.620 1.00 43.50 415 THR A N 1
ATOM 3444 C CA . THR A 1 415 ? -109.036 14.230 172.030 1.00 43.50 415 THR A CA 1
ATOM 3445 C C . THR A 1 415 ? -110.138 14.863 172.898 1.00 43.50 415 THR A C 1
ATOM 3447 O O . THR A 1 415 ? -111.012 14.161 173.402 1.00 43.50 415 THR A O 1
ATOM 3450 N N . GLY A 1 416 ? -110.150 16.196 173.042 1.00 56.03 416 GLY A N 1
ATOM 3451 C CA . GLY A 1 416 ? -111.216 16.963 173.712 1.00 56.03 416 GLY A CA 1
ATOM 3452 C C . GLY A 1 416 ? -112.522 17.085 172.909 1.00 56.03 416 GLY A C 1
ATOM 3453 O O . GLY A 1 416 ? -113.581 17.304 173.490 1.00 56.03 416 GLY A O 1
ATOM 3454 N N . LEU A 1 417 ? -112.496 16.841 171.594 1.00 54.81 417 LEU A N 1
ATOM 3455 C CA . LEU A 1 417 ? -113.702 16.785 170.750 1.00 54.81 417 LEU A CA 1
ATOM 3456 C C . LEU A 1 417 ? -114.514 15.486 170.920 1.00 54.81 417 LEU A C 1
ATOM 3458 O O . LEU A 1 417 ? -115.672 15.431 170.515 1.00 54.81 417 LEU A O 1
ATOM 3462 N N . ALA A 1 418 ? -113.971 14.467 171.595 1.00 45.38 418 ALA A N 1
ATOM 3463 C CA . ALA A 1 418 ? -114.714 13.247 171.917 1.00 45.38 418 ALA A CA 1
ATOM 3464 C C . ALA A 1 418 ? -115.560 13.364 173.206 1.00 45.38 418 ALA A C 1
ATOM 3466 O O . ALA A 1 418 ? -116.420 12.521 173.448 1.00 45.38 418 ALA A O 1
ATOM 3467 N N . ILE A 1 419 ? -115.386 14.416 174.023 1.00 59.22 419 ILE A N 1
ATOM 3468 C CA . ILE A 1 419 ? -116.088 14.588 175.315 1.00 59.22 419 ILE A CA 1
ATOM 3469 C C . ILE A 1 419 ? -117.615 14.740 175.151 1.00 5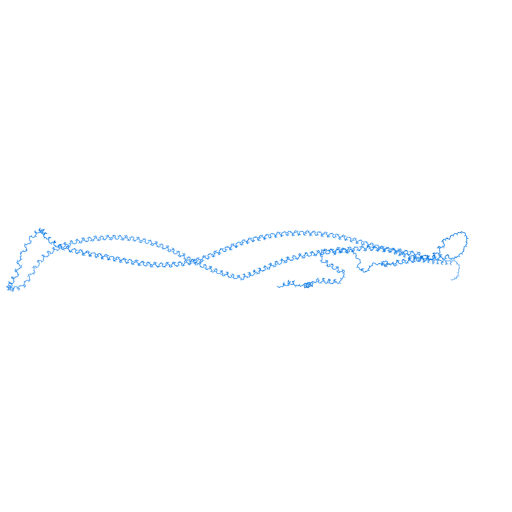9.22 419 ILE A C 1
ATOM 3471 O O . ILE A 1 419 ? -118.356 14.410 176.070 1.00 59.22 419 ILE A O 1
ATOM 3475 N N . MET A 1 420 ? -118.122 15.112 173.972 1.00 50.03 420 MET A N 1
ATOM 3476 C CA . MET A 1 420 ? -119.568 15.042 173.694 1.00 50.03 420 MET A CA 1
ATOM 3477 C C . MET A 1 420 ? -120.051 13.660 173.222 1.00 50.03 420 MET A C 1
ATOM 3479 O O . MET A 1 420 ? -121.217 13.331 173.414 1.00 50.03 420 MET A O 1
ATOM 3483 N N . ILE A 1 421 ? -119.167 12.815 172.682 1.00 57.09 421 ILE A N 1
ATOM 3484 C CA . ILE A 1 421 ? -119.470 11.402 172.377 1.00 57.09 421 ILE A CA 1
ATOM 3485 C C . ILE A 1 421 ? -119.463 10.561 173.671 1.00 57.09 421 ILE A C 1
ATOM 3487 O O . ILE A 1 421 ? -120.170 9.559 173.779 1.00 57.09 421 ILE A O 1
ATOM 3491 N N . LYS A 1 422 ? -118.741 11.031 174.695 1.00 51.97 422 LYS A N 1
ATOM 3492 C CA . LYS A 1 422 ? -118.557 10.374 175.994 1.00 51.97 422 LYS A CA 1
ATOM 3493 C C . LYS A 1 422 ? -119.854 10.117 176.786 1.00 51.97 422 LYS A C 1
ATOM 3495 O O . LYS A 1 422 ? -119.932 9.090 177.439 1.00 51.97 422 LYS A O 1
ATOM 3500 N N . ASN A 1 423 ? -120.900 10.941 176.679 1.00 54.09 423 ASN A N 1
ATOM 3501 C CA . ASN A 1 423 ? -122.067 10.826 177.579 1.00 54.09 423 ASN A CA 1
ATOM 3502 C C . ASN A 1 423 ? -123.297 10.101 176.980 1.00 54.09 423 ASN A C 1
ATOM 3504 O O . ASN A 1 423 ? -124.332 10.026 177.637 1.00 54.09 423 ASN A O 1
ATOM 3508 N N . ARG A 1 424 ? -123.212 9.553 175.751 1.00 51.44 424 ARG A N 1
ATOM 3509 C CA . ARG A 1 424 ? -124.298 8.752 175.128 1.00 51.44 424 ARG A CA 1
ATOM 3510 C C . ARG A 1 424 ? -123.913 7.302 174.808 1.00 51.44 424 ARG A C 1
ATOM 3512 O O . ARG A 1 424 ? -124.793 6.487 174.566 1.00 51.44 424 ARG A O 1
ATOM 3519 N N . MET A 1 425 ? -122.624 6.960 174.866 1.00 46.81 425 MET A N 1
ATOM 3520 C CA . MET A 1 425 ? -122.156 5.577 174.706 1.00 46.81 425 MET A CA 1
ATOM 3521 C C . MET A 1 425 ? -122.293 4.760 176.006 1.00 46.81 425 MET A C 1
ATOM 3523 O O . MET A 1 425 ? -122.449 3.548 175.931 1.00 46.81 425 MET A O 1
ATOM 3527 N N . GLU A 1 426 ? -122.322 5.393 177.190 1.00 60.22 426 GLU A N 1
ATOM 3528 C CA . GLU A 1 426 ? -122.409 4.705 178.498 1.00 60.22 426 GLU A CA 1
ATOM 3529 C C . GLU A 1 426 ? -123.713 3.906 178.724 1.00 60.22 426 GLU A C 1
ATOM 3531 O O . GLU A 1 426 ? -123.744 3.051 179.600 1.00 60.22 426 GLU A O 1
ATOM 3536 N N . THR A 1 427 ? -124.759 4.087 177.906 1.00 54.62 427 THR A N 1
ATOM 3537 C CA . THR A 1 427 ? -125.967 3.229 177.923 1.00 54.62 427 THR A CA 1
ATOM 3538 C C . THR A 1 427 ? -125.988 2.156 176.826 1.00 54.62 427 THR A C 1
ATOM 3540 O O . THR A 1 427 ? -126.595 1.112 177.028 1.00 54.62 427 THR A O 1
ATOM 3543 N N . VAL A 1 428 ? -125.254 2.329 175.719 1.00 58.41 428 VAL A N 1
ATOM 3544 C CA . VAL A 1 428 ? -125.070 1.291 174.673 1.00 58.41 428 VAL A CA 1
ATOM 3545 C C . VAL A 1 428 ? -123.899 0.343 175.009 1.00 58.41 428 VAL A C 1
ATOM 3547 O O . VAL A 1 428 ? -123.831 -0.778 174.509 1.00 58.41 428 VAL A O 1
ATOM 3550 N N . MET A 1 429 ? -123.048 0.719 175.972 1.00 55.12 429 MET A N 1
ATOM 3551 C CA . MET A 1 429 ? -122.114 -0.174 176.679 1.00 55.12 429 MET A CA 1
ATOM 3552 C C . MET A 1 429 ? -122.803 -1.378 177.358 1.00 55.12 429 MET A C 1
ATOM 3554 O O . MET A 1 429 ? -122.114 -2.328 177.705 1.00 55.12 429 MET A O 1
ATOM 3558 N N . ALA A 1 430 ? -124.137 -1.400 177.490 1.00 53.88 430 ALA A N 1
ATOM 3559 C CA . ALA A 1 430 ? -124.882 -2.558 177.992 1.00 53.88 430 ALA A CA 1
ATOM 3560 C C . ALA A 1 430 ? -125.306 -3.575 176.901 1.00 53.88 430 ALA A C 1
ATOM 3562 O O . ALA A 1 430 ? -125.664 -4.696 177.250 1.00 53.88 430 ALA A O 1
ATOM 3563 N N . GLU A 1 431 ? -125.234 -3.238 175.599 1.00 55.50 431 GLU A N 1
ATOM 3564 C CA . GLU A 1 431 ? -125.823 -4.047 174.504 1.00 55.50 431 GLU A CA 1
ATOM 3565 C C . GLU A 1 431 ? -124.819 -4.698 173.520 1.00 55.50 431 GLU A C 1
ATOM 3567 O O . GLU A 1 431 ? -125.225 -5.532 172.719 1.00 55.50 431 GLU A O 1
ATOM 3572 N N . HIS A 1 432 ? -123.503 -4.433 173.575 1.00 47.78 432 HIS A N 1
ATOM 3573 C CA . HIS A 1 432 ? -122.507 -5.180 172.758 1.00 47.78 432 HIS A CA 1
ATOM 3574 C C . HIS A 1 432 ? -121.472 -5.971 173.597 1.00 47.78 432 HIS A C 1
ATOM 3576 O O . HIS A 1 432 ? -120.638 -6.714 173.068 1.00 47.78 432 HIS A O 1
ATOM 3582 N N . GLU A 1 433 ? -121.580 -5.944 174.928 1.00 55.19 433 GLU A N 1
ATOM 3583 C CA . GLU A 1 433 ? -120.888 -6.898 175.814 1.00 55.19 433 GLU A CA 1
ATOM 3584 C C . GLU A 1 433 ? -121.455 -8.334 175.766 1.00 55.19 433 GLU A C 1
ATOM 3586 O O . GLU A 1 433 ? -120.916 -9.241 176.409 1.00 55.19 433 GLU A O 1
ATOM 3591 N N . GLU A 1 434 ? -122.451 -8.590 174.912 1.00 51.94 434 GLU A N 1
ATOM 3592 C CA . GLU A 1 434 ? -122.885 -9.944 174.548 1.00 51.94 434 GLU A CA 1
ATOM 3593 C C . GLU A 1 434 ? -122.116 -10.518 173.333 1.00 51.94 434 GLU A C 1
ATOM 3595 O O . GLU A 1 434 ? -121.865 -11.720 173.283 1.00 51.94 434 GLU A O 1
ATOM 3600 N N . GLN A 1 435 ? -121.591 -9.684 172.419 1.00 44.16 435 GLN A N 1
ATOM 3601 C CA . GLN A 1 435 ? -120.843 -10.154 171.234 1.00 44.16 435 GLN A CA 1
ATOM 3602 C C . GLN A 1 435 ? -119.309 -10.137 171.412 1.00 44.16 435 GLN A C 1
ATOM 3604 O O . GLN A 1 435 ? -118.600 -10.891 170.743 1.00 44.16 435 GLN A O 1
ATOM 3609 N N . LYS A 1 436 ? -118.808 -9.386 172.409 1.00 45.88 436 LYS A N 1
ATOM 3610 C CA . LYS A 1 436 ? -117.443 -9.468 172.983 1.00 45.88 436 LYS A CA 1
ATOM 3611 C C . LYS A 1 436 ? -117.088 -10.871 173.536 1.00 45.88 436 LYS A C 1
ATOM 3613 O O . LYS A 1 436 ? -115.977 -11.077 173.999 1.00 45.88 436 LYS A O 1
ATOM 3618 N N . ARG A 1 437 ? -117.991 -11.865 173.504 1.00 51.22 437 ARG A N 1
ATOM 3619 C CA . ARG A 1 437 ? -117.749 -13.213 174.063 1.00 51.22 437 ARG A CA 1
ATOM 3620 C C . ARG A 1 437 ? -117.489 -14.331 173.043 1.00 51.22 437 ARG A C 1
ATOM 3622 O O . ARG A 1 437 ? -117.163 -15.432 173.471 1.00 51.22 437 ARG A O 1
ATOM 3629 N N . TYR A 1 438 ? -117.609 -14.104 171.727 1.00 51.56 438 TYR A N 1
ATOM 3630 C CA . TYR A 1 438 ? -117.603 -15.221 170.759 1.00 51.56 438 TYR A CA 1
ATOM 3631 C C . TYR A 1 438 ? -116.259 -15.531 170.065 1.00 51.56 438 TYR A C 1
ATOM 3633 O O . TYR A 1 438 ? -115.984 -16.708 169.861 1.00 51.56 438 TYR A O 1
ATOM 3641 N N . MET A 1 439 ? -115.392 -14.565 169.715 1.00 41.50 439 MET A N 1
ATOM 3642 C CA . MET A 1 439 ? -114.179 -14.884 168.912 1.00 41.50 439 MET A CA 1
ATOM 3643 C C . MET A 1 439 ? -112.826 -14.483 169.520 1.00 41.50 439 MET A C 1
ATOM 3645 O O . MET A 1 439 ? -111.802 -14.960 169.034 1.00 41.50 439 MET A O 1
ATOM 3649 N N . GLU A 1 440 ? -112.801 -13.746 170.635 1.00 43.97 440 GLU A N 1
ATOM 3650 C CA . GLU A 1 440 ? -111.591 -13.564 171.460 1.00 43.97 440 GLU A CA 1
ATOM 3651 C C . GLU A 1 440 ? -111.209 -14.839 172.255 1.00 43.97 440 GLU A C 1
ATOM 3653 O O . GLU A 1 440 ? -110.091 -14.945 172.740 1.00 43.97 440 GLU A O 1
ATOM 3658 N N . VAL A 1 441 ? -112.069 -15.866 172.342 1.00 50.75 441 VAL A N 1
ATOM 3659 C CA . VAL A 1 441 ? -111.768 -17.089 173.125 1.00 50.75 441 VAL A CA 1
ATOM 3660 C C . VAL A 1 441 ? -110.770 -18.039 172.436 1.00 50.75 441 VAL A C 1
ATOM 3662 O O . VAL A 1 441 ? -110.208 -18.896 173.099 1.00 50.75 441 VAL A O 1
ATOM 3665 N N . LYS A 1 442 ? -110.500 -17.943 171.122 1.00 49.41 442 LYS A N 1
ATOM 3666 C CA . LYS A 1 442 ? -109.728 -19.002 170.422 1.00 49.41 442 LYS A CA 1
ATOM 3667 C C . LYS A 1 442 ? -108.314 -18.683 169.948 1.00 49.41 442 LYS A C 1
ATOM 3669 O O . LYS A 1 442 ? -107.679 -19.593 169.420 1.00 49.41 442 LYS A O 1
ATOM 3674 N N . LYS A 1 443 ? -107.788 -17.465 170.097 1.00 41.06 443 LYS A N 1
ATOM 3675 C CA . LYS A 1 443 ? -106.427 -17.175 169.595 1.00 41.06 443 LYS A CA 1
ATOM 3676 C C . LYS A 1 443 ? -105.431 -16.694 170.647 1.00 41.06 443 LYS A C 1
ATOM 3678 O O . LYS A 1 443 ? -104.235 -16.785 170.400 1.00 41.06 443 LYS A O 1
ATOM 3683 N N . GLU A 1 444 ? -105.900 -16.277 171.819 1.00 40.84 444 GLU A N 1
ATOM 3684 C CA . GLU A 1 444 ? -105.037 -15.792 172.905 1.00 40.84 444 GLU A CA 1
ATOM 3685 C C . GLU A 1 444 ? -104.687 -16.876 173.950 1.00 40.84 444 GLU A C 1
ATOM 3687 O O . GLU A 1 444 ? -103.738 -16.700 174.706 1.00 40.84 444 GLU A O 1
ATOM 3692 N N . ASP A 1 445 ? -105.303 -18.067 173.894 1.00 42.34 445 ASP A N 1
ATOM 3693 C CA . ASP A 1 445 ? -104.924 -19.229 174.730 1.00 42.34 445 ASP A CA 1
ATOM 3694 C C . ASP A 1 445 ? -103.571 -19.876 174.346 1.00 42.34 445 ASP A C 1
ATOM 3696 O O . ASP A 1 445 ? -103.108 -20.793 175.019 1.00 42.34 445 ASP A O 1
ATOM 3700 N N . ALA A 1 446 ? -102.896 -19.398 173.294 1.00 39.75 446 ALA A N 1
ATOM 3701 C CA . ALA A 1 446 ? -101.530 -19.810 172.940 1.00 39.75 446 ALA A CA 1
ATOM 3702 C C . ALA A 1 446 ? -100.548 -18.623 172.900 1.00 39.75 446 ALA A C 1
ATOM 3704 O O . ALA A 1 446 ? -99.601 -18.590 172.112 1.00 39.75 446 ALA A O 1
ATOM 3705 N N . LEU A 1 447 ? -100.773 -17.652 173.790 1.00 48.94 447 LEU A N 1
ATOM 3706 C CA . LEU A 1 447 ? -99.694 -16.985 174.510 1.00 48.94 447 LEU A CA 1
ATOM 3707 C C . LEU A 1 447 ? -98.646 -18.007 175.012 1.00 48.94 447 LEU A C 1
ATOM 3709 O O . LEU A 1 447 ? -98.926 -19.176 175.268 1.00 48.94 447 LEU A O 1
ATOM 3713 N N . GLN A 1 448 ? -97.453 -17.496 175.293 1.00 47.97 448 GLN A N 1
ATOM 3714 C CA . GLN A 1 448 ? -96.621 -17.963 176.407 1.00 47.97 448 GLN A CA 1
ATOM 3715 C C . GLN A 1 448 ? -95.757 -19.230 176.267 1.00 47.97 448 GLN A C 1
ATOM 3717 O O . GLN A 1 448 ? -94.911 -19.415 177.132 1.00 47.97 448 GLN A O 1
ATOM 3722 N N . ALA A 1 449 ? -95.869 -20.070 175.229 1.00 43.66 449 ALA A N 1
ATOM 3723 C CA . ALA A 1 449 ? -95.147 -21.363 175.214 1.00 43.66 449 ALA A CA 1
ATOM 3724 C C . ALA A 1 449 ? -93.907 -21.486 174.295 1.00 43.66 449 ALA A C 1
ATOM 3726 O O . ALA A 1 449 ? -93.227 -22.506 174.357 1.00 43.66 449 ALA A O 1
ATOM 3727 N N . LEU A 1 450 ? -93.573 -20.509 173.441 1.00 38.06 450 LEU A N 1
ATOM 3728 C CA . LEU A 1 450 ? -92.476 -20.674 172.458 1.00 38.06 450 LEU A CA 1
ATOM 3729 C C . LEU A 1 450 ? -91.274 -19.733 172.629 1.00 38.06 450 LEU A C 1
ATOM 3731 O O . LEU A 1 450 ? -90.289 -19.896 171.917 1.00 38.06 450 LEU A O 1
ATOM 3735 N N . SER A 1 451 ? -91.296 -18.825 173.612 1.00 46.00 451 SER A N 1
ATOM 3736 C CA . SER A 1 451 ? -90.128 -18.004 173.976 1.00 46.00 451 SER A CA 1
ATOM 3737 C C . SER A 1 451 ? -89.241 -18.617 175.074 1.00 46.00 451 SER A C 1
ATOM 3739 O O . SER A 1 451 ? -88.393 -17.913 175.611 1.00 46.00 451 SER A O 1
ATOM 3741 N N . GLU A 1 452 ? -89.405 -19.902 175.425 1.00 52.47 452 GLU A N 1
ATOM 3742 C CA . GLU A 1 452 ? -88.570 -20.594 176.434 1.00 52.47 452 GLU A CA 1
ATOM 3743 C C . GLU A 1 452 ? -87.654 -21.707 175.869 1.00 52.47 452 GLU A C 1
ATOM 3745 O O . GLU A 1 452 ? -86.955 -22.365 176.633 1.00 52.47 452 GLU A O 1
ATOM 3750 N N . MET A 1 453 ? -87.562 -21.906 174.544 1.00 47.34 453 MET A N 1
ATOM 3751 C CA . MET A 1 453 ? -86.677 -22.934 173.941 1.00 47.34 453 MET A CA 1
ATOM 3752 C C . MET A 1 453 ? -85.477 -22.400 173.137 1.00 47.34 453 MET A C 1
ATOM 3754 O O . MET A 1 453 ? -84.789 -23.172 172.473 1.00 47.34 453 MET A O 1
ATOM 3758 N N . GLU A 1 454 ? -85.149 -21.112 173.248 1.00 48.38 454 GLU A N 1
ATOM 3759 C CA . GLU A 1 454 ? -83.935 -20.529 172.642 1.00 48.38 454 GLU A CA 1
ATOM 3760 C C . GLU A 1 454 ? -82.651 -20.698 173.486 1.00 48.38 454 GLU A C 1
ATOM 3762 O O . GLU A 1 454 ? -81.618 -20.127 173.152 1.00 48.38 454 GLU A O 1
ATOM 3767 N N . ALA A 1 455 ? -82.658 -21.507 174.553 1.00 45.50 455 ALA A N 1
ATOM 3768 C CA . ALA A 1 455 ? -81.515 -21.611 175.472 1.00 45.50 455 ALA A CA 1
ATOM 3769 C C . ALA A 1 455 ? -80.650 -22.901 175.447 1.00 45.50 455 ALA A C 1
ATOM 3771 O O . ALA A 1 455 ? -79.558 -22.820 176.003 1.00 45.50 455 ALA A O 1
ATOM 3772 N N . PRO A 1 456 ? -81.005 -24.051 174.821 1.00 51.59 456 PRO A N 1
ATOM 3773 C CA . PRO A 1 456 ? -80.079 -25.203 174.788 1.00 51.59 456 PRO A CA 1
ATOM 3774 C C . PRO A 1 456 ? -79.505 -25.629 173.418 1.00 51.59 456 PRO A C 1
ATOM 3776 O O . PRO A 1 456 ? -78.740 -26.586 173.372 1.00 51.59 456 PRO A O 1
ATOM 3779 N N . PHE A 1 457 ? -79.786 -24.963 172.290 1.00 37.47 457 PHE A N 1
ATOM 3780 C CA . PHE A 1 457 ? -79.288 -25.427 170.972 1.00 37.47 457 PHE A CA 1
ATOM 3781 C C . PHE A 1 457 ? -77.906 -24.903 170.546 1.00 37.47 457 PHE A C 1
ATOM 3783 O O . PHE A 1 457 ? -77.468 -25.160 169.424 1.00 37.47 457 PHE A O 1
ATOM 3790 N N . GLN A 1 458 ? -77.169 -24.269 171.462 1.00 54.34 458 GLN A N 1
ATOM 3791 C CA . GLN A 1 458 ? -75.755 -23.943 171.256 1.00 54.34 458 GLN A CA 1
ATOM 3792 C C . GLN A 1 458 ? -74.793 -25.108 171.602 1.00 54.34 458 GLN A C 1
ATOM 3794 O O . GLN A 1 458 ? -73.603 -24.978 171.335 1.00 54.34 458 GLN A O 1
ATOM 3799 N N . GLU A 1 459 ? -75.276 -26.256 172.112 1.00 49.66 459 GLU A N 1
ATOM 3800 C CA . GLU A 1 459 ? -74.441 -27.439 172.443 1.00 49.66 459 GLU A CA 1
ATOM 3801 C C . GLU A 1 459 ? -74.687 -28.697 171.571 1.00 49.66 459 GLU A C 1
ATOM 3803 O O . GLU A 1 459 ? -73.972 -29.683 171.704 1.00 49.66 459 GLU A O 1
ATOM 3808 N N . LEU A 1 460 ? -75.612 -28.682 170.600 1.00 42.22 460 LEU A N 1
ATOM 3809 C CA . LEU A 1 460 ? -75.910 -29.841 169.722 1.00 42.22 460 LEU A CA 1
ATOM 3810 C C . LEU A 1 460 ? -75.349 -29.714 168.291 1.00 42.22 460 LEU A C 1
ATOM 3812 O O . LEU A 1 460 ? -75.804 -30.378 167.358 1.00 42.22 460 LEU A O 1
ATOM 3816 N N . LEU A 1 461 ? -74.310 -28.887 168.132 1.00 49.22 461 LEU A N 1
ATOM 3817 C CA . LEU A 1 461 ? -73.500 -28.762 166.914 1.00 49.22 461 LEU A CA 1
ATOM 3818 C C . LEU A 1 461 ? -72.446 -29.878 166.741 1.00 49.22 461 LEU A C 1
ATOM 3820 O O . LEU A 1 461 ? -71.673 -29.819 165.788 1.00 49.22 461 LEU A O 1
ATOM 3824 N N . GLU A 1 462 ? -72.432 -30.923 167.579 1.00 50.69 462 GLU A N 1
ATOM 3825 C CA . GLU A 1 462 ? -71.399 -31.977 167.515 1.00 50.69 462 GLU A CA 1
ATOM 3826 C C . GLU A 1 462 ? -71.889 -33.410 167.194 1.00 50.69 462 GLU A C 1
ATOM 3828 O O . GLU A 1 462 ? -71.053 -34.298 167.037 1.00 50.69 462 GLU A O 1
ATOM 3833 N N . GLU A 1 463 ? -73.188 -33.680 166.969 1.00 50.53 463 GLU A N 1
ATOM 3834 C CA . GLU A 1 463 ? -73.672 -35.078 166.821 1.00 50.53 463 GLU A CA 1
ATOM 3835 C C . GLU A 1 463 ? -74.273 -35.516 165.466 1.00 50.53 463 GLU A C 1
ATOM 3837 O O . GLU A 1 463 ? -74.520 -36.704 165.257 1.00 50.53 463 GLU A O 1
ATOM 3842 N N . VAL A 1 464 ? -74.427 -34.635 164.472 1.00 44.78 464 VAL A N 1
ATOM 3843 C CA . VAL A 1 464 ? -75.038 -35.015 163.168 1.00 44.78 464 VAL A CA 1
ATOM 3844 C C . VAL A 1 464 ? -74.022 -35.600 162.162 1.00 44.78 464 VAL A C 1
ATOM 3846 O O . VAL A 1 464 ? -74.366 -36.001 161.051 1.00 44.78 464 VAL A O 1
ATOM 3849 N N . ALA A 1 465 ? -72.767 -35.790 162.575 1.00 52.34 465 ALA A N 1
ATOM 3850 C CA . ALA A 1 465 ? -71.749 -36.499 161.797 1.00 52.34 465 ALA A CA 1
ATOM 3851 C C . ALA A 1 465 ? -72.005 -38.021 161.625 1.00 52.34 465 ALA A C 1
ATOM 3853 O O . ALA A 1 465 ? -71.249 -38.664 160.904 1.00 52.34 465 ALA A O 1
ATOM 3854 N N . ARG A 1 466 ? -73.051 -38.617 162.230 1.00 53.78 466 ARG A N 1
ATOM 3855 C CA . ARG A 1 466 ? -73.251 -40.087 162.258 1.00 53.78 466 ARG A CA 1
ATOM 3856 C C . ARG A 1 466 ? -74.433 -40.677 161.463 1.00 53.78 466 ARG A C 1
ATOM 3858 O O . ARG A 1 466 ? -74.573 -41.889 161.458 1.00 53.78 466 ARG A O 1
ATOM 3865 N N . VAL A 1 467 ? -75.250 -39.910 160.731 1.00 48.06 467 VAL A N 1
ATOM 3866 C CA . VAL A 1 467 ? -76.454 -40.466 160.039 1.00 48.06 467 VAL A CA 1
ATOM 3867 C C . VAL A 1 467 ? -76.306 -40.515 158.503 1.00 48.06 467 VAL A C 1
ATOM 3869 O O . VAL A 1 467 ? -77.256 -40.327 157.750 1.00 48.06 467 VAL A O 1
ATOM 3872 N N . LYS A 1 468 ? -75.088 -40.776 158.010 1.00 50.44 468 LYS A N 1
ATOM 3873 C CA . LYS A 1 468 ? -74.759 -40.875 156.573 1.00 50.44 468 LYS A CA 1
ATOM 3874 C C . LYS A 1 468 ? -74.937 -42.269 155.938 1.00 50.44 468 LYS A C 1
ATOM 3876 O O . LYS A 1 468 ? -74.743 -42.364 154.739 1.00 50.44 468 LYS A O 1
ATOM 3881 N N . GLU A 1 469 ? -75.332 -43.317 156.665 1.00 53.53 469 GLU A N 1
ATOM 3882 C CA . GLU A 1 469 ? -75.161 -44.707 156.176 1.00 53.53 469 GLU A CA 1
ATOM 3883 C C . GLU A 1 469 ? -76.426 -45.467 155.719 1.00 53.53 469 GLU A C 1
ATOM 3885 O O . GLU A 1 469 ? -76.306 -46.592 155.258 1.00 53.53 469 GLU A O 1
ATOM 3890 N N . LEU A 1 470 ? -77.639 -44.900 155.767 1.00 49.94 470 LEU A N 1
ATOM 3891 C CA . LEU A 1 470 ? -78.872 -45.658 155.437 1.00 49.94 470 LEU A CA 1
ATOM 3892 C C . LEU A 1 470 ? -79.631 -45.185 154.184 1.00 49.94 470 LEU A C 1
ATOM 3894 O O . LEU A 1 470 ? -80.771 -45.590 153.966 1.00 49.94 470 LEU A O 1
ATOM 3898 N N . LYS A 1 471 ? -79.030 -44.337 153.337 1.00 50.81 471 LYS A N 1
ATOM 3899 C CA . LYS A 1 471 ? -79.682 -43.840 152.103 1.00 50.81 471 LYS A CA 1
ATOM 3900 C C . LYS A 1 471 ? -79.104 -44.410 150.797 1.00 50.81 471 LYS A C 1
ATOM 3902 O O . LYS A 1 471 ? -79.702 -44.205 149.743 1.00 50.81 471 LYS A O 1
ATOM 3907 N N . ASP A 1 472 ? -78.005 -45.159 150.868 1.00 51.31 472 ASP A N 1
ATOM 3908 C CA . ASP A 1 472 ? -77.297 -45.686 149.693 1.00 51.31 472 ASP A CA 1
ATOM 3909 C C . ASP A 1 472 ? -78.019 -46.878 149.021 1.00 51.31 472 ASP A C 1
ATOM 3911 O O . ASP A 1 472 ? -77.862 -47.094 147.823 1.00 51.31 472 ASP A O 1
ATOM 3915 N N . GLU A 1 473 ? -78.924 -47.576 149.717 1.00 55.41 473 GLU A N 1
ATOM 3916 C CA . GLU A 1 473 ? -79.625 -48.758 149.172 1.00 55.41 473 GLU A CA 1
ATOM 3917 C C . GLU A 1 473 ? -80.788 -48.436 148.205 1.00 55.41 473 GLU A C 1
ATOM 3919 O O . GLU A 1 473 ? -81.270 -49.314 147.492 1.00 55.41 473 GLU A O 1
ATOM 3924 N N . GLN A 1 474 ? -81.240 -47.178 148.106 1.00 52.12 474 GLN A N 1
ATOM 3925 C CA . GLN A 1 474 ? -82.322 -46.796 147.177 1.00 52.12 474 GLN A CA 1
ATOM 3926 C C . GLN A 1 474 ? -81.827 -46.377 145.775 1.00 52.12 474 GLN A C 1
ATOM 3928 O O . GLN A 1 474 ? -82.646 -46.189 144.875 1.00 52.12 474 GLN A O 1
ATOM 3933 N N . ILE A 1 475 ? -80.511 -46.245 145.556 1.00 59.12 475 ILE A N 1
ATOM 3934 C CA . ILE A 1 475 ? -79.921 -45.748 144.293 1.00 59.12 475 ILE A CA 1
ATOM 3935 C C . ILE A 1 475 ? -79.638 -46.881 143.280 1.00 59.12 475 ILE A C 1
ATOM 3937 O O . ILE A 1 475 ? -79.685 -46.646 142.070 1.00 59.12 475 ILE A O 1
ATOM 3941 N N . GLU A 1 476 ? -79.439 -48.127 143.723 1.00 60.59 476 GLU A N 1
ATOM 3942 C CA . GLU A 1 476 ? -79.054 -49.247 142.839 1.00 60.59 476 GLU A CA 1
ATOM 3943 C C . GLU A 1 476 ? -80.180 -49.749 141.915 1.00 60.59 476 GLU A C 1
ATOM 3945 O O . GLU A 1 476 ? -79.918 -50.227 140.810 1.00 60.59 476 GLU A O 1
ATOM 3950 N N . THR A 1 477 ? -81.452 -49.586 142.292 1.00 58.31 477 THR A N 1
ATOM 3951 C CA . THR A 1 477 ? -82.590 -50.027 141.457 1.00 58.31 477 THR A CA 1
ATOM 3952 C C . THR A 1 477 ? -82.929 -49.062 140.313 1.00 58.31 477 THR A C 1
ATOM 3954 O O . THR A 1 477 ? -83.603 -49.462 139.363 1.00 58.31 477 THR A O 1
ATOM 3957 N N . ILE A 1 478 ? -82.419 -47.824 140.336 1.00 57.75 478 ILE A N 1
ATOM 3958 C CA . ILE A 1 478 ? -82.644 -46.817 139.280 1.00 57.75 478 ILE A CA 1
ATOM 3959 C C . ILE A 1 478 ? -81.594 -46.927 138.150 1.00 57.75 478 ILE A C 1
ATOM 3961 O O . ILE A 1 478 ? -81.926 -46.712 136.984 1.00 57.75 478 ILE A O 1
ATOM 3965 N N . GLN A 1 479 ? -80.368 -47.381 138.442 1.00 58.66 479 GLN A N 1
ATOM 3966 C CA . GLN A 1 479 ? -79.267 -47.459 137.463 1.00 58.66 479 GLN A CA 1
ATOM 3967 C C . GLN A 1 479 ? -79.426 -48.570 136.399 1.00 58.66 479 GLN A C 1
ATOM 3969 O O . GLN A 1 479 ? -78.879 -48.459 135.301 1.00 58.66 479 GLN A O 1
ATOM 3974 N N . ALA A 1 480 ? -80.218 -49.618 136.654 1.00 60.59 480 ALA A N 1
ATOM 3975 C CA . ALA A 1 480 ? -80.385 -50.736 135.714 1.00 60.59 480 ALA A CA 1
ATOM 3976 C C . ALA A 1 480 ? -81.225 -50.395 134.457 1.00 60.59 480 ALA A C 1
ATOM 3978 O O . ALA A 1 480 ? -81.113 -51.079 133.438 1.00 60.59 480 ALA A O 1
ATOM 3979 N N . LEU A 1 481 ? -82.038 -49.328 134.487 1.00 57.97 481 LEU A N 1
ATOM 3980 C CA . LEU A 1 481 ? -82.869 -48.889 133.350 1.00 57.97 481 LEU A CA 1
ATOM 3981 C C . LEU A 1 481 ? -82.218 -47.772 132.504 1.00 57.97 481 LEU A C 1
ATOM 3983 O O . LEU A 1 481 ? -82.613 -47.567 131.353 1.00 57.97 481 LEU A O 1
ATOM 3987 N N . GLU A 1 482 ? -81.186 -47.088 133.012 1.00 56.78 482 GLU A N 1
ATOM 3988 C CA . GLU A 1 482 ? -80.450 -46.033 132.290 1.00 56.78 482 GLU A CA 1
ATOM 3989 C C . GLU A 1 482 ? -79.452 -46.584 131.255 1.00 56.78 482 GLU A C 1
ATOM 3991 O O . GLU A 1 482 ? -79.315 -46.016 130.167 1.00 56.78 482 GLU A O 1
ATOM 3996 N N . VAL A 1 483 ? -78.869 -47.764 131.500 1.00 66.56 483 VAL A N 1
ATOM 3997 C CA . VAL A 1 483 ? -77.895 -48.405 130.593 1.00 66.56 483 VAL A CA 1
ATOM 3998 C C . VAL A 1 483 ? -78.504 -48.763 129.224 1.00 66.56 483 VAL A C 1
ATOM 4000 O O . VAL A 1 483 ? -77.843 -48.630 128.191 1.00 66.56 483 VAL A O 1
ATOM 4003 N N . HIS A 1 484 ? -79.791 -49.129 129.156 1.00 63.56 484 HIS A N 1
ATOM 4004 C CA . HIS A 1 484 ? -80.440 -49.464 127.878 1.00 63.56 484 HIS A CA 1
ATOM 4005 C C . HIS A 1 484 ? -80.811 -48.215 127.043 1.00 63.56 484 HIS A C 1
ATOM 4007 O O . HIS A 1 484 ? -80.873 -48.284 125.809 1.00 63.56 484 HIS A O 1
ATOM 4013 N N . LYS A 1 485 ? -80.998 -47.055 127.690 1.00 63.75 485 LYS A N 1
ATOM 4014 C CA . LYS A 1 485 ? -81.290 -45.763 127.042 1.00 63.75 485 LYS A CA 1
ATOM 4015 C C . LYS A 1 485 ? -80.037 -45.149 126.402 1.00 63.75 485 LYS A C 1
ATOM 4017 O O . LYS A 1 485 ? -80.127 -44.576 125.315 1.00 63.75 485 LYS A O 1
ATOM 4022 N N . GLU A 1 486 ? -78.866 -45.311 127.016 1.00 65.00 486 GLU A N 1
ATOM 4023 C CA . GLU A 1 486 ? -77.591 -44.790 126.495 1.00 65.00 486 GLU A CA 1
ATOM 4024 C C . GLU A 1 486 ? -77.075 -45.542 125.251 1.00 65.00 486 GLU A C 1
ATOM 4026 O O . GLU A 1 486 ? -76.486 -44.930 124.357 1.00 65.00 486 GLU A O 1
ATOM 4031 N N . GLU A 1 487 ? -77.353 -46.844 125.128 1.00 69.38 487 GLU A N 1
ATOM 4032 C CA . GLU A 1 487 ? -76.987 -47.673 123.962 1.00 69.38 487 GLU A CA 1
ATOM 4033 C C . GLU A 1 487 ? -77.681 -47.196 122.664 1.00 69.38 487 GLU A C 1
ATOM 4035 O O . GLU A 1 487 ? -77.070 -47.109 121.594 1.00 69.38 487 GLU A O 1
ATOM 4040 N N . VAL A 1 488 ? -78.965 -46.826 122.761 1.00 66.19 488 VAL A N 1
ATOM 4041 C CA . VAL A 1 488 ? -79.784 -46.344 121.630 1.00 66.19 488 VAL A CA 1
ATOM 4042 C C . VAL A 1 488 ? -79.389 -44.918 121.221 1.00 66.19 488 VAL A C 1
ATOM 4044 O O . VAL A 1 488 ? -79.399 -44.586 120.032 1.00 66.19 488 VAL A O 1
ATOM 4047 N N . VAL A 1 489 ? -78.966 -44.083 122.177 1.00 69.50 489 VAL A N 1
ATOM 4048 C CA . VAL A 1 489 ? -78.446 -42.731 121.908 1.00 69.50 489 VAL A CA 1
ATOM 4049 C C . VAL A 1 489 ? -77.063 -42.783 121.241 1.00 69.50 489 VAL A C 1
ATOM 4051 O O . VAL A 1 489 ? -76.853 -42.047 120.277 1.00 69.50 489 VAL A O 1
ATOM 4054 N N . ARG A 1 490 ? -76.165 -43.699 121.650 1.00 67.62 490 ARG A N 1
ATOM 4055 C CA . ARG A 1 490 ? -74.842 -43.899 121.016 1.00 67.62 490 ARG A CA 1
ATOM 4056 C C . ARG A 1 490 ? -74.930 -44.311 119.540 1.00 67.62 490 ARG A C 1
ATOM 4058 O O . ARG A 1 490 ? -74.197 -43.775 118.712 1.00 67.62 490 ARG A O 1
ATOM 4065 N N . ARG A 1 491 ? -75.859 -45.203 119.170 1.00 70.00 491 ARG A N 1
ATOM 4066 C CA . ARG A 1 491 ? -76.053 -45.592 117.753 1.00 70.00 491 ARG A CA 1
ATOM 4067 C C . ARG A 1 491 ? -76.612 -44.451 116.895 1.00 70.00 491 ARG A C 1
ATOM 4069 O O . ARG A 1 491 ? -76.261 -44.337 115.723 1.00 70.00 491 ARG A O 1
ATOM 4076 N N . ARG A 1 492 ? -77.443 -43.574 117.471 1.00 69.56 492 ARG A N 1
ATOM 4077 C CA . ARG A 1 492 ? -78.005 -42.408 116.771 1.00 69.56 492 ARG A CA 1
ATOM 4078 C C . ARG A 1 492 ? -76.964 -41.309 116.529 1.00 69.56 492 ARG A C 1
ATOM 4080 O O . ARG A 1 492 ? -76.968 -40.711 115.456 1.00 69.56 492 ARG A O 1
ATOM 4087 N N . THR A 1 493 ? -76.067 -41.041 117.479 1.00 65.88 493 THR A N 1
ATOM 4088 C CA . THR A 1 493 ? -75.014 -40.018 117.324 1.00 65.88 493 THR A CA 1
ATOM 4089 C C . THR A 1 493 ? -73.917 -40.436 116.343 1.00 65.88 493 THR A C 1
ATOM 4091 O O . THR A 1 493 ? -73.438 -39.590 115.589 1.00 65.88 493 THR A O 1
ATOM 4094 N N . GLN A 1 494 ? -73.583 -41.728 116.264 1.00 71.62 494 GLN A N 1
ATOM 4095 C CA . GLN A 1 494 ? -72.577 -42.242 115.327 1.00 71.62 494 GLN A CA 1
ATOM 4096 C C . GLN A 1 494 ? -73.021 -42.116 113.855 1.00 71.62 494 GLN A C 1
ATOM 4098 O O . GLN A 1 494 ? -72.273 -41.600 113.027 1.00 71.62 494 GLN A O 1
ATOM 4103 N N . ILE A 1 495 ? -74.281 -42.453 113.546 1.00 71.81 495 ILE A N 1
ATOM 4104 C CA . ILE A 1 495 ? -74.856 -42.293 112.194 1.00 71.81 495 ILE A CA 1
ATOM 4105 C C . ILE A 1 495 ? -74.988 -40.804 111.808 1.00 71.81 495 ILE A C 1
ATOM 4107 O O . ILE A 1 495 ? -74.778 -40.430 110.652 1.00 71.81 495 ILE A O 1
ATOM 4111 N N . GLN A 1 496 ? -75.291 -39.922 112.769 1.00 66.19 496 GLN A N 1
ATOM 4112 C CA . GLN A 1 496 ? -75.405 -38.479 112.528 1.00 66.19 496 GLN A CA 1
ATOM 4113 C C . GLN A 1 496 ? -74.037 -37.821 112.243 1.00 66.19 496 GLN A C 1
ATOM 4115 O O . GLN A 1 496 ? -73.954 -36.941 111.385 1.00 66.19 496 GLN A O 1
ATOM 4120 N N . MET A 1 497 ? -72.964 -38.253 112.919 1.00 68.88 497 MET A N 1
ATOM 4121 C CA . MET A 1 497 ? -71.59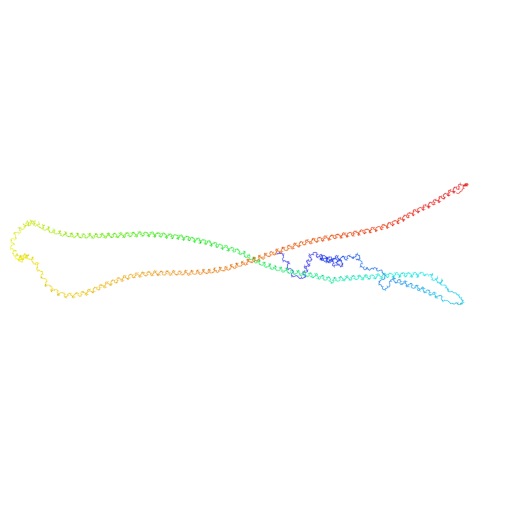9 -37.762 112.673 1.00 68.88 497 MET A CA 1
ATOM 4122 C C . MET A 1 497 ? -71.057 -38.207 111.307 1.00 68.88 497 MET A C 1
ATOM 4124 O O . MET A 1 497 ? -70.519 -37.377 110.575 1.00 68.88 497 MET A O 1
ATOM 4128 N N . GLU A 1 498 ? -71.275 -39.465 110.909 1.00 72.25 498 GLU A N 1
ATOM 4129 C CA . GLU A 1 498 ? -70.865 -39.962 109.584 1.00 72.25 498 GLU A CA 1
ATOM 4130 C C . GLU A 1 498 ? -71.584 -39.237 108.433 1.00 72.25 498 GLU A C 1
ATOM 4132 O O . GLU A 1 498 ? -70.976 -38.946 107.399 1.00 72.25 498 GLU A O 1
ATOM 4137 N N . TYR A 1 499 ? -72.864 -38.882 108.609 1.00 71.81 499 TYR A N 1
ATOM 4138 C CA . TYR A 1 499 ? -73.622 -38.115 107.616 1.00 71.81 499 TYR A CA 1
ATOM 4139 C C . TYR A 1 499 ? -73.112 -36.671 107.464 1.00 71.81 499 TYR A C 1
ATOM 4141 O O . TYR A 1 499 ? -72.998 -36.168 106.343 1.00 71.81 499 TYR A O 1
ATOM 4149 N N . VAL A 1 500 ? -72.776 -35.995 108.570 1.00 74.19 500 VAL A N 1
ATOM 4150 C CA . VAL A 1 500 ? -72.249 -34.617 108.537 1.00 74.19 500 VAL A CA 1
ATOM 4151 C C . VAL A 1 500 ? -70.844 -34.573 107.932 1.00 74.19 500 VAL A C 1
ATOM 4153 O O . VAL A 1 500 ? -70.577 -33.695 107.110 1.00 74.19 500 VAL A O 1
ATOM 4156 N N . GLN A 1 501 ? -69.986 -35.545 108.249 1.00 73.25 501 GLN A N 1
ATOM 4157 C CA . GLN A 1 501 ? -68.618 -35.606 107.729 1.00 73.25 501 GLN A CA 1
ATOM 4158 C C . GLN A 1 501 ? -68.570 -35.930 106.226 1.00 73.25 501 GLN A C 1
ATOM 4160 O O . GLN A 1 501 ? -67.913 -35.222 105.461 1.00 73.25 501 GLN A O 1
ATOM 4165 N N . ARG A 1 502 ? -69.380 -36.888 105.745 1.00 73.81 502 ARG A N 1
ATOM 4166 C CA . ARG A 1 502 ? -69.524 -37.132 104.294 1.00 73.81 502 ARG A CA 1
ATOM 4167 C C . ARG A 1 502 ? -70.084 -35.923 103.543 1.00 73.81 502 ARG A C 1
ATOM 4169 O O . ARG A 1 502 ? -69.709 -35.679 102.396 1.00 73.81 502 ARG A O 1
ATOM 4176 N N . LYS A 1 503 ? -70.977 -35.148 104.167 1.00 73.38 503 LYS A N 1
ATOM 4177 C CA . LYS A 1 503 ? -71.540 -33.935 103.559 1.00 73.38 503 LYS A CA 1
ATOM 4178 C C . LYS A 1 503 ? -70.509 -32.802 103.461 1.00 73.38 503 LYS A C 1
ATOM 4180 O O . LYS A 1 503 ? -70.504 -32.108 102.443 1.00 73.38 503 LYS A O 1
ATOM 4185 N N . SER A 1 504 ? -69.636 -32.614 104.458 1.00 72.94 504 SER A N 1
ATOM 4186 C CA . SER A 1 504 ? -68.571 -31.598 104.398 1.00 72.94 504 SER A CA 1
ATOM 4187 C C . SER A 1 504 ? -67.484 -31.958 103.385 1.00 72.94 504 SER A C 1
ATOM 4189 O O . SER A 1 504 ? -67.132 -31.111 102.569 1.00 72.94 504 SER A O 1
ATOM 4191 N N . GLU A 1 505 ? -67.037 -33.217 103.352 1.00 76.00 505 GLU A N 1
ATOM 4192 C CA . GLU A 1 505 ? -66.036 -33.700 102.385 1.00 76.00 505 GLU A CA 1
ATOM 4193 C C . GLU A 1 505 ? -66.540 -33.579 100.936 1.00 76.00 505 GLU A C 1
ATOM 4195 O O . GLU A 1 505 ? -65.814 -33.135 100.043 1.00 76.00 505 GLU A O 1
ATOM 4200 N N . MET A 1 506 ? -67.821 -33.886 100.692 1.00 73.88 506 MET A N 1
ATOM 4201 C CA . MET A 1 506 ? -68.418 -33.754 99.361 1.00 73.88 506 MET A CA 1
ATOM 4202 C C . MET A 1 506 ? -68.586 -32.287 98.926 1.00 73.88 506 MET A C 1
ATOM 4204 O O . MET A 1 506 ? -68.384 -31.968 97.753 1.00 73.88 506 MET A O 1
ATOM 4208 N N . LEU A 1 507 ? -68.898 -31.367 99.846 1.00 72.81 507 LEU A N 1
ATOM 4209 C CA . LEU A 1 507 ? -68.955 -29.929 99.546 1.00 72.81 507 LEU A CA 1
ATOM 4210 C C . LEU A 1 507 ? -67.566 -29.348 99.242 1.00 72.81 507 LEU A C 1
ATOM 4212 O O . LEU A 1 507 ? -67.425 -28.567 98.297 1.00 72.81 507 LEU A O 1
ATOM 4216 N N . GLU A 1 508 ? -66.531 -29.770 99.968 1.00 74.50 508 GLU A N 1
ATOM 4217 C CA . GLU A 1 508 ? -65.145 -29.369 99.708 1.00 74.50 508 GLU A CA 1
ATOM 4218 C C . GLU A 1 508 ? -64.625 -29.919 98.368 1.00 74.50 508 GLU A C 1
ATOM 4220 O O . GLU A 1 508 ? -64.017 -29.184 97.581 1.00 74.50 508 GLU A O 1
ATOM 4225 N N . ALA A 1 509 ? -64.958 -31.170 98.030 1.00 74.19 509 ALA A N 1
ATOM 4226 C CA . ALA A 1 509 ? -64.663 -31.770 96.727 1.00 74.19 509 ALA A CA 1
ATOM 4227 C C . ALA A 1 509 ? -65.371 -31.037 95.566 1.00 74.19 509 ALA A C 1
ATOM 4229 O O . ALA A 1 509 ? -64.788 -30.810 94.501 1.00 74.19 509 ALA A O 1
ATOM 4230 N N . ILE A 1 510 ? -66.617 -30.587 95.758 1.00 71.94 510 ILE A N 1
ATOM 4231 C CA . ILE A 1 510 ? -67.349 -29.815 94.742 1.00 71.94 510 ILE A CA 1
ATOM 4232 C C . ILE A 1 510 ? -66.711 -28.434 94.535 1.00 71.94 510 ILE A C 1
ATOM 4234 O O . ILE A 1 510 ? -66.520 -28.027 93.384 1.00 71.94 510 ILE A O 1
ATOM 4238 N N . VAL A 1 511 ? -66.342 -27.726 95.608 1.00 77.56 511 VAL A N 1
ATOM 4239 C CA . VAL A 1 511 ? -65.711 -26.395 95.528 1.00 77.56 511 VAL A CA 1
ATOM 4240 C C . VAL A 1 511 ? -64.317 -26.472 94.904 1.00 77.56 511 VAL A C 1
ATOM 4242 O O . VAL A 1 511 ? -63.993 -25.660 94.032 1.00 77.56 511 VAL A O 1
ATOM 4245 N N . THR A 1 512 ? -63.508 -27.465 95.274 1.00 74.38 512 THR A N 1
ATOM 4246 C CA . THR A 1 512 ? -62.190 -27.696 94.660 1.00 74.38 512 THR A CA 1
ATOM 4247 C C . THR A 1 512 ? -62.312 -28.105 93.187 1.00 74.38 512 THR A C 1
ATOM 4249 O O . THR A 1 512 ? -61.571 -27.576 92.355 1.00 74.38 512 THR A O 1
ATOM 4252 N N . SER A 1 513 ? -63.303 -28.929 92.811 1.00 71.88 513 SER A N 1
ATOM 4253 C CA . SER A 1 513 ? -63.565 -29.256 91.397 1.00 71.88 513 SER A CA 1
ATOM 4254 C C . SER A 1 513 ? -64.056 -28.051 90.582 1.00 71.88 513 SER A C 1
ATOM 4256 O O . SER A 1 513 ? -63.688 -27.914 89.415 1.00 71.88 513 SER A O 1
ATOM 4258 N N . LYS A 1 514 ? -64.852 -27.146 91.174 1.00 72.38 514 LYS A N 1
ATOM 4259 C CA . LYS A 1 514 ? -65.291 -25.899 90.522 1.00 72.38 514 LYS A CA 1
ATOM 4260 C C . LYS A 1 514 ? -64.129 -24.929 90.329 1.00 72.38 514 LYS A C 1
ATOM 4262 O O . LYS A 1 514 ? -63.988 -24.386 89.237 1.00 72.38 514 LYS A O 1
ATOM 4267 N N . LYS A 1 515 ? -63.268 -24.752 91.339 1.00 76.25 515 LYS A N 1
ATOM 4268 C CA . LYS A 1 515 ? -62.049 -23.934 91.217 1.00 76.25 515 LYS A CA 1
ATOM 4269 C C . LYS A 1 515 ? -61.118 -24.480 90.128 1.00 76.25 515 LYS A C 1
ATOM 4271 O O . LYS A 1 515 ? -60.701 -23.703 89.276 1.00 76.25 515 LYS A O 1
ATOM 4276 N N . ARG A 1 516 ? -60.899 -25.804 90.081 1.00 77.56 516 ARG A N 1
ATOM 4277 C CA . ARG A 1 516 ? -60.140 -26.467 89.002 1.00 77.56 516 ARG A CA 1
ATOM 4278 C C . ARG A 1 516 ? -60.764 -26.269 87.620 1.00 77.56 516 ARG A C 1
ATOM 4280 O O . ARG A 1 516 ? -60.037 -26.016 86.671 1.00 77.56 516 ARG A O 1
ATOM 4287 N N . ARG A 1 517 ? -62.093 -26.346 87.485 1.00 73.19 517 ARG A N 1
ATOM 4288 C CA . ARG A 1 517 ? -62.775 -26.087 86.201 1.00 73.19 517 ARG A CA 1
ATOM 4289 C C . ARG A 1 517 ? -62.603 -24.645 85.725 1.00 73.19 517 ARG A C 1
ATOM 4291 O O . ARG A 1 517 ? -62.424 -24.430 84.534 1.00 73.19 517 ARG A O 1
ATOM 4298 N N . VAL A 1 518 ? -62.623 -23.669 86.633 1.00 79.31 518 VAL A N 1
ATOM 4299 C CA . VAL A 1 518 ? -62.408 -22.255 86.281 1.00 79.31 518 VAL A CA 1
ATOM 4300 C C . VAL A 1 518 ? -60.956 -21.989 85.873 1.00 79.31 518 VAL A C 1
ATOM 4302 O O . VAL A 1 518 ? -60.735 -21.245 84.921 1.00 79.31 518 VAL A O 1
ATOM 4305 N N . THR A 1 519 ? -59.966 -22.595 86.538 1.00 79.19 519 THR A N 1
ATOM 4306 C CA . THR A 1 519 ? -58.559 -22.482 86.112 1.00 79.19 519 THR A CA 1
ATOM 4307 C C . THR A 1 519 ? -58.320 -23.172 84.772 1.00 79.19 519 THR A C 1
ATOM 4309 O O . THR A 1 519 ? -57.761 -22.541 83.883 1.00 79.19 519 THR A O 1
ATOM 4312 N N . LEU A 1 520 ? -58.853 -24.385 84.567 1.00 78.75 520 LEU A N 1
ATOM 4313 C CA . LEU A 1 520 ? -58.757 -25.079 83.276 1.00 78.75 520 LEU A CA 1
ATOM 4314 C C . LEU A 1 520 ? -59.432 -24.290 82.146 1.00 78.75 520 LEU A C 1
ATOM 4316 O O . LEU A 1 520 ? -58.899 -24.218 81.048 1.00 78.75 520 LEU A O 1
ATOM 4320 N N . ALA A 1 521 ? -60.588 -23.667 82.395 1.00 78.31 521 ALA A N 1
ATOM 4321 C CA . ALA A 1 521 ? -61.261 -22.842 81.392 1.00 78.31 521 ALA A CA 1
ATOM 4322 C C . ALA A 1 521 ? -60.433 -21.602 81.006 1.00 78.31 521 ALA A C 1
ATOM 4324 O O . ALA A 1 521 ? -60.376 -21.249 79.830 1.00 78.31 521 ALA A O 1
ATOM 4325 N N . LYS A 1 522 ? -59.755 -20.967 81.974 1.00 82.75 522 LYS A N 1
ATOM 4326 C CA . LYS A 1 522 ? -58.830 -19.853 81.706 1.00 82.75 522 LYS A CA 1
ATOM 4327 C C . LYS A 1 522 ? -57.600 -20.307 80.920 1.00 82.75 522 LYS A C 1
ATOM 4329 O O . LYS A 1 522 ? -57.203 -19.617 79.989 1.00 82.75 522 LYS A O 1
ATOM 4334 N N . GLU A 1 523 ? -57.031 -21.462 81.255 1.00 83.06 523 GLU A N 1
ATOM 4335 C CA . GLU A 1 523 ? -55.902 -22.056 80.525 1.00 83.06 523 GLU A CA 1
ATOM 4336 C C . GLU A 1 523 ? -56.294 -22.462 79.098 1.00 83.06 523 GLU A C 1
ATOM 4338 O O . GLU A 1 523 ? -55.529 -22.227 78.169 1.00 83.06 523 GLU A O 1
ATOM 4343 N N . ILE A 1 524 ? -57.505 -22.991 78.896 1.00 82.56 524 ILE A N 1
ATOM 4344 C CA . ILE A 1 524 ? -58.038 -23.321 77.567 1.00 82.56 524 ILE A CA 1
ATOM 4345 C C . ILE A 1 524 ? -58.245 -22.059 76.723 1.00 82.56 524 ILE A C 1
ATOM 4347 O O . ILE A 1 524 ? -57.896 -22.065 75.545 1.00 82.56 524 ILE A O 1
ATOM 4351 N N . GLU A 1 525 ? -58.786 -20.973 77.281 1.00 83.00 525 GLU A N 1
ATOM 4352 C CA . GLU A 1 525 ? -58.937 -19.719 76.527 1.00 83.00 525 GLU A CA 1
ATOM 4353 C C . GLU A 1 525 ? -57.593 -19.036 76.242 1.00 83.00 525 GLU A C 1
ATOM 4355 O O . GLU A 1 525 ? -57.380 -18.504 75.148 1.00 83.00 525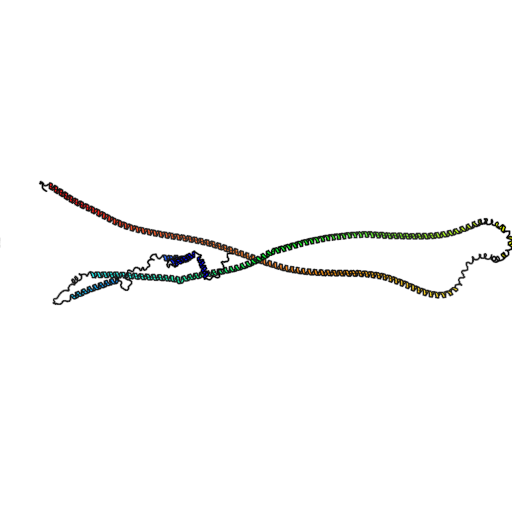 GLU A O 1
ATOM 4360 N N . LEU A 1 526 ? -56.629 -19.131 77.161 1.00 87.25 526 LEU A N 1
ATOM 4361 C CA . LEU A 1 526 ? -55.259 -18.708 76.887 1.00 87.25 526 LEU A CA 1
ATOM 4362 C C . LEU A 1 526 ? -54.659 -19.552 75.750 1.00 87.25 526 LEU A C 1
ATOM 4364 O O . LEU A 1 526 ? -54.155 -19.007 74.773 1.00 87.25 526 LEU A O 1
ATOM 4368 N N . ALA A 1 527 ? -54.795 -20.878 75.798 1.00 78.50 527 ALA A N 1
ATOM 4369 C CA . ALA A 1 527 ? -54.310 -21.770 74.749 1.00 78.50 527 ALA A CA 1
ATOM 4370 C C . ALA A 1 527 ? -54.980 -21.486 73.395 1.00 78.50 527 ALA A C 1
ATOM 4372 O O . ALA A 1 527 ? -54.292 -21.421 72.381 1.00 78.50 527 ALA A O 1
ATOM 4373 N N . LYS A 1 528 ? -56.294 -21.233 73.356 1.00 87.38 528 LYS A N 1
ATOM 4374 C CA . LYS A 1 528 ? -57.007 -20.851 72.126 1.00 87.38 528 LYS A CA 1
ATOM 4375 C C . LYS A 1 528 ? -56.512 -19.532 71.549 1.00 87.38 528 LYS A C 1
ATOM 4377 O O . LYS A 1 528 ? -56.277 -19.456 70.346 1.00 87.38 528 LYS A O 1
ATOM 4382 N N . THR A 1 529 ? -56.346 -18.503 72.379 1.00 86.44 529 THR A N 1
ATOM 4383 C CA . THR A 1 529 ? -55.834 -17.207 71.907 1.00 86.44 529 THR A CA 1
ATOM 4384 C C . THR A 1 529 ? -54.404 -17.342 71.383 1.00 86.44 529 THR A C 1
ATOM 4386 O O . THR A 1 529 ? -54.117 -16.837 70.300 1.00 86.44 529 THR A O 1
ATOM 4389 N N . THR A 1 530 ? -53.562 -18.131 72.058 1.00 86.44 530 THR A N 1
ATOM 4390 C CA . THR A 1 530 ? -52.192 -18.436 71.607 1.00 86.44 530 THR A CA 1
ATOM 4391 C C . THR A 1 530 ? -52.172 -19.246 70.302 1.00 86.44 530 THR A C 1
ATOM 4393 O O . THR A 1 530 ? -51.368 -18.987 69.412 1.00 86.44 530 THR A O 1
ATOM 4396 N N . ILE A 1 531 ? -53.081 -20.211 70.133 1.00 86.38 531 ILE A N 1
ATOM 4397 C CA . ILE A 1 531 ? -53.215 -20.974 68.883 1.00 86.38 531 ILE A CA 1
ATOM 4398 C C . ILE A 1 531 ? -53.630 -20.047 67.738 1.00 86.38 531 ILE A C 1
ATOM 4400 O O . ILE A 1 531 ? -53.068 -20.135 66.650 1.00 86.38 531 ILE A O 1
ATOM 4404 N N . VAL A 1 532 ? -54.573 -19.127 67.959 1.00 90.38 532 VAL A N 1
ATOM 4405 C CA . VAL A 1 532 ? -55.014 -18.176 66.926 1.00 90.38 532 VAL A CA 1
ATOM 4406 C C . VAL A 1 532 ? -53.888 -17.221 66.517 1.00 90.38 532 VAL A C 1
ATOM 4408 O O . VAL A 1 532 ? -53.742 -16.949 65.323 1.00 90.38 532 VAL A O 1
ATOM 4411 N N . THR A 1 533 ? -53.075 -16.734 67.460 1.00 86.88 533 THR A N 1
ATOM 4412 C CA . THR A 1 533 ? -51.914 -15.886 67.138 1.00 86.88 533 THR A CA 1
ATOM 4413 C C . THR A 1 533 ? -50.854 -16.660 66.363 1.00 86.88 533 THR A C 1
ATOM 4415 O O . THR A 1 533 ? -50.462 -16.215 65.287 1.00 86.88 533 THR A O 1
ATOM 4418 N N . LEU A 1 534 ? -50.486 -17.865 66.813 1.00 87.19 534 LEU A N 1
ATOM 4419 C CA . LEU A 1 534 ? -49.524 -18.719 66.106 1.00 87.19 534 LEU A CA 1
ATOM 4420 C C . LEU A 1 534 ? -50.023 -19.113 64.709 1.00 87.19 534 LEU A C 1
ATOM 4422 O O . LEU A 1 534 ? -49.256 -19.126 63.754 1.00 87.19 534 LEU A O 1
ATOM 4426 N N . THR A 1 535 ? -51.322 -19.375 64.544 1.00 87.62 535 THR A N 1
ATOM 4427 C CA . THR A 1 535 ? -51.900 -19.701 63.228 1.00 87.62 535 THR A CA 1
ATOM 4428 C C . THR A 1 535 ? -51.820 -18.508 62.268 1.00 87.62 535 THR A C 1
ATOM 4430 O O . THR A 1 535 ? -51.560 -18.692 61.078 1.00 87.62 535 THR A O 1
ATOM 4433 N N . LYS A 1 536 ? -52.000 -17.275 62.767 1.00 88.94 536 LYS A N 1
ATOM 4434 C CA . LYS A 1 536 ? -51.798 -16.054 61.969 1.00 88.94 536 LYS A CA 1
ATOM 4435 C C . LYS A 1 536 ? -50.330 -15.854 61.589 1.00 88.94 536 LYS A C 1
ATOM 4437 O O . LYS A 1 536 ? -50.061 -15.541 60.434 1.00 88.94 536 LYS A O 1
ATOM 4442 N N . GLU A 1 537 ? -49.400 -16.077 62.514 1.00 89.75 537 GLU A N 1
ATOM 4443 C CA . GLU A 1 537 ? -47.955 -15.985 62.254 1.00 89.75 537 GLU A CA 1
ATOM 4444 C C . GLU A 1 537 ? -47.481 -17.043 61.246 1.00 89.75 537 GLU A C 1
ATOM 4446 O O . GLU A 1 537 ? -46.724 -16.733 60.328 1.00 89.75 537 GLU A O 1
ATOM 4451 N N . ILE A 1 538 ? -47.988 -18.276 61.336 1.00 87.12 538 ILE A N 1
ATOM 4452 C CA . ILE A 1 538 ? -47.707 -19.339 60.358 1.00 87.12 538 ILE A CA 1
ATOM 4453 C C . ILE A 1 538 ? -48.221 -18.950 58.968 1.00 87.12 538 ILE A C 1
ATOM 4455 O O . ILE A 1 538 ? -47.548 -19.183 57.966 1.00 87.12 538 ILE A O 1
ATOM 4459 N N . LYS A 1 539 ? -49.408 -18.340 58.880 1.00 89.75 539 LYS A N 1
ATOM 4460 C CA . LYS A 1 539 ? -49.943 -17.879 57.595 1.00 89.75 539 LYS A CA 1
ATOM 4461 C C . LYS A 1 539 ? -49.089 -16.751 57.006 1.00 89.75 539 LYS A C 1
ATOM 4463 O O . LYS A 1 539 ? -48.738 -16.817 55.834 1.00 89.75 539 LYS A O 1
ATOM 4468 N N . HIS A 1 540 ? -48.715 -15.772 57.828 1.00 89.25 540 HIS A N 1
ATOM 4469 C CA . HIS A 1 540 ? -47.885 -14.644 57.411 1.00 89.25 540 HIS A CA 1
ATOM 4470 C C . HIS A 1 540 ? -46.490 -15.087 56.942 1.00 89.25 540 HIS A C 1
ATOM 4472 O O . HIS A 1 540 ? -46.066 -14.725 55.850 1.00 89.25 540 HIS A O 1
ATOM 4478 N N . THR A 1 541 ? -45.818 -15.951 57.707 1.00 87.94 541 THR A N 1
ATOM 4479 C CA . THR A 1 541 ? -44.499 -16.490 57.330 1.00 87.94 541 THR A CA 1
ATOM 4480 C C . THR A 1 541 ? -44.555 -17.332 56.058 1.00 87.94 541 THR A C 1
ATOM 4482 O O . THR A 1 541 ? -43.605 -17.334 55.281 1.00 87.94 541 THR A O 1
ATOM 4485 N N . LYS A 1 542 ? -45.668 -18.028 55.798 1.00 90.06 542 LYS A N 1
ATOM 4486 C CA . LYS A 1 542 ? -45.867 -18.775 54.552 1.00 90.06 542 LYS A CA 1
ATOM 4487 C C . LYS A 1 542 ? -45.995 -17.846 53.339 1.00 90.06 542 LYS A C 1
ATOM 4489 O O . LYS A 1 542 ? -45.314 -18.074 52.345 1.00 90.06 542 LYS A O 1
ATOM 4494 N N . GLU A 1 543 ? -46.785 -16.777 53.452 1.00 91.56 543 GLU A N 1
ATOM 4495 C CA . GLU A 1 543 ? -46.916 -15.743 52.412 1.00 91.56 543 GLU A CA 1
ATOM 4496 C C . GLU A 1 543 ? -45.566 -15.048 52.132 1.00 91.56 543 GLU A C 1
ATOM 4498 O O . GLU A 1 543 ? -45.177 -14.878 50.974 1.00 91.56 543 GLU A O 1
ATOM 4503 N N . GLU A 1 544 ? -44.788 -14.728 53.172 1.00 88.81 544 GLU A N 1
ATOM 4504 C CA . GLU A 1 544 ? -43.420 -14.209 53.019 1.00 88.81 544 GLU A CA 1
ATOM 4505 C C . GLU A 1 544 ? -42.488 -15.210 52.314 1.00 88.81 544 GLU A C 1
ATOM 4507 O O . GLU A 1 544 ? -41.670 -14.829 51.478 1.00 88.81 544 GLU A O 1
ATOM 4512 N N . LEU A 1 545 ? -42.618 -16.507 52.590 1.00 90.12 545 LEU A N 1
ATOM 4513 C CA . LEU A 1 545 ? -41.792 -17.538 51.959 1.00 90.12 545 LEU A CA 1
ATOM 4514 C C . LEU A 1 545 ? -42.146 -17.734 50.474 1.00 90.12 545 LEU A C 1
ATOM 4516 O O . LEU A 1 545 ? -41.246 -17.939 49.657 1.00 90.12 545 LEU A O 1
ATOM 4520 N N . GLU A 1 546 ? -43.428 -17.630 50.113 1.00 90.25 546 GLU A N 1
ATOM 4521 C CA . GLU A 1 546 ? -43.890 -17.613 48.719 1.00 90.25 546 GLU A CA 1
ATOM 4522 C C . GLU A 1 546 ? -43.300 -16.409 47.959 1.00 90.25 546 GLU A C 1
ATOM 4524 O O . GLU A 1 546 ? -42.646 -16.594 46.934 1.00 90.25 546 GLU A O 1
ATOM 4529 N N . THR A 1 547 ? -43.405 -15.192 48.507 1.00 89.00 547 THR A N 1
ATOM 4530 C CA . THR A 1 547 ? -42.819 -13.992 47.866 1.00 89.00 547 THR A CA 1
ATOM 4531 C C . THR A 1 547 ? -41.299 -14.085 47.704 1.00 89.00 547 THR A C 1
ATOM 4533 O O . THR A 1 547 ? -40.761 -13.727 46.656 1.00 89.00 547 THR A O 1
ATOM 4536 N N . LYS A 1 548 ? -40.584 -14.645 48.691 1.00 89.56 548 LYS A N 1
ATOM 4537 C CA . LYS A 1 548 ? -39.137 -14.896 48.583 1.00 89.56 548 LYS A CA 1
ATOM 4538 C C . LYS A 1 548 ? -38.793 -15.962 47.540 1.00 89.56 548 LYS A C 1
ATOM 4540 O O . LYS A 1 548 ? -37.730 -15.881 46.922 1.00 89.56 548 LYS A O 1
ATOM 4545 N N . ARG A 1 549 ? -39.659 -16.958 47.322 1.00 90.12 549 ARG A N 1
ATOM 4546 C CA . ARG A 1 549 ? -39.500 -17.930 46.228 1.00 90.12 549 ARG A CA 1
ATOM 4547 C C . ARG A 1 549 ? -39.640 -17.265 44.866 1.00 90.12 549 ARG A C 1
ATOM 4549 O O . ARG A 1 549 ? -38.807 -17.530 44.003 1.00 90.12 549 ARG A O 1
ATOM 4556 N N . ASP A 1 550 ? -40.626 -16.396 44.695 1.00 89.88 550 ASP A N 1
ATOM 4557 C CA . ASP A 1 550 ? -40.842 -15.687 43.431 1.00 89.88 550 ASP A CA 1
ATOM 4558 C C . ASP A 1 550 ? -39.683 -14.727 43.123 1.00 89.88 550 ASP A C 1
ATOM 4560 O O . ASP A 1 550 ? -39.158 -14.717 42.008 1.00 89.88 550 ASP A O 1
ATOM 4564 N N . GLU A 1 551 ? -39.192 -13.997 44.133 1.00 89.88 551 GLU A N 1
ATOM 4565 C CA . GLU A 1 551 ? -37.973 -13.183 44.017 1.00 89.88 551 GLU A CA 1
ATOM 4566 C C . GLU A 1 551 ? -36.759 -14.027 43.602 1.00 89.88 551 GLU A C 1
ATOM 4568 O O . GLU A 1 551 ? -35.975 -13.607 42.748 1.00 89.88 551 GLU A O 1
ATOM 4573 N N . LYS A 1 552 ? -36.602 -15.230 44.172 1.00 91.38 552 LYS A N 1
ATOM 4574 C CA . LYS A 1 552 ? -35.519 -16.148 43.804 1.00 91.38 552 LYS A CA 1
ATOM 4575 C C . LYS A 1 552 ? -35.627 -16.589 42.344 1.00 91.38 552 LYS A C 1
ATOM 4577 O O . LYS A 1 552 ? -34.628 -16.519 41.635 1.00 91.38 552 LYS A O 1
ATOM 4582 N N . ILE A 1 553 ? -36.810 -17.007 41.889 1.00 92.00 553 ILE A N 1
ATOM 4583 C CA . ILE A 1 553 ? -37.032 -17.431 40.496 1.00 92.00 553 ILE A CA 1
ATOM 4584 C C . ILE A 1 553 ? -36.693 -16.283 39.535 1.00 92.00 553 ILE A C 1
ATOM 4586 O O . ILE A 1 553 ? -35.964 -16.479 38.563 1.00 92.00 553 ILE A O 1
ATOM 4590 N N . PHE A 1 554 ? -37.134 -15.063 39.847 1.00 92.12 554 PHE A N 1
ATOM 4591 C CA . PHE A 1 554 ? -36.822 -13.875 39.053 1.00 92.12 554 PHE A CA 1
ATOM 4592 C C . PHE A 1 554 ? -35.316 -13.557 39.003 1.00 92.12 554 PHE A C 1
ATOM 4594 O O . PHE A 1 554 ? -34.780 -13.183 37.954 1.00 92.12 554 PHE A O 1
ATOM 4601 N N . LEU A 1 555 ? -34.612 -13.695 40.130 1.00 91.12 555 LEU A N 1
ATOM 4602 C CA . LEU A 1 555 ? -33.159 -13.512 40.187 1.00 91.12 555 LEU A CA 1
ATOM 4603 C C . LEU A 1 555 ? -32.412 -14.599 39.405 1.00 91.12 555 LEU A C 1
ATOM 4605 O O . LEU A 1 555 ? -31.451 -14.276 38.704 1.00 91.12 555 LEU A O 1
ATOM 4609 N N . ASP A 1 556 ? -32.869 -15.849 39.473 1.00 91.88 556 ASP A N 1
ATOM 4610 C CA . ASP A 1 556 ? -32.301 -16.972 38.724 1.00 91.88 556 ASP A CA 1
ATOM 4611 C C . ASP A 1 556 ? -32.469 -16.767 37.203 1.00 91.88 556 ASP A C 1
ATOM 4613 O O . ASP A 1 556 ? -31.512 -16.955 36.446 1.00 91.88 556 ASP A O 1
ATOM 4617 N N . GLU A 1 557 ? -33.622 -16.266 36.740 1.00 93.38 557 GLU A N 1
ATOM 4618 C CA . GLU A 1 557 ? -33.826 -15.885 35.332 1.00 93.38 557 GLU A CA 1
ATOM 4619 C C . GLU A 1 557 ? -32.893 -14.751 34.884 1.00 93.38 557 GLU A C 1
ATOM 4621 O O . GLU A 1 557 ? -32.303 -14.805 33.797 1.00 93.38 557 GLU A O 1
ATOM 4626 N N . LYS A 1 558 ? -32.718 -13.713 35.715 1.00 91.94 558 LYS A N 1
ATOM 4627 C CA . LYS A 1 558 ? -31.766 -12.628 35.421 1.00 91.94 558 LYS A CA 1
ATOM 4628 C C . LYS A 1 558 ? -30.327 -13.134 35.361 1.00 91.94 558 LYS A C 1
ATOM 4630 O O . LYS A 1 558 ? -29.582 -12.712 34.476 1.00 91.94 558 LYS A O 1
ATOM 4635 N N . LEU A 1 559 ? -29.939 -14.033 36.267 1.00 92.62 559 LEU A N 1
ATOM 4636 C CA . LEU A 1 559 ? -28.625 -14.675 36.257 1.00 92.62 559 LEU A CA 1
ATOM 4637 C C . LEU A 1 559 ? -28.410 -15.515 34.995 1.00 92.62 559 LEU A C 1
ATOM 4639 O O . LEU A 1 559 ? -27.306 -15.501 34.453 1.00 92.62 559 LEU A O 1
ATOM 4643 N N . GLY A 1 560 ? -29.448 -16.197 34.501 1.00 93.50 560 GLY A N 1
ATOM 4644 C CA . GLY A 1 560 ? -29.419 -16.904 33.218 1.00 93.50 560 GLY A CA 1
ATOM 4645 C C . GLY A 1 560 ? -29.061 -15.973 32.057 1.00 93.50 560 GLY A C 1
ATOM 4646 O O . GLY A 1 560 ? -28.058 -16.192 31.378 1.00 93.50 560 GLY A O 1
ATOM 4647 N N . LYS A 1 561 ? -29.798 -14.865 31.908 1.00 92.50 561 LYS A N 1
ATOM 4648 C CA . LYS A 1 561 ? -29.545 -13.860 30.854 1.00 92.50 561 LYS A CA 1
ATOM 4649 C C . LYS A 1 561 ? -28.151 -13.237 30.958 1.00 92.50 561 LYS A C 1
ATOM 4651 O O . LYS A 1 561 ? -27.465 -13.060 29.956 1.00 92.50 561 LYS A O 1
ATOM 4656 N N . LEU A 1 562 ? -27.699 -12.921 32.173 1.00 91.69 562 LEU A N 1
ATOM 4657 C CA . LEU A 1 562 ? -26.346 -12.403 32.412 1.00 91.69 562 LEU A CA 1
ATOM 4658 C C . LEU A 1 562 ? -25.258 -13.405 32.009 1.00 91.69 562 LEU A C 1
ATOM 4660 O O . LEU A 1 562 ? -24.228 -13.003 31.471 1.00 91.69 562 LEU A O 1
ATOM 4664 N N . ARG A 1 563 ? -25.484 -14.702 32.241 1.00 93.69 563 ARG A N 1
ATOM 4665 C CA . ARG A 1 563 ? -24.551 -15.765 31.857 1.00 93.69 563 ARG A CA 1
ATOM 4666 C C . ARG A 1 563 ? -24.457 -15.913 30.338 1.00 93.69 563 ARG A C 1
ATOM 4668 O O . ARG A 1 563 ? -23.352 -16.048 29.825 1.00 93.69 563 ARG A O 1
ATOM 4675 N N . GLU A 1 564 ? -25.576 -15.817 29.626 1.00 94.12 564 GLU A N 1
ATOM 4676 C CA . GLU A 1 564 ? -25.596 -15.813 28.155 1.00 94.12 564 GLU A CA 1
ATOM 4677 C C . GLU A 1 564 ? -24.823 -14.621 27.579 1.00 94.12 564 GLU A C 1
ATOM 4679 O O . GLU A 1 564 ? -23.968 -14.797 26.710 1.00 94.12 564 GLU A O 1
ATOM 4684 N N . ILE A 1 565 ? -25.054 -13.415 28.113 1.00 93.12 565 ILE A N 1
ATOM 4685 C CA . ILE A 1 565 ? -24.317 -12.207 27.709 1.00 93.12 565 ILE A CA 1
ATOM 4686 C C . ILE A 1 565 ? -22.817 -12.377 27.976 1.00 93.12 565 ILE A C 1
ATOM 4688 O O . ILE A 1 565 ? -21.993 -11.998 27.143 1.00 93.12 565 ILE A O 1
ATOM 4692 N N . TYR A 1 566 ? -22.452 -12.957 29.121 1.00 92.69 566 TYR A N 1
ATOM 4693 C CA . TYR A 1 566 ? -21.058 -13.213 29.469 1.00 92.69 566 TYR A CA 1
ATOM 4694 C C . TYR A 1 566 ? -20.388 -14.200 28.505 1.00 92.69 566 TYR A C 1
ATOM 4696 O O . TYR A 1 566 ? -19.294 -13.913 28.019 1.00 92.69 566 TYR A O 1
ATOM 4704 N N . GLU A 1 567 ? -21.029 -15.328 28.187 1.00 92.94 567 GLU A N 1
ATOM 4705 C CA . GLU A 1 567 ? -20.471 -16.301 27.239 1.00 92.94 567 GLU A CA 1
ATOM 4706 C C . GLU A 1 567 ? -20.363 -15.714 25.826 1.00 92.94 567 GLU A C 1
ATOM 4708 O O . GLU A 1 567 ? -19.340 -15.895 25.165 1.00 92.94 567 GLU A O 1
ATOM 4713 N N . PHE A 1 568 ? -21.344 -14.919 25.388 1.00 91.44 568 PHE A N 1
ATOM 4714 C CA . PHE A 1 568 ? -21.265 -14.203 24.114 1.00 91.44 568 PHE A CA 1
ATOM 4715 C C . PHE A 1 568 ? -20.106 -13.194 24.086 1.00 91.44 568 PHE A C 1
ATOM 4717 O O . PHE A 1 568 ? -19.322 -13.158 23.137 1.00 91.44 568 PHE A O 1
ATOM 4724 N N . ALA A 1 569 ? -19.939 -12.401 25.148 1.00 90.44 569 ALA A N 1
ATOM 4725 C CA . ALA A 1 569 ? -18.832 -11.453 25.264 1.00 90.44 569 ALA A CA 1
ATOM 4726 C C . ALA A 1 569 ? -17.467 -12.161 25.303 1.00 90.44 569 ALA A C 1
ATOM 4728 O O . ALA A 1 569 ? -16.502 -11.691 24.698 1.00 90.44 569 ALA A O 1
ATOM 4729 N N . LYS A 1 570 ? -17.381 -13.309 25.982 1.00 92.38 570 LYS A N 1
ATOM 4730 C CA . LYS A 1 570 ? -16.179 -14.147 26.043 1.00 92.38 570 LYS A CA 1
ATOM 4731 C C . LYS A 1 570 ? -15.837 -14.748 24.679 1.00 92.38 570 LYS A C 1
ATOM 4733 O O . LYS A 1 570 ? -14.673 -14.694 24.286 1.00 92.38 570 LYS A O 1
ATOM 4738 N N . TYR A 1 571 ? -16.831 -15.253 23.948 1.00 92.12 571 TYR A N 1
ATOM 4739 C CA . TYR A 1 571 ? -16.666 -15.733 22.577 1.00 92.12 571 TYR A CA 1
ATOM 4740 C C . TYR A 1 571 ? -16.151 -14.620 21.659 1.00 92.12 571 TYR A C 1
ATOM 4742 O O . TYR A 1 571 ? -15.115 -14.785 21.018 1.00 92.12 571 TYR A O 1
ATOM 4750 N N . ASN A 1 572 ? -16.797 -13.450 21.676 1.00 90.75 572 ASN A N 1
ATOM 4751 C CA . ASN A 1 572 ? -16.361 -12.302 20.880 1.00 90.75 572 ASN A CA 1
ATOM 4752 C C . ASN A 1 572 ? -14.940 -11.869 21.236 1.00 90.75 572 ASN A C 1
ATOM 4754 O O . ASN A 1 572 ? -14.136 -11.624 20.346 1.00 90.75 572 ASN A O 1
ATOM 4758 N N . ARG A 1 573 ? -14.588 -11.827 22.526 1.00 92.88 573 ARG A N 1
ATOM 4759 C CA . ARG A 1 573 ? -13.219 -11.525 22.962 1.00 92.88 573 ARG A CA 1
ATOM 4760 C C . ARG A 1 573 ? -12.204 -12.529 22.411 1.00 92.88 573 ARG A C 1
ATOM 4762 O O . ARG A 1 573 ? -11.119 -12.106 22.021 1.00 92.88 573 ARG A O 1
ATOM 4769 N N . SER A 1 574 ? -12.529 -13.824 22.394 1.00 90.38 574 SER A N 1
ATOM 4770 C CA . SER A 1 574 ? -11.658 -14.852 21.806 1.00 90.38 574 SER A CA 1
ATOM 4771 C C . SER A 1 574 ? -11.495 -14.637 20.303 1.00 90.38 574 SER A C 1
ATOM 4773 O O . SER A 1 574 ? -10.373 -14.571 19.817 1.00 90.38 574 SER A O 1
ATOM 4775 N N . ASN A 1 575 ? -12.603 -14.415 19.595 1.00 93.00 575 ASN A N 1
ATOM 4776 C CA . ASN A 1 575 ? -12.606 -14.184 18.154 1.00 93.00 575 ASN A CA 1
ATOM 4777 C C . ASN A 1 575 ? -11.822 -12.914 17.768 1.00 93.00 575 ASN A C 1
ATOM 4779 O O . ASN A 1 575 ? -10.991 -12.932 16.866 1.00 93.00 575 ASN A O 1
ATOM 4783 N N . TYR A 1 576 ? -12.011 -11.807 18.496 1.00 89.75 576 TYR A N 1
ATOM 4784 C CA . TYR A 1 576 ? -11.223 -10.591 18.280 1.00 89.75 576 TYR A CA 1
ATOM 4785 C C . TYR A 1 576 ? -9.740 -10.820 18.544 1.00 89.75 576 TYR A C 1
ATOM 4787 O O . TYR A 1 576 ? -8.916 -10.302 17.800 1.00 89.75 576 TYR A O 1
ATOM 4795 N N . LYS A 1 577 ? -9.387 -11.597 19.574 1.00 92.94 577 LYS A N 1
ATOM 4796 C CA . LYS A 1 577 ? -7.990 -11.932 19.848 1.00 92.94 577 LYS A CA 1
ATOM 4797 C C . LYS A 1 577 ? -7.365 -12.705 18.683 1.00 92.94 577 LYS A C 1
ATOM 4799 O O . LYS A 1 577 ? -6.295 -12.320 18.239 1.00 92.94 577 LYS A O 1
ATOM 4804 N N . GLU A 1 578 ? -8.052 -13.714 18.151 1.00 93.12 578 GLU A N 1
ATOM 4805 C CA . GLU A 1 578 ? -7.591 -14.470 16.978 1.00 93.12 578 GLU A CA 1
ATOM 4806 C C . GLU A 1 578 ? -7.426 -13.573 15.741 1.00 93.12 578 GLU A C 1
ATOM 4808 O O . GLU A 1 578 ? -6.410 -13.652 15.053 1.00 93.12 578 GLU A O 1
ATOM 4813 N N . LEU A 1 579 ? -8.375 -12.663 15.491 1.00 93.12 579 LEU A N 1
ATOM 4814 C CA . LEU A 1 579 ? -8.268 -11.676 14.411 1.00 93.12 579 LEU A CA 1
ATOM 4815 C C . LEU A 1 579 ? -7.071 -10.732 14.601 1.00 93.12 579 LEU A C 1
ATOM 4817 O O . LEU A 1 579 ? -6.352 -10.459 13.642 1.00 93.12 579 LEU A O 1
ATOM 4821 N N . PHE A 1 580 ? -6.839 -10.237 15.819 1.00 93.44 580 PHE A N 1
ATOM 4822 C CA . PHE A 1 580 ? -5.683 -9.388 16.117 1.00 93.44 580 PHE A CA 1
ATOM 4823 C C . PHE A 1 580 ? -4.363 -10.142 15.957 1.00 93.44 580 PHE A C 1
ATOM 4825 O O . PHE A 1 580 ? -3.432 -9.591 15.376 1.00 93.44 580 PHE A O 1
ATOM 4832 N N . ASP A 1 581 ? -4.290 -11.387 16.427 1.00 94.06 581 ASP A N 1
ATOM 4833 C CA . ASP A 1 581 ? -3.097 -12.223 16.296 1.00 94.06 581 ASP A CA 1
ATOM 4834 C C . ASP A 1 581 ? -2.781 -12.479 14.805 1.00 94.06 581 ASP A C 1
ATOM 4836 O O . ASP A 1 581 ? -1.638 -12.291 14.385 1.00 94.06 581 ASP A O 1
ATOM 4840 N N . MET A 1 582 ? -3.794 -12.765 13.972 1.00 95.12 582 MET A N 1
ATOM 4841 C CA . MET A 1 582 ? -3.624 -12.881 12.514 1.00 95.12 582 MET A CA 1
ATOM 4842 C C . MET A 1 582 ? -3.123 -11.583 11.868 1.00 95.12 582 MET A C 1
ATOM 4844 O O . MET A 1 582 ? -2.177 -11.616 11.083 1.00 95.12 582 MET A O 1
ATOM 4848 N N . LEU A 1 583 ? -3.714 -10.432 12.209 1.00 93.25 583 LEU A N 1
ATOM 4849 C CA . LEU A 1 583 ? -3.288 -9.132 11.674 1.00 93.25 583 LEU A CA 1
ATOM 4850 C C . LEU A 1 583 ? -1.847 -8.787 12.072 1.00 93.25 583 LEU A C 1
ATOM 4852 O O . LEU A 1 583 ? -1.094 -8.232 11.272 1.00 93.25 583 LEU A O 1
ATOM 4856 N N . ILE A 1 584 ? -1.445 -9.122 13.300 1.00 95.19 584 ILE A N 1
ATOM 4857 C CA . ILE A 1 584 ? -0.069 -8.940 13.773 1.00 95.19 584 ILE A CA 1
ATOM 4858 C C . ILE A 1 584 ? 0.899 -9.806 12.958 1.00 95.19 584 ILE A C 1
ATOM 4860 O O . ILE A 1 584 ? 1.982 -9.340 12.598 1.00 95.19 584 ILE A O 1
ATOM 4864 N N . ASP A 1 585 ? 0.533 -11.047 12.647 1.00 93.81 585 ASP A N 1
ATOM 4865 C CA . ASP A 1 585 ? 1.383 -11.927 11.848 1.00 93.81 585 ASP A CA 1
ATOM 4866 C C . ASP A 1 585 ? 1.468 -11.484 10.380 1.00 93.81 585 ASP A C 1
ATOM 4868 O O . ASP A 1 585 ? 2.562 -11.476 9.809 1.00 93.81 585 ASP A O 1
ATOM 4872 N N . GLU A 1 586 ? 0.369 -11.009 9.786 1.00 93.19 586 GLU A N 1
ATOM 4873 C CA . GLU A 1 586 ? 0.387 -10.390 8.454 1.00 93.19 586 GLU A CA 1
ATOM 4874 C C . GLU A 1 586 ? 1.277 -9.142 8.410 1.00 93.19 586 GLU A C 1
ATOM 4876 O O . GLU A 1 586 ? 2.073 -8.986 7.480 1.00 93.19 586 GLU A O 1
ATOM 4881 N N . LEU A 1 587 ? 1.212 -8.283 9.433 1.00 94.50 587 LEU A N 1
ATOM 4882 C CA . LEU A 1 587 ? 2.085 -7.113 9.548 1.00 94.50 587 LEU A CA 1
ATOM 4883 C C . LEU A 1 587 ? 3.564 -7.509 9.585 1.00 94.50 587 LEU A C 1
ATOM 4885 O O . LEU A 1 587 ? 4.355 -6.942 8.832 1.00 94.50 587 LEU A O 1
ATOM 4889 N N . LYS A 1 588 ? 3.940 -8.525 10.373 1.00 94.50 588 LYS A N 1
ATOM 4890 C CA . LYS A 1 588 ? 5.326 -9.032 10.400 1.00 94.50 588 LYS A CA 1
ATOM 4891 C C . LYS A 1 588 ? 5.771 -9.543 9.029 1.00 94.50 588 LYS A C 1
ATOM 4893 O O . LYS A 1 588 ? 6.895 -9.275 8.603 1.00 94.50 588 LYS A O 1
ATOM 4898 N N . ILE A 1 589 ? 4.906 -10.271 8.317 1.00 94.25 589 ILE A N 1
ATOM 4899 C CA . ILE A 1 589 ? 5.207 -10.771 6.966 1.00 94.25 589 ILE A CA 1
ATOM 4900 C C . ILE A 1 589 ? 5.436 -9.599 6.002 1.00 94.25 589 ILE A C 1
ATOM 4902 O O . ILE A 1 589 ? 6.387 -9.622 5.213 1.00 94.25 589 ILE A O 1
ATOM 4906 N N . LEU A 1 590 ? 4.591 -8.568 6.070 1.00 90.81 590 LEU A N 1
ATOM 4907 C CA . LEU A 1 590 ? 4.716 -7.371 5.240 1.00 90.81 590 LEU A CA 1
ATOM 4908 C C . LEU A 1 590 ? 5.985 -6.576 5.563 1.00 90.81 590 LEU A C 1
ATOM 4910 O O . LEU A 1 590 ? 6.677 -6.156 4.637 1.00 90.81 590 LEU A O 1
ATOM 4914 N N . GLU A 1 591 ? 6.346 -6.421 6.836 1.00 94.19 591 GLU A N 1
ATOM 4915 C CA . GLU A 1 591 ? 7.598 -5.774 7.248 1.00 94.19 591 GLU A CA 1
ATOM 4916 C C . GLU A 1 591 ? 8.826 -6.504 6.695 1.00 94.19 591 GLU A C 1
ATOM 4918 O O . GLU A 1 591 ? 9.723 -5.878 6.117 1.00 94.19 591 GLU A O 1
ATOM 4923 N N . VAL A 1 592 ? 8.849 -7.839 6.795 1.00 94.88 592 VAL A N 1
ATOM 4924 C CA . VAL A 1 592 ? 9.925 -8.655 6.221 1.00 94.88 592 VAL A CA 1
ATOM 4925 C C . VAL A 1 592 ? 9.988 -8.463 4.707 1.00 94.88 592 VAL A C 1
ATOM 4927 O O . VAL A 1 592 ? 11.074 -8.198 4.184 1.00 94.88 592 VAL A O 1
ATOM 4930 N N . ARG A 1 593 ? 8.851 -8.515 4.000 1.00 95.31 593 ARG A N 1
ATOM 4931 C CA . ARG A 1 593 ? 8.802 -8.301 2.544 1.00 95.31 593 ARG A CA 1
ATOM 4932 C C . ARG A 1 593 ? 9.307 -6.912 2.155 1.00 95.31 593 ARG A C 1
ATOM 4934 O O . ARG A 1 593 ? 10.176 -6.815 1.294 1.00 95.31 593 ARG A O 1
ATOM 4941 N N . MET A 1 594 ? 8.852 -5.854 2.827 1.00 91.88 594 MET A N 1
ATOM 4942 C CA . MET A 1 594 ? 9.325 -4.491 2.561 1.00 91.88 594 MET A CA 1
ATOM 4943 C C . MET A 1 594 ? 10.832 -4.349 2.796 1.00 91.88 594 MET A C 1
ATOM 4945 O O . MET A 1 594 ? 11.522 -3.676 2.030 1.00 91.88 594 MET A O 1
ATOM 4949 N N . SER A 1 595 ? 11.373 -5.000 3.830 1.00 93.88 595 SER A N 1
ATOM 4950 C CA . SER A 1 595 ? 12.816 -4.990 4.085 1.00 93.88 595 SER A CA 1
ATOM 4951 C C . SER A 1 595 ? 13.611 -5.691 2.973 1.00 93.88 595 SER A C 1
ATOM 4953 O O . SER A 1 595 ? 14.686 -5.225 2.590 1.00 93.88 595 SER A O 1
ATOM 4955 N N . GLN A 1 596 ? 13.078 -6.786 2.422 1.00 94.69 596 GLN A N 1
ATOM 4956 C CA . GLN A 1 596 ? 13.683 -7.525 1.315 1.00 94.69 596 GLN A CA 1
ATOM 4957 C C . GLN A 1 596 ? 13.616 -6.731 0.009 1.00 94.69 596 GLN A C 1
ATOM 4959 O O . GLN A 1 596 ? 14.623 -6.625 -0.686 1.00 94.69 596 GLN A O 1
ATOM 4964 N N . GLU A 1 597 ? 12.468 -6.127 -0.299 1.00 92.44 597 GLU A N 1
ATOM 4965 C CA . GLU A 1 597 ? 12.289 -5.268 -1.473 1.00 92.44 597 GLU A CA 1
ATOM 4966 C C . GLU A 1 597 ? 13.208 -4.046 -1.422 1.00 92.44 597 GLU A C 1
ATOM 4968 O O . GLU A 1 597 ? 13.856 -3.725 -2.418 1.00 92.44 597 GLU A O 1
ATOM 4973 N N . ARG A 1 598 ? 13.352 -3.413 -0.250 1.00 93.94 598 ARG A N 1
ATOM 4974 C CA . ARG A 1 598 ? 14.303 -2.311 -0.054 1.00 93.94 598 ARG A CA 1
ATOM 4975 C C . ARG A 1 598 ? 15.740 -2.755 -0.333 1.00 93.94 598 ARG A C 1
ATOM 4977 O O . ARG A 1 598 ? 16.431 -2.094 -1.100 1.00 93.94 598 ARG A O 1
ATOM 4984 N N . LYS A 1 599 ? 16.168 -3.903 0.206 1.00 94.31 599 LYS A N 1
ATOM 4985 C CA . LYS A 1 599 ? 17.501 -4.467 -0.078 1.00 94.31 599 LYS A CA 1
ATOM 4986 C C . LYS A 1 599 ? 17.692 -4.783 -1.564 1.00 94.31 599 LYS A C 1
ATOM 4988 O O . LYS A 1 599 ? 18.757 -4.518 -2.113 1.00 94.31 599 LYS A O 1
ATOM 4993 N N . ALA A 1 600 ? 16.677 -5.336 -2.228 1.00 93.81 600 ALA A N 1
ATOM 4994 C CA . ALA A 1 600 ? 16.732 -5.626 -3.659 1.00 93.81 600 ALA A CA 1
ATOM 4995 C C . ALA A 1 600 ? 16.860 -4.343 -4.498 1.00 93.81 600 ALA A C 1
ATOM 4997 O O . ALA A 1 600 ? 17.650 -4.302 -5.444 1.00 93.81 600 ALA A O 1
ATOM 4998 N N . LEU A 1 601 ? 16.132 -3.286 -4.125 1.00 94.00 601 LEU A N 1
ATOM 4999 C CA . LEU A 1 601 ? 16.233 -1.975 -4.758 1.00 94.00 601 LEU A CA 1
ATOM 5000 C C . LEU A 1 601 ? 17.623 -1.363 -4.558 1.00 94.00 601 LEU A C 1
ATOM 5002 O O . LEU A 1 601 ? 18.231 -0.934 -5.537 1.00 94.00 601 LEU A O 1
ATOM 5006 N N . ASP A 1 602 ? 18.143 -1.371 -3.329 1.00 94.50 602 ASP A N 1
ATOM 5007 C CA . ASP A 1 602 ? 19.478 -0.851 -3.017 1.00 94.50 602 ASP A CA 1
ATOM 5008 C C . ASP A 1 602 ? 20.554 -1.585 -3.828 1.00 94.50 602 ASP A C 1
ATOM 5010 O O . ASP A 1 602 ? 21.385 -0.948 -4.477 1.00 94.50 602 ASP A O 1
ATOM 5014 N N . ASN A 1 603 ? 20.480 -2.917 -3.901 1.00 95.00 603 ASN A N 1
ATOM 5015 C CA . ASN A 1 603 ? 21.376 -3.717 -4.736 1.00 95.00 603 ASN A CA 1
ATOM 5016 C C . ASN A 1 603 ? 21.271 -3.325 -6.219 1.00 95.00 603 ASN A C 1
ATOM 5018 O O . ASN A 1 603 ? 22.289 -3.116 -6.877 1.00 95.00 603 ASN A O 1
ATOM 5022 N N . SER A 1 604 ? 20.053 -3.162 -6.749 1.00 92.88 604 SER A N 1
ATOM 5023 C CA . SER A 1 604 ? 19.854 -2.745 -8.141 1.00 92.88 604 SER A CA 1
ATOM 5024 C C . SER A 1 604 ? 20.392 -1.337 -8.417 1.00 92.88 604 SER A C 1
ATOM 5026 O O . SER A 1 604 ? 20.911 -1.090 -9.510 1.00 92.88 604 SER A O 1
ATOM 5028 N N . LEU A 1 605 ? 20.266 -0.409 -7.465 1.00 94.00 605 LEU A N 1
ATOM 5029 C CA . LEU A 1 605 ? 20.813 0.944 -7.574 1.00 94.00 605 LEU A CA 1
ATOM 5030 C C . LEU A 1 605 ? 22.341 0.921 -7.565 1.00 94.00 605 LEU A C 1
ATOM 5032 O O . LEU A 1 605 ? 22.960 1.606 -8.383 1.00 94.00 605 LEU A O 1
ATOM 5036 N N . MET A 1 606 ? 22.945 0.099 -6.706 1.00 93.81 606 MET A N 1
ATOM 5037 C CA . MET A 1 606 ? 24.394 -0.088 -6.660 1.00 93.81 606 MET A CA 1
ATOM 5038 C C . MET A 1 606 ? 24.927 -0.674 -7.968 1.00 93.81 606 MET A C 1
ATOM 5040 O O . MET A 1 606 ? 25.791 -0.055 -8.589 1.00 93.81 606 MET A O 1
ATOM 5044 N N . SER A 1 607 ? 24.335 -1.760 -8.478 1.00 93.50 607 SER A N 1
ATOM 5045 C CA . SER A 1 607 ? 24.722 -2.321 -9.781 1.00 93.50 607 SER A CA 1
ATOM 5046 C C . SER A 1 607 ? 24.562 -1.306 -10.917 1.00 93.50 607 SER A C 1
ATOM 5048 O O . SER A 1 607 ? 25.410 -1.210 -11.804 1.00 93.50 607 SER A O 1
ATOM 5050 N N . ARG A 1 608 ? 23.502 -0.485 -10.900 1.00 94.38 608 ARG A N 1
ATOM 5051 C CA . ARG A 1 608 ? 23.318 0.575 -11.904 1.00 94.38 608 ARG A CA 1
ATOM 5052 C C . ARG A 1 608 ? 24.402 1.648 -11.809 1.00 94.38 608 ARG A C 1
ATOM 5054 O O . ARG A 1 608 ? 24.860 2.124 -12.848 1.00 94.38 608 ARG A O 1
ATOM 5061 N N . LYS A 1 609 ? 24.812 2.029 -10.597 1.00 93.81 609 LYS A N 1
ATOM 5062 C CA . LYS A 1 609 ? 25.882 3.007 -10.363 1.00 93.81 609 LYS A CA 1
ATOM 5063 C C . LYS A 1 609 ? 27.226 2.489 -10.875 1.00 93.81 609 LYS A C 1
ATOM 5065 O O . LYS A 1 609 ? 27.923 3.229 -11.565 1.00 93.81 609 LYS A O 1
ATOM 5070 N N . GLU A 1 610 ? 27.540 1.222 -10.625 1.00 95.62 610 GLU A N 1
ATOM 5071 C CA . GLU A 1 610 ? 28.748 0.560 -11.138 1.00 95.62 610 GLU A CA 1
ATOM 5072 C C . GLU A 1 610 ? 28.756 0.489 -12.672 1.00 95.62 610 GLU A C 1
ATOM 5074 O O . GLU A 1 610 ? 29.743 0.856 -13.317 1.00 95.62 610 GLU A O 1
ATOM 5079 N N . ILE A 1 611 ? 27.633 0.091 -13.286 1.00 96.00 611 ILE A N 1
ATOM 5080 C CA . ILE A 1 611 ? 27.490 0.058 -14.750 1.00 96.00 611 ILE A CA 1
ATOM 5081 C C . ILE A 1 611 ? 27.658 1.459 -15.342 1.00 96.00 611 ILE A C 1
ATOM 5083 O O . ILE A 1 611 ? 28.316 1.612 -16.373 1.00 96.00 611 ILE A O 1
ATOM 5087 N N . LEU A 1 612 ? 27.077 2.482 -14.708 1.00 94.62 612 LEU A N 1
ATOM 5088 C CA . LEU A 1 612 ? 27.218 3.866 -15.149 1.00 94.62 612 LEU A CA 1
ATOM 5089 C C . LEU A 1 612 ? 28.685 4.300 -15.096 1.00 94.62 612 LEU A C 1
ATOM 5091 O O . LEU A 1 612 ? 29.201 4.764 -16.105 1.00 94.62 612 LEU A O 1
ATOM 5095 N N . GLN A 1 613 ? 29.371 4.079 -13.972 1.00 95.31 613 GLN A N 1
ATOM 5096 C CA . GLN A 1 613 ? 30.798 4.384 -13.828 1.00 95.31 613 GLN A CA 1
ATOM 5097 C C . GLN A 1 613 ? 31.640 3.673 -14.893 1.00 95.31 613 GLN A C 1
ATOM 5099 O O . GLN A 1 613 ? 32.449 4.307 -15.567 1.00 95.31 613 GLN A O 1
ATOM 5104 N N . THR A 1 614 ? 31.389 2.382 -15.121 1.00 96.06 614 THR A N 1
ATOM 5105 C CA . THR A 1 614 ? 32.087 1.600 -16.151 1.00 96.06 614 THR A CA 1
ATOM 5106 C C . THR A 1 614 ? 31.854 2.171 -17.551 1.00 96.06 614 THR A C 1
ATOM 5108 O O . THR A 1 614 ? 32.789 2.269 -18.345 1.00 96.06 614 THR A O 1
ATOM 5111 N N . LYS A 1 615 ? 30.617 2.569 -17.874 1.00 94.50 615 LYS A N 1
ATOM 5112 C CA . LYS A 1 615 ? 30.296 3.193 -19.165 1.00 94.50 615 LYS A CA 1
ATOM 5113 C C . LYS A 1 615 ? 30.949 4.562 -19.320 1.00 94.50 615 LYS A C 1
ATOM 5115 O O . LYS A 1 615 ? 31.468 4.837 -20.394 1.00 94.50 615 LYS A O 1
ATOM 5120 N N . THR A 1 616 ? 30.965 5.382 -18.273 1.00 94.56 616 THR A N 1
ATOM 5121 C CA . THR A 1 616 ? 31.624 6.694 -18.283 1.00 94.56 616 THR A CA 1
ATOM 5122 C C . THR A 1 616 ? 33.121 6.549 -18.542 1.00 94.56 616 THR A C 1
ATOM 5124 O O . THR A 1 616 ? 33.655 7.236 -19.407 1.00 94.56 616 THR A O 1
ATOM 5127 N N . ILE A 1 617 ? 33.789 5.598 -17.881 1.00 95.69 617 ILE A N 1
ATOM 5128 C CA . ILE A 1 617 ? 35.211 5.310 -18.123 1.00 95.69 617 ILE A CA 1
ATOM 5129 C C . ILE A 1 617 ? 35.435 4.870 -19.576 1.00 95.69 617 ILE A C 1
ATOM 5131 O O . ILE A 1 617 ? 36.294 5.421 -20.257 1.00 95.69 617 ILE A O 1
ATOM 5135 N N . LYS A 1 618 ? 34.633 3.925 -20.091 1.00 95.88 618 LYS A N 1
ATOM 5136 C CA . LYS A 1 618 ? 34.734 3.472 -21.492 1.00 95.88 618 LYS A CA 1
ATOM 5137 C C . LYS A 1 618 ? 34.506 4.600 -22.497 1.00 95.88 618 LYS A C 1
ATOM 5139 O O . LYS A 1 618 ? 35.183 4.646 -23.521 1.00 95.88 618 LYS A O 1
ATOM 5144 N N . TYR A 1 619 ? 33.561 5.490 -22.208 1.00 93.94 619 TYR A N 1
ATOM 5145 C CA . TYR A 1 619 ? 33.285 6.658 -23.033 1.00 93.94 619 TYR A CA 1
ATOM 5146 C C . TYR A 1 619 ? 34.497 7.592 -23.090 1.00 93.94 619 TYR A C 1
ATOM 5148 O O . TYR A 1 619 ? 34.914 7.952 -24.184 1.00 93.94 619 TYR A O 1
ATOM 5156 N N . HIS A 1 620 ? 35.108 7.910 -21.945 1.00 96.19 620 HIS A N 1
ATOM 5157 C CA . HIS A 1 620 ? 36.317 8.737 -21.909 1.00 96.19 620 HIS A CA 1
ATOM 5158 C C . HIS A 1 620 ? 37.490 8.094 -22.652 1.00 96.19 620 HIS A C 1
ATOM 5160 O O . HIS A 1 620 ? 38.101 8.759 -23.477 1.00 96.19 620 HIS A O 1
ATOM 5166 N N . ILE A 1 621 ? 37.730 6.791 -22.467 1.00 96.25 621 ILE A N 1
ATOM 5167 C CA . ILE A 1 621 ? 38.770 6.065 -23.220 1.00 96.25 621 ILE A CA 1
ATOM 5168 C C . ILE A 1 621 ? 38.516 6.151 -24.733 1.00 96.25 621 ILE A C 1
ATOM 5170 O O . ILE A 1 621 ? 39.437 6.393 -25.505 1.00 96.25 621 ILE A O 1
ATOM 5174 N N . SER A 1 622 ? 37.266 5.974 -25.167 1.00 94.44 622 SER A N 1
ATOM 5175 C CA . SER A 1 622 ? 36.910 6.051 -26.592 1.00 94.44 622 SER A CA 1
ATOM 5176 C C . SER A 1 622 ? 37.061 7.469 -27.148 1.00 94.44 622 SER A C 1
ATOM 5178 O O . SER A 1 622 ? 37.410 7.639 -28.314 1.00 94.44 622 SER A O 1
ATOM 5180 N N . LEU A 1 623 ? 36.792 8.486 -26.326 1.00 96.19 623 LEU A N 1
ATOM 5181 C CA . LEU A 1 623 ? 36.961 9.888 -26.689 1.00 96.19 623 LEU A CA 1
ATOM 5182 C C . LEU A 1 623 ? 38.444 10.247 -26.846 1.00 96.19 623 LEU A C 1
ATOM 5184 O O . LEU A 1 623 ? 38.804 10.876 -27.837 1.00 96.19 623 LEU A O 1
ATOM 5188 N N . ASP A 1 624 ? 39.291 9.803 -25.915 1.00 96.38 624 ASP A N 1
ATOM 5189 C CA . ASP A 1 624 ? 40.743 9.995 -25.981 1.00 96.38 624 ASP A CA 1
ATOM 5190 C C . ASP A 1 624 ? 41.340 9.283 -27.204 1.00 96.38 624 ASP A C 1
ATOM 5192 O O . ASP A 1 624 ? 42.174 9.847 -27.912 1.00 96.38 624 ASP A O 1
ATOM 5196 N N . GLU A 1 625 ? 40.862 8.073 -27.510 1.00 96.56 625 GLU A N 1
ATOM 5197 C CA . GLU A 1 625 ? 41.282 7.333 -28.701 1.00 96.56 625 GLU A CA 1
ATOM 5198 C C . GLU A 1 625 ? 40.857 8.033 -29.996 1.00 96.56 625 GLU A C 1
ATOM 5200 O O . GLU A 1 625 ? 41.652 8.160 -30.926 1.00 96.56 625 GLU A O 1
ATOM 5205 N N . ASN A 1 626 ? 39.626 8.546 -30.059 1.00 96.38 626 ASN A N 1
ATOM 5206 C CA . ASN A 1 626 ? 39.161 9.318 -31.209 1.00 96.38 626 ASN A CA 1
ATOM 5207 C C . ASN A 1 626 ? 40.000 10.592 -31.393 1.00 96.38 626 ASN A C 1
ATOM 5209 O O . ASN A 1 626 ? 40.424 10.895 -32.507 1.00 96.38 626 ASN A O 1
ATOM 5213 N N . LEU A 1 627 ? 40.318 11.292 -30.298 1.00 96.88 627 LEU A N 1
ATOM 5214 C CA . LEU A 1 627 ? 41.193 12.461 -30.334 1.00 96.88 627 LEU A CA 1
ATOM 5215 C C . LEU A 1 627 ? 42.584 12.106 -30.878 1.00 96.88 627 LEU A C 1
ATOM 5217 O O . LEU A 1 627 ? 43.104 12.830 -31.729 1.00 96.88 627 LEU A O 1
ATOM 5221 N N . ARG A 1 628 ? 43.164 10.984 -30.436 1.00 97.38 628 ARG A N 1
ATOM 5222 C CA . ARG A 1 628 ? 44.446 10.482 -30.947 1.00 97.38 628 ARG A CA 1
ATOM 5223 C C . ARG A 1 628 ? 44.378 10.192 -32.447 1.00 97.38 628 ARG A C 1
ATOM 5225 O O . ARG A 1 628 ? 45.206 10.696 -33.201 1.00 97.38 628 ARG A O 1
ATOM 5232 N N . LEU A 1 629 ? 43.365 9.452 -32.893 1.00 97.31 629 LEU A N 1
ATOM 5233 C CA . LEU A 1 629 ? 43.177 9.114 -34.308 1.00 97.31 629 LEU A CA 1
ATOM 5234 C C . LEU A 1 629 ? 42.952 10.356 -35.179 1.00 97.31 629 LEU A C 1
ATOM 5236 O O . LEU A 1 629 ? 43.494 10.447 -36.279 1.00 97.31 629 LEU A O 1
ATOM 5240 N N . ALA A 1 630 ? 42.200 11.344 -34.692 1.00 95.06 630 ALA A N 1
ATOM 5241 C CA . ALA A 1 630 ? 41.997 12.607 -35.396 1.00 95.06 630 ALA A CA 1
ATOM 5242 C C . ALA A 1 630 ? 43.315 13.383 -35.565 1.00 95.06 630 ALA A C 1
ATOM 5244 O O . ALA A 1 630 ? 43.571 13.946 -36.632 1.00 95.06 630 ALA A O 1
ATOM 5245 N N . GLN A 1 631 ? 44.176 13.378 -34.541 1.00 96.00 631 GLN A N 1
ATOM 5246 C CA . GLN A 1 631 ? 45.509 13.978 -34.619 1.00 96.00 631 GLN A CA 1
ATOM 5247 C C . GLN A 1 631 ? 46.408 13.240 -35.619 1.00 96.00 631 GLN A C 1
ATOM 5249 O O . GLN A 1 631 ? 47.063 13.890 -36.434 1.00 96.00 631 GLN A O 1
ATOM 5254 N N . GLU A 1 632 ? 46.418 11.905 -35.605 1.00 96.88 632 GLU A N 1
ATOM 5255 C CA . GLU A 1 632 ? 47.165 11.090 -36.575 1.00 96.88 632 GLU A CA 1
ATOM 5256 C C . GLU A 1 632 ? 46.687 11.345 -38.010 1.00 96.88 632 GLU A C 1
ATOM 5258 O O . GLU A 1 632 ? 47.498 11.588 -38.907 1.00 96.88 632 GLU A O 1
ATOM 5263 N N . TYR A 1 633 ? 45.370 11.389 -38.223 1.00 96.44 633 TYR A N 1
ATOM 5264 C CA . TYR A 1 633 ? 44.779 11.725 -39.516 1.00 96.44 633 TYR A CA 1
ATOM 5265 C C . TYR A 1 633 ? 45.201 13.121 -39.987 1.00 96.44 633 TYR A C 1
ATOM 5267 O O . TYR A 1 633 ? 45.608 13.298 -41.135 1.00 96.44 633 TYR A O 1
ATOM 5275 N N . GLN A 1 634 ? 45.167 14.119 -39.100 1.00 96.19 634 GLN A N 1
ATOM 5276 C CA . GLN A 1 634 ? 45.592 15.478 -39.428 1.00 96.19 634 GLN A CA 1
ATOM 5277 C C . GLN A 1 634 ? 47.081 15.538 -39.807 1.00 96.19 634 GLN A C 1
ATOM 5279 O O . GLN A 1 634 ? 47.453 16.253 -40.743 1.00 96.19 634 GLN A O 1
ATOM 5284 N N . GLN A 1 635 ? 47.939 14.785 -39.114 1.00 96.44 635 GLN A N 1
ATOM 5285 C CA . GLN A 1 635 ? 49.362 14.684 -39.446 1.00 96.44 635 GLN A CA 1
ATOM 5286 C C . GLN A 1 635 ? 49.578 14.018 -40.809 1.00 96.44 635 GLN A C 1
ATOM 5288 O O . GLN A 1 635 ? 50.325 14.549 -41.634 1.00 96.44 635 GLN A O 1
ATOM 5293 N N . ALA A 1 636 ? 48.886 12.908 -41.075 1.00 95.88 636 ALA A N 1
ATOM 5294 C CA . ALA A 1 636 ? 48.942 12.216 -42.359 1.00 95.88 636 ALA A CA 1
ATOM 5295 C C . ALA A 1 636 ? 48.459 13.116 -43.508 1.00 95.88 636 ALA A C 1
ATOM 5297 O O . ALA A 1 636 ? 49.116 13.200 -44.546 1.00 95.88 636 ALA A O 1
ATOM 5298 N N . LEU A 1 637 ? 47.368 13.861 -43.302 1.00 95.88 637 LEU A N 1
ATOM 5299 C CA . LEU A 1 637 ? 46.851 14.824 -44.273 1.00 95.88 637 LEU A CA 1
ATOM 5300 C C . LEU A 1 637 ? 47.861 15.942 -44.550 1.00 95.88 637 LEU A C 1
ATOM 5302 O O . LEU A 1 637 ? 48.100 16.282 -45.707 1.00 95.88 637 LEU A O 1
ATOM 5306 N N . LYS A 1 638 ? 48.493 16.492 -43.507 1.00 96.31 638 LYS A N 1
ATOM 5307 C CA . LYS A 1 638 ? 49.543 17.505 -43.666 1.00 96.31 638 LYS A CA 1
ATOM 5308 C C . LYS A 1 638 ? 50.712 16.965 -44.489 1.00 96.31 638 LYS A C 1
ATOM 5310 O O . LYS A 1 638 ? 51.202 17.667 -45.370 1.00 96.31 638 LYS A O 1
ATOM 5315 N N . HIS A 1 639 ? 51.130 15.727 -44.236 1.00 96.00 639 HIS A N 1
ATOM 5316 C CA . HIS A 1 639 ? 52.193 15.090 -45.006 1.00 96.00 639 HIS A CA 1
ATOM 5317 C C . HIS A 1 639 ? 51.790 14.873 -46.472 1.00 96.00 639 HIS A C 1
ATOM 5319 O O . HIS A 1 639 ? 52.548 15.214 -47.377 1.00 96.00 639 HIS A O 1
ATOM 5325 N N . PHE A 1 640 ? 50.572 14.386 -46.720 1.00 96.38 640 PHE A N 1
ATOM 5326 C CA . PHE A 1 640 ? 50.038 14.229 -48.071 1.00 96.38 640 PHE A CA 1
ATOM 5327 C C . PHE A 1 640 ? 50.021 15.556 -48.841 1.00 96.38 640 PHE A C 1
ATOM 5329 O O . PHE A 1 640 ? 50.460 15.602 -49.989 1.00 96.38 640 PHE A O 1
ATOM 5336 N N . LEU A 1 641 ? 49.559 16.639 -48.209 1.00 95.88 641 LEU A N 1
ATOM 5337 C CA . LEU A 1 641 ? 49.538 17.967 -48.824 1.00 95.88 641 LEU A CA 1
ATOM 5338 C C . LEU A 1 641 ? 50.950 18.454 -49.165 1.00 95.88 641 LEU A C 1
ATOM 5340 O O . LEU A 1 641 ? 51.171 18.894 -50.286 1.00 95.88 641 LEU A O 1
ATOM 5344 N N . GLN A 1 642 ? 51.924 18.274 -48.268 1.00 96.25 642 GLN A N 1
ATOM 5345 C CA . GLN A 1 642 ? 53.327 18.611 -48.548 1.00 96.25 642 GLN A CA 1
ATOM 5346 C C . GLN A 1 642 ? 53.887 17.843 -49.752 1.00 96.25 642 GLN A C 1
ATOM 5348 O O . GLN A 1 642 ? 54.569 18.420 -50.596 1.00 96.25 642 GLN A O 1
ATOM 5353 N N . VAL A 1 643 ? 53.594 16.542 -49.849 1.00 96.00 643 VAL A N 1
ATOM 5354 C CA . VAL A 1 643 ? 54.023 15.714 -50.984 1.00 96.00 643 VAL A CA 1
ATOM 5355 C C . VAL A 1 643 ? 53.342 16.172 -52.273 1.00 96.00 643 VAL A C 1
ATOM 5357 O O . VAL A 1 643 ? 54.000 16.287 -53.306 1.00 96.00 643 VAL A O 1
ATOM 5360 N N . LYS A 1 644 ? 52.040 16.471 -52.225 1.00 95.62 644 LYS A N 1
ATOM 5361 C CA . LYS A 1 644 ? 51.288 16.999 -53.368 1.00 95.62 644 LYS A CA 1
ATOM 5362 C C . LYS A 1 644 ? 51.878 18.322 -53.858 1.00 95.62 644 LYS A C 1
ATOM 5364 O O . LYS A 1 644 ? 52.105 18.450 -55.059 1.00 95.62 644 LYS A O 1
ATOM 5369 N N . ASP A 1 645 ? 52.137 19.264 -52.956 1.00 96.00 645 ASP A N 1
ATOM 5370 C CA . ASP A 1 645 ? 52.718 20.567 -53.290 1.00 96.00 645 ASP A CA 1
ATOM 5371 C C . ASP A 1 645 ? 54.097 20.391 -53.938 1.00 96.00 645 ASP A C 1
ATOM 5373 O O . ASP A 1 645 ? 54.347 20.933 -55.013 1.00 96.00 645 ASP A O 1
ATOM 5377 N N . TRP A 1 646 ? 54.943 19.517 -53.379 1.00 96.81 646 TRP A N 1
ATOM 5378 C CA . TRP A 1 646 ? 56.238 19.176 -53.974 1.00 96.81 646 TRP A CA 1
ATOM 5379 C C . TRP A 1 646 ? 56.112 18.605 -55.398 1.00 96.81 646 TRP A C 1
ATOM 5381 O O . TRP A 1 646 ? 56.841 19.016 -56.303 1.00 96.81 646 TRP A O 1
ATOM 5391 N N . TYR A 1 647 ? 55.169 17.684 -55.633 1.00 94.94 647 TYR A N 1
ATOM 5392 C CA . TYR A 1 647 ? 54.918 17.133 -56.971 1.00 94.94 647 TYR A CA 1
ATOM 5393 C C . TYR A 1 647 ? 54.421 18.196 -57.957 1.00 94.94 647 TYR A C 1
ATOM 5395 O O . TYR A 1 647 ? 54.820 18.178 -59.125 1.00 94.94 647 TYR A O 1
ATOM 5403 N N . LEU A 1 648 ? 53.547 19.103 -57.513 1.00 94.50 648 LEU A N 1
ATOM 5404 C CA . LEU A 1 648 ? 53.042 20.202 -58.336 1.00 94.50 648 LEU A CA 1
ATOM 5405 C C . LEU A 1 648 ? 54.160 21.176 -58.710 1.00 94.50 648 LEU A C 1
ATOM 5407 O O . LEU A 1 648 ? 54.256 21.551 -59.879 1.00 94.50 648 LEU A O 1
ATOM 5411 N N . ASP A 1 649 ? 55.038 21.514 -57.767 1.00 94.94 649 ASP A N 1
ATOM 5412 C CA . ASP A 1 649 ? 56.211 22.352 -58.019 1.00 94.94 649 ASP A CA 1
ATOM 5413 C C . ASP A 1 649 ? 57.146 21.709 -59.046 1.00 94.94 649 ASP A C 1
ATOM 5415 O O . ASP A 1 649 ? 57.591 22.359 -59.997 1.00 94.94 649 ASP A O 1
ATOM 5419 N N . GLU A 1 650 ? 57.419 20.410 -58.911 1.00 94.19 650 GLU A N 1
ATOM 5420 C CA . GLU A 1 650 ? 58.287 19.693 -59.843 1.00 94.19 650 GLU A CA 1
ATOM 5421 C C . GLU A 1 650 ? 57.659 19.582 -61.242 1.00 94.19 650 GLU A C 1
ATOM 5423 O O . GLU A 1 650 ? 58.328 19.767 -62.267 1.00 94.19 650 GLU A O 1
ATOM 5428 N N . PHE A 1 651 ? 56.343 19.371 -61.308 1.00 93.00 651 PHE A N 1
ATOM 5429 C CA . PHE A 1 651 ? 55.603 19.418 -62.563 1.00 93.00 651 PHE A CA 1
ATOM 5430 C C . PHE A 1 651 ? 55.654 20.813 -63.198 1.00 93.00 651 PHE A C 1
ATOM 5432 O O . PHE A 1 651 ? 55.910 20.930 -64.400 1.00 93.00 651 PHE A O 1
ATOM 5439 N N . HIS A 1 652 ? 55.477 21.874 -62.407 1.00 93.88 652 HIS A N 1
ATOM 5440 C CA . HIS A 1 652 ? 55.558 23.254 -62.875 1.00 93.88 652 HIS A CA 1
ATOM 5441 C C . HIS A 1 652 ? 56.950 23.571 -63.435 1.00 93.88 652 HIS A C 1
ATOM 5443 O O . HIS A 1 652 ? 57.059 24.132 -64.529 1.00 93.88 652 HIS A O 1
ATOM 5449 N N . LYS A 1 653 ? 58.030 23.158 -62.756 1.00 93.94 653 LYS A N 1
ATOM 5450 C CA . LYS A 1 653 ? 59.404 23.293 -63.274 1.00 93.94 653 LYS A CA 1
ATOM 5451 C C . LYS A 1 653 ? 59.573 22.582 -64.612 1.00 93.94 653 LYS A C 1
ATOM 5453 O O . LYS A 1 653 ? 60.093 23.173 -65.557 1.00 93.94 653 LYS A O 1
ATOM 5458 N N . LYS A 1 654 ? 59.089 21.341 -64.736 1.00 92.94 654 LYS A N 1
ATOM 5459 C CA . LYS A 1 654 ? 59.157 20.575 -65.991 1.00 92.94 654 LYS A CA 1
ATOM 5460 C C . LYS A 1 654 ? 58.375 21.249 -67.118 1.00 92.94 654 LYS A C 1
ATOM 5462 O O . LYS A 1 654 ? 58.831 21.261 -68.262 1.00 92.94 654 LYS A O 1
ATOM 5467 N N . MET A 1 655 ? 57.208 21.810 -66.813 1.00 91.06 655 MET A N 1
ATOM 5468 C CA . MET A 1 655 ? 56.402 22.556 -67.779 1.00 91.06 655 MET A CA 1
ATOM 5469 C C . MET A 1 655 ? 57.081 23.856 -68.209 1.00 91.06 655 MET A C 1
ATOM 5471 O O . MET A 1 655 ? 57.108 24.140 -69.406 1.00 91.06 655 MET A O 1
ATOM 5475 N N . SER A 1 656 ? 57.689 24.581 -67.271 1.00 93.94 656 SER A N 1
ATOM 5476 C CA . SER A 1 656 ? 58.489 25.777 -67.547 1.00 93.94 656 SER A CA 1
ATOM 5477 C C . SER A 1 656 ? 59.701 25.455 -68.430 1.00 93.94 656 SER A C 1
ATOM 5479 O O . SER A 1 656 ? 59.886 26.077 -69.471 1.00 93.94 656 SER A O 1
ATOM 5481 N N . ALA A 1 657 ? 60.455 24.392 -68.124 1.00 91.12 657 ALA A N 1
ATOM 5482 C CA . ALA A 1 657 ? 61.570 23.942 -68.959 1.00 91.12 657 ALA A CA 1
ATOM 5483 C C . ALA A 1 657 ? 61.118 23.558 -70.381 1.00 91.12 657 ALA A C 1
ATOM 5485 O O . ALA A 1 657 ? 61.748 23.937 -71.365 1.00 91.12 657 ALA A O 1
ATOM 5486 N N . LYS A 1 658 ? 59.983 22.855 -70.520 1.00 91.06 658 LYS A N 1
ATOM 5487 C CA . LYS A 1 658 ? 59.385 22.557 -71.834 1.00 91.06 658 LYS A CA 1
ATOM 5488 C C . LYS A 1 658 ? 58.916 23.810 -72.576 1.00 91.06 658 LYS A C 1
ATOM 5490 O O . LYS A 1 658 ? 58.903 23.801 -73.805 1.00 91.06 658 LYS A O 1
ATOM 5495 N N . ALA A 1 659 ? 58.447 24.837 -71.870 1.00 90.81 659 ALA A N 1
ATOM 5496 C CA . ALA A 1 659 ? 58.112 26.122 -72.476 1.00 90.81 659 ALA A CA 1
ATOM 5497 C C . ALA A 1 659 ? 59.387 26.808 -72.988 1.00 90.81 659 ALA A C 1
ATOM 5499 O O . ALA A 1 659 ? 59.466 27.077 -74.178 1.00 90.81 659 ALA A O 1
ATOM 5500 N N . ALA A 1 660 ? 60.432 26.905 -72.163 1.00 91.19 660 ALA A N 1
ATOM 5501 C CA . ALA A 1 660 ? 61.719 27.484 -72.551 1.00 91.19 660 ALA A CA 1
ATOM 5502 C C . ALA A 1 660 ? 62.359 26.785 -73.767 1.00 91.19 660 ALA A C 1
ATOM 5504 O O . ALA A 1 660 ? 62.875 27.447 -74.663 1.00 91.19 660 ALA A O 1
ATOM 5505 N N . VAL A 1 661 ? 62.286 25.449 -73.851 1.00 90.81 661 VAL A N 1
ATOM 5506 C CA . VAL A 1 661 ? 62.752 24.704 -75.038 1.00 90.81 661 VAL A CA 1
ATOM 5507 C C . VAL A 1 661 ? 61.926 25.051 -76.279 1.00 90.81 661 VAL A C 1
ATOM 5509 O O . VAL A 1 661 ? 62.490 25.214 -77.359 1.00 90.81 661 VAL A O 1
ATOM 5512 N N . ARG A 1 662 ? 60.598 25.179 -76.149 1.00 90.38 662 ARG A N 1
ATOM 5513 C CA . ARG A 1 662 ? 59.731 25.593 -77.265 1.00 90.38 662 ARG A CA 1
ATOM 5514 C C . ARG A 1 662 ? 60.057 27.010 -77.726 1.00 90.38 662 ARG A C 1
ATOM 5516 O O . ARG A 1 662 ? 60.181 27.215 -78.930 1.00 90.38 662 ARG A O 1
ATOM 5523 N N . ASP A 1 663 ? 60.255 27.935 -76.796 1.00 91.81 663 ASP A N 1
ATOM 5524 C CA . ASP A 1 663 ? 60.629 29.317 -77.099 1.00 91.81 663 ASP A CA 1
ATOM 5525 C C . ASP A 1 663 ? 62.002 29.371 -77.788 1.00 91.81 663 ASP A C 1
ATOM 5527 O O . ASP A 1 663 ? 62.165 30.051 -78.799 1.00 91.81 663 ASP A O 1
ATOM 5531 N N . GLY A 1 664 ? 62.970 28.573 -77.322 1.00 90.88 664 GLY A N 1
ATOM 5532 C CA . GLY A 1 664 ? 64.281 28.428 -77.960 1.00 90.88 664 GLY A CA 1
ATOM 5533 C C . GLY A 1 664 ? 64.201 27.878 -79.388 1.00 90.88 664 GLY A C 1
ATOM 5534 O O . GLY A 1 664 ? 64.846 28.412 -80.288 1.00 90.88 664 GLY A O 1
ATOM 5535 N N . LEU A 1 665 ? 63.370 26.858 -79.633 1.00 91.44 665 LEU A N 1
ATOM 5536 C CA . LEU A 1 665 ? 63.130 26.330 -80.983 1.00 91.44 665 LEU A CA 1
ATOM 5537 C C . LEU A 1 665 ? 62.456 27.362 -81.897 1.00 91.44 665 LEU A C 1
ATOM 5539 O O . LEU A 1 665 ? 62.811 27.464 -83.070 1.00 91.44 665 LEU A O 1
ATOM 5543 N N . GLN A 1 666 ? 61.502 28.140 -81.376 1.00 91.88 666 GLN A N 1
ATOM 5544 C CA . GLN A 1 666 ? 60.880 29.230 -82.130 1.00 91.88 666 GLN A CA 1
ATOM 5545 C C . GLN A 1 666 ? 61.888 30.330 -82.473 1.00 91.88 666 GLN A C 1
ATOM 5547 O O . GLN A 1 666 ? 61.870 30.834 -83.596 1.00 91.88 666 GLN A O 1
ATOM 5552 N N . LEU A 1 667 ? 62.787 30.668 -81.545 1.00 92.50 667 LEU A N 1
ATOM 5553 C CA . LEU A 1 667 ? 63.853 31.634 -81.785 1.00 92.50 667 LEU A CA 1
ATOM 5554 C C . LEU A 1 667 ? 64.833 31.137 -82.854 1.00 92.50 667 LEU A C 1
ATOM 5556 O O . LEU A 1 667 ? 65.170 31.904 -83.750 1.00 92.50 667 LEU A O 1
ATOM 5560 N N . LEU A 1 668 ? 65.241 29.865 -82.807 1.00 90.31 668 LEU A N 1
ATOM 5561 C CA . LEU A 1 668 ? 66.090 29.259 -83.839 1.00 90.31 668 LEU A CA 1
ATOM 5562 C C . LEU A 1 668 ? 65.412 29.292 -85.215 1.00 90.31 668 LEU A C 1
ATOM 5564 O O . LEU A 1 668 ? 66.013 29.746 -86.184 1.00 90.31 668 LEU A O 1
ATOM 5568 N N . LEU A 1 669 ? 64.137 28.902 -85.296 1.00 92.81 669 LEU A N 1
ATOM 5569 C CA . LEU A 1 669 ? 63.371 28.963 -86.544 1.00 92.81 669 LEU A CA 1
ATOM 5570 C C . LEU A 1 669 ? 63.260 30.402 -87.077 1.00 92.81 669 LEU A C 1
ATOM 5572 O O . LEU A 1 669 ? 63.324 30.637 -88.285 1.00 92.81 669 LEU A O 1
ATOM 5576 N N . LEU A 1 670 ? 63.086 31.382 -86.185 1.00 93.06 670 LEU A N 1
ATOM 5577 C CA . LEU A 1 670 ? 63.074 32.795 -86.553 1.00 93.06 670 LEU A CA 1
ATOM 5578 C C . LEU A 1 670 ? 64.446 33.243 -87.070 1.00 93.06 670 LEU A C 1
ATOM 5580 O O . LEU A 1 670 ? 64.506 33.921 -88.093 1.00 93.06 670 LEU A O 1
ATOM 5584 N N . GLN A 1 671 ? 65.533 32.836 -86.412 1.00 91.69 671 GLN A N 1
ATOM 5585 C CA . GLN A 1 671 ? 66.901 33.117 -86.848 1.00 91.69 671 GLN A CA 1
ATOM 5586 C C . GLN A 1 671 ? 67.191 32.519 -88.228 1.00 91.69 671 GLN A C 1
ATOM 5588 O O . GLN A 1 671 ? 67.743 33.221 -89.070 1.00 91.69 671 GLN A O 1
ATOM 5593 N N . GLU A 1 672 ? 66.771 31.282 -88.503 1.00 91.19 672 GLU A N 1
ATOM 5594 C CA . GLU A 1 672 ? 66.905 30.659 -89.827 1.00 91.19 672 GLU A CA 1
ATOM 5595 C C . GLU A 1 672 ? 66.151 31.447 -90.904 1.00 91.19 672 GLU A C 1
ATOM 5597 O O . GLU A 1 672 ? 66.712 31.758 -91.957 1.00 91.19 672 GLU A O 1
ATOM 5602 N N . ARG A 1 673 ? 64.900 31.844 -90.632 1.00 92.06 673 ARG A N 1
ATOM 5603 C CA . ARG A 1 673 ? 64.102 32.669 -91.557 1.00 92.06 673 ARG A CA 1
ATOM 5604 C C . ARG A 1 673 ? 64.729 34.039 -91.794 1.00 92.06 673 ARG A C 1
ATOM 5606 O O . ARG A 1 673 ? 64.762 34.507 -92.933 1.00 92.06 673 ARG A O 1
ATOM 5613 N N . MET A 1 674 ? 65.230 34.680 -90.739 1.00 89.50 674 MET A N 1
ATOM 5614 C CA . MET A 1 674 ? 65.945 35.952 -90.844 1.00 89.50 674 MET A CA 1
ATOM 5615 C C . MET A 1 674 ? 67.238 35.794 -91.641 1.00 89.50 674 MET A C 1
ATOM 5617 O O . MET A 1 674 ? 67.512 36.625 -92.499 1.00 89.50 674 MET A O 1
ATOM 5621 N N . HIS A 1 675 ? 68.008 34.729 -91.408 1.00 90.50 675 HIS A N 1
ATOM 5622 C CA . HIS A 1 675 ? 69.233 34.453 -92.150 1.00 90.50 675 HIS A CA 1
ATOM 5623 C C . HIS A 1 675 ? 68.945 34.237 -93.636 1.00 90.50 675 HIS A C 1
ATOM 5625 O O . HIS A 1 675 ? 69.579 34.879 -94.467 1.00 90.50 675 HIS A O 1
ATOM 5631 N N . PHE A 1 676 ? 67.942 33.420 -93.973 1.00 90.44 676 PHE A N 1
ATOM 5632 C CA . PHE A 1 676 ? 67.505 33.227 -95.357 1.00 90.44 676 PHE A CA 1
ATOM 5633 C C . PHE A 1 676 ? 67.105 34.555 -96.012 1.00 90.44 676 PHE A C 1
ATOM 5635 O O . PHE A 1 676 ? 67.600 34.888 -97.086 1.00 90.44 676 PHE A O 1
ATOM 5642 N N . SER A 1 677 ? 66.291 35.359 -95.320 1.00 87.25 677 SER A N 1
ATOM 5643 C CA . SER A 1 677 ? 65.858 36.678 -95.804 1.00 87.25 677 SER A CA 1
ATOM 5644 C C . SER A 1 677 ? 67.035 37.646 -95.988 1.00 87.25 677 SER A C 1
ATOM 5646 O O . SER A 1 677 ? 67.060 38.421 -96.940 1.00 87.25 677 SER A O 1
ATOM 5648 N N . LEU A 1 678 ? 68.033 37.606 -95.098 1.00 89.19 678 LEU A N 1
ATOM 5649 C CA . LEU A 1 678 ? 69.252 38.411 -95.207 1.00 89.19 678 LEU A CA 1
ATOM 5650 C C . LEU A 1 678 ? 70.118 37.967 -96.387 1.00 89.19 678 LEU A C 1
ATOM 5652 O O . LEU A 1 678 ? 70.617 38.817 -97.120 1.00 89.19 678 LEU A O 1
ATOM 5656 N N . VAL A 1 679 ? 70.287 36.659 -96.594 1.00 90.19 679 VAL A N 1
ATOM 5657 C CA . VAL A 1 679 ? 71.010 36.113 -97.752 1.00 90.19 679 VAL A CA 1
ATOM 5658 C C . VAL A 1 679 ? 70.322 36.540 -99.046 1.00 90.19 679 VAL A C 1
ATOM 5660 O O . VAL A 1 679 ? 70.985 37.060 -99.942 1.00 90.19 679 VAL A O 1
ATOM 5663 N N . GLU A 1 680 ? 68.998 36.402 -99.126 1.00 87.44 680 GLU A N 1
ATOM 5664 C CA . GLU A 1 680 ? 68.207 36.854 -100.271 1.00 87.44 680 GLU A CA 1
ATOM 5665 C C . GLU A 1 680 ? 68.359 38.366 -100.499 1.00 87.44 680 GLU A C 1
ATOM 5667 O O . GLU A 1 680 ? 68.638 38.798 -101.618 1.00 87.44 680 GLU A O 1
ATOM 5672 N N . TYR A 1 681 ? 68.301 39.174 -99.435 1.00 89.31 681 TYR A N 1
ATOM 5673 C CA . TYR A 1 681 ? 68.573 40.610 -99.503 1.00 89.31 681 TYR A CA 1
ATOM 5674 C C . TYR A 1 681 ? 69.974 40.918 -100.049 1.00 89.31 681 TYR A C 1
ATOM 5676 O O . TYR A 1 681 ? 70.109 41.778 -100.917 1.00 89.31 681 TYR A O 1
ATOM 5684 N N . PHE A 1 682 ? 71.024 40.226 -99.594 1.00 87.19 682 PHE A N 1
ATOM 5685 C CA . PHE A 1 682 ? 72.385 40.445 -100.095 1.00 87.19 682 PHE A CA 1
ATOM 5686 C C . PHE A 1 682 ? 72.548 40.013 -101.559 1.00 87.19 682 PHE A C 1
ATOM 5688 O O . PHE A 1 682 ? 73.236 40.699 -102.320 1.00 87.19 682 PHE A O 1
ATOM 5695 N N . ILE A 1 683 ? 71.887 38.935 -101.991 1.00 86.50 683 ILE A N 1
ATOM 5696 C CA . ILE A 1 683 ? 71.852 38.528 -103.406 1.00 86.50 683 ILE A CA 1
ATOM 5697 C C . ILE A 1 683 ? 71.158 39.610 -104.240 1.00 86.50 683 ILE A C 1
ATOM 5699 O O . ILE A 1 683 ? 71.710 40.086 -105.231 1.00 86.50 683 ILE A O 1
ATOM 5703 N N . LEU A 1 684 ? 69.981 40.072 -103.815 1.00 86.06 684 LEU A N 1
ATOM 5704 C CA . LEU A 1 684 ? 69.262 41.146 -104.499 1.00 86.06 684 LEU A CA 1
ATOM 5705 C C . LEU A 1 684 ? 70.074 42.447 -104.521 1.00 86.06 684 LEU A C 1
ATOM 5707 O O . LEU A 1 684 ? 70.134 43.113 -105.551 1.00 86.06 684 LEU A O 1
ATOM 5711 N N . ARG A 1 685 ? 70.760 42.792 -103.426 1.00 89.06 685 ARG A N 1
ATOM 5712 C CA . ARG A 1 685 ? 71.615 43.981 -103.328 1.00 89.06 685 ARG A CA 1
ATOM 5713 C C . ARG A 1 685 ? 72.827 43.893 -104.247 1.00 89.06 685 ARG A C 1
ATOM 5715 O O . ARG A 1 685 ? 73.146 44.883 -104.895 1.00 89.06 685 ARG A O 1
ATOM 5722 N N . THR A 1 686 ? 73.481 42.737 -104.336 1.00 82.56 686 THR A N 1
ATOM 5723 C CA . THR A 1 686 ? 74.621 42.537 -105.247 1.00 82.56 686 THR A CA 1
ATOM 5724 C C . THR A 1 686 ? 74.185 42.579 -106.710 1.00 82.56 686 THR A C 1
ATOM 5726 O O . THR A 1 686 ? 74.846 43.238 -107.512 1.00 82.56 686 THR A O 1
ATOM 5729 N N . LEU A 1 687 ? 73.042 41.974 -107.055 1.00 84.50 687 LEU A N 1
ATOM 5730 C CA . LEU A 1 687 ? 72.432 42.106 -108.383 1.00 84.50 687 LEU A CA 1
ATOM 5731 C C . LEU A 1 687 ? 72.072 43.562 -108.701 1.00 84.50 687 LEU A C 1
ATOM 5733 O O . LEU A 1 687 ? 72.381 44.041 -109.790 1.00 84.50 687 LEU A O 1
ATOM 5737 N N . PHE A 1 688 ? 71.478 44.283 -107.748 1.00 82.50 688 PHE A N 1
ATOM 5738 C CA . PHE A 1 688 ? 71.129 45.693 -107.909 1.00 82.50 688 PHE A CA 1
ATOM 5739 C C . PHE A 1 688 ? 72.374 46.567 -108.106 1.00 82.50 688 PHE A C 1
ATOM 5741 O O . PHE A 1 688 ? 72.422 47.356 -109.043 1.00 82.50 688 PHE A O 1
ATOM 5748 N N . SER A 1 689 ? 73.422 46.376 -107.300 1.00 80.62 689 SER A N 1
ATOM 5749 C CA . SER A 1 689 ? 74.696 47.085 -107.470 1.00 80.62 689 SER A CA 1
ATOM 5750 C C . SER A 1 689 ? 75.383 46.742 -108.795 1.00 80.62 689 SER A C 1
ATOM 5752 O O . SER A 1 689 ? 75.981 47.618 -109.415 1.00 80.62 689 SER A O 1
ATOM 5754 N N . LYS A 1 690 ? 75.269 45.497 -109.279 1.00 82.81 690 LYS A N 1
ATOM 5755 C CA . LYS A 1 690 ? 75.762 45.106 -110.608 1.00 82.81 690 LYS A CA 1
ATOM 5756 C C . LYS A 1 690 ? 74.977 45.796 -111.727 1.00 82.81 690 LYS A C 1
ATOM 5758 O O . LYS A 1 690 ? 75.589 46.295 -112.665 1.00 82.81 690 LYS A O 1
ATOM 5763 N N . LEU A 1 691 ? 73.652 45.887 -111.603 1.00 81.81 691 LEU A N 1
ATOM 5764 C CA . LEU A 1 691 ? 72.799 46.630 -112.533 1.00 81.81 691 LEU A CA 1
ATOM 5765 C C . LEU A 1 691 ? 73.157 48.127 -112.543 1.00 81.81 691 LEU A C 1
ATOM 5767 O O . LEU A 1 691 ? 73.294 48.718 -113.612 1.00 81.81 691 LEU A O 1
ATOM 5771 N N . GLU A 1 692 ? 73.359 48.740 -111.372 1.00 78.06 692 GLU A N 1
ATOM 5772 C CA . GLU A 1 692 ? 73.827 50.129 -111.252 1.00 78.06 692 GLU A CA 1
ATOM 5773 C C . GLU A 1 692 ? 75.193 50.326 -111.926 1.00 78.06 692 GLU A C 1
ATOM 5775 O O . GLU A 1 692 ? 75.390 51.297 -112.666 1.00 78.06 692 GLU A O 1
ATOM 5780 N N . LEU A 1 693 ? 76.130 49.392 -111.727 1.00 81.25 693 LEU A N 1
ATOM 5781 C CA . LEU A 1 693 ? 77.437 49.413 -112.382 1.00 81.25 693 LEU A CA 1
ATOM 5782 C C . LEU A 1 693 ? 77.305 49.295 -113.909 1.00 81.25 693 LEU A C 1
ATOM 5784 O O . LEU A 1 693 ? 77.913 50.067 -114.640 1.00 81.25 693 LEU A O 1
ATOM 5788 N N . GLU A 1 694 ? 76.470 48.389 -114.414 1.00 80.06 694 GLU A N 1
ATOM 5789 C CA . GLU A 1 694 ? 76.218 48.259 -115.854 1.00 80.06 694 GLU A CA 1
ATOM 5790 C C . GLU A 1 694 ? 75.553 49.508 -116.441 1.00 80.06 694 GLU A C 1
ATOM 5792 O O . GLU A 1 694 ? 75.875 49.917 -117.558 1.00 80.06 694 GLU A O 1
ATOM 5797 N N . MET A 1 695 ? 74.632 50.143 -115.711 1.00 77.81 695 MET A N 1
ATOM 5798 C CA . MET A 1 695 ? 74.014 51.400 -116.134 1.00 77.81 695 MET A CA 1
ATOM 5799 C C . MET A 1 695 ? 75.033 52.543 -116.178 1.00 77.81 695 MET A C 1
ATOM 5801 O O . MET A 1 695 ? 75.034 53.323 -117.133 1.00 77.81 695 MET A O 1
ATOM 5805 N N . THR A 1 696 ? 75.912 52.652 -115.178 1.00 76.06 696 THR A N 1
ATOM 5806 C CA . THR A 1 696 ? 76.983 53.662 -115.165 1.00 76.06 696 THR A CA 1
ATOM 5807 C C . THR A 1 696 ? 78.036 53.388 -116.232 1.00 76.06 696 THR A C 1
ATOM 5809 O O . THR A 1 696 ? 78.425 54.324 -116.926 1.00 76.06 696 THR A O 1
ATOM 5812 N N . GLN A 1 697 ? 78.416 52.130 -116.464 1.00 77.94 697 GLN A N 1
ATOM 5813 C CA . GLN A 1 697 ? 79.292 51.731 -117.566 1.00 77.94 697 GLN A CA 1
ATOM 5814 C C . GLN A 1 697 ? 78.657 52.014 -118.929 1.00 77.94 697 GLN A C 1
ATOM 5816 O O . GLN A 1 697 ? 79.330 52.554 -119.800 1.00 77.94 697 GLN A O 1
ATOM 5821 N N . ARG A 1 698 ? 77.356 51.750 -119.122 1.00 75.75 698 ARG A N 1
ATOM 5822 C CA . ARG A 1 698 ? 76.635 52.138 -120.349 1.00 75.75 698 ARG A CA 1
ATOM 5823 C C . ARG A 1 698 ? 76.626 53.650 -120.553 1.00 75.75 698 ARG A C 1
ATOM 5825 O O . ARG A 1 698 ? 76.850 54.108 -121.671 1.00 75.75 698 ARG A O 1
ATOM 5832 N N . ARG A 1 699 ? 76.410 54.436 -119.493 1.00 74.38 699 ARG A N 1
ATOM 5833 C CA . ARG A 1 699 ? 76.517 55.906 -119.552 1.00 74.38 699 ARG A CA 1
ATOM 5834 C C . ARG A 1 699 ? 77.944 56.357 -119.874 1.00 74.38 699 ARG A C 1
ATOM 5836 O O . ARG A 1 699 ? 78.112 57.236 -120.712 1.00 74.38 699 ARG A O 1
ATOM 5843 N N . ALA A 1 700 ? 78.958 55.744 -119.264 1.00 72.19 700 ALA A N 1
ATOM 5844 C CA . ALA A 1 700 ? 80.366 56.033 -119.522 1.00 72.19 700 ALA A CA 1
ATOM 5845 C C . ALA A 1 700 ? 80.761 55.679 -120.961 1.00 72.19 700 ALA A C 1
ATOM 5847 O O . ALA A 1 700 ? 81.366 56.501 -121.636 1.00 72.19 700 ALA A O 1
ATOM 5848 N N . HIS A 1 701 ? 80.343 54.519 -121.470 1.00 76.31 701 HIS A N 1
ATOM 5849 C CA . HIS A 1 701 ? 80.540 54.124 -122.862 1.00 76.31 701 HIS A CA 1
ATOM 5850 C C . HIS A 1 701 ? 79.834 55.090 -123.820 1.00 76.31 701 HIS A C 1
ATOM 5852 O O . HIS A 1 701 ? 80.447 55.565 -124.767 1.00 76.31 701 HIS A O 1
ATOM 5858 N N . GLY A 1 702 ? 78.588 55.481 -123.527 1.00 76.62 702 GLY A N 1
ATOM 5859 C CA . GLY A 1 702 ? 77.885 56.523 -124.279 1.00 76.62 702 GLY A CA 1
ATOM 5860 C C . GLY A 1 702 ? 78.630 57.865 -124.288 1.00 76.62 702 GLY A C 1
ATOM 5861 O O . GLY A 1 702 ? 78.695 58.523 -125.326 1.00 76.62 702 GLY A O 1
ATOM 5862 N N . ASN A 1 703 ? 79.241 58.257 -123.167 1.00 76.12 703 ASN A N 1
ATOM 5863 C CA . ASN A 1 703 ? 80.090 59.447 -123.089 1.00 76.12 703 ASN A CA 1
ATOM 5864 C C . ASN A 1 703 ? 81.399 59.279 -123.872 1.00 76.12 703 ASN A C 1
ATOM 5866 O O . ASN A 1 703 ? 81.777 60.199 -124.586 1.00 76.12 703 ASN A O 1
ATOM 5870 N N . ILE A 1 704 ? 82.050 58.114 -123.812 1.00 75.31 704 ILE A N 1
ATOM 5871 C CA . ILE A 1 704 ? 83.241 57.794 -124.612 1.00 75.31 704 ILE A CA 1
ATOM 5872 C C . ILE A 1 704 ? 82.910 57.862 -126.105 1.00 75.31 704 ILE A C 1
ATOM 5874 O O . ILE A 1 704 ? 83.635 58.502 -126.853 1.00 75.31 704 ILE A O 1
ATOM 5878 N N . CYS A 1 705 ? 81.783 57.303 -126.553 1.00 75.88 705 CYS A N 1
ATOM 5879 C CA . CYS A 1 705 ? 81.344 57.420 -127.946 1.00 75.88 705 CYS A CA 1
ATOM 5880 C C . CYS A 1 705 ? 81.112 58.882 -128.357 1.00 75.88 705 CYS A C 1
ATOM 5882 O O . CYS A 1 705 ? 81.440 59.263 -129.479 1.00 75.88 705 CYS A O 1
ATOM 5884 N N . ARG A 1 706 ? 80.575 59.718 -127.456 1.00 76.75 706 ARG A N 1
ATOM 5885 C CA . ARG A 1 706 ? 80.446 61.168 -127.687 1.00 76.75 706 ARG A CA 1
ATOM 5886 C C . ARG A 1 706 ? 81.805 61.870 -127.736 1.00 76.75 706 ARG A C 1
ATOM 5888 O O . ARG A 1 706 ? 81.956 62.764 -128.559 1.00 76.75 706 ARG A O 1
ATOM 5895 N N . ILE A 1 707 ? 82.770 61.466 -126.908 1.00 73.50 707 ILE A N 1
ATOM 5896 C CA . ILE A 1 707 ? 84.152 61.972 -126.934 1.00 73.50 707 ILE A CA 1
ATOM 5897 C C . ILE A 1 707 ? 84.836 61.575 -128.240 1.00 73.50 707 ILE A C 1
ATOM 5899 O O . ILE A 1 707 ? 85.358 62.450 -128.904 1.00 73.50 707 ILE A O 1
ATOM 5903 N N . ILE A 1 708 ? 84.744 60.318 -128.678 1.00 75.44 708 ILE A N 1
ATOM 5904 C CA . ILE A 1 708 ? 85.294 59.866 -129.968 1.00 75.44 708 ILE A CA 1
ATOM 5905 C C . ILE A 1 708 ? 84.639 60.625 -131.133 1.00 75.44 708 ILE A C 1
ATOM 5907 O O . ILE A 1 708 ? 85.294 60.976 -132.110 1.00 75.44 708 ILE A O 1
ATOM 5911 N N . LEU A 1 709 ? 83.334 60.907 -131.053 1.00 75.94 709 LEU A N 1
ATOM 5912 C CA . LEU A 1 709 ? 82.652 61.738 -132.046 1.00 75.94 709 LEU A CA 1
ATOM 5913 C C . LEU A 1 709 ? 83.144 63.195 -132.009 1.00 75.94 709 LEU A C 1
ATOM 5915 O O . LEU A 1 709 ? 83.267 63.814 -133.065 1.00 75.94 709 LEU A O 1
ATOM 5919 N N . LEU A 1 710 ? 83.404 63.742 -130.819 1.00 75.31 710 LEU A N 1
ATOM 5920 C CA . LEU A 1 710 ? 84.007 65.062 -130.633 1.00 75.31 710 LEU A CA 1
ATOM 5921 C C . LEU A 1 710 ? 85.440 65.102 -131.161 1.00 75.31 710 LEU A C 1
ATOM 5923 O O . LEU A 1 710 ? 85.743 66.042 -131.878 1.00 75.31 710 LEU A O 1
ATOM 5927 N N . GLU A 1 711 ? 86.271 64.096 -130.884 1.00 73.25 711 GLU A N 1
ATOM 5928 C CA . GLU A 1 711 ? 87.621 63.941 -131.439 1.00 73.25 711 GLU A CA 1
ATOM 5929 C C . GLU A 1 711 ? 87.563 63.878 -132.955 1.00 73.25 711 GLU A C 1
ATOM 5931 O O . GLU A 1 711 ? 88.175 64.707 -133.599 1.00 73.25 711 GLU A O 1
ATOM 5936 N N . ARG A 1 712 ? 86.727 63.022 -133.554 1.00 77.06 712 ARG A N 1
ATOM 5937 C CA . ARG A 1 712 ? 86.579 62.990 -135.019 1.00 77.06 712 ARG A CA 1
ATOM 5938 C C . ARG A 1 712 ? 86.132 64.331 -135.591 1.00 77.06 712 ARG A C 1
ATOM 5940 O O . ARG A 1 712 ? 86.615 64.739 -136.642 1.00 77.06 712 ARG A O 1
ATOM 5947 N N . LYS A 1 713 ? 85.202 65.030 -134.931 1.00 74.38 713 LYS A N 1
ATOM 5948 C CA . LYS A 1 713 ? 84.781 66.377 -135.348 1.00 74.38 713 LYS A CA 1
ATOM 5949 C C . LYS A 1 713 ? 85.893 67.410 -135.164 1.00 74.38 713 LYS A C 1
ATOM 5951 O O . LYS A 1 713 ? 86.008 68.292 -136.008 1.00 74.38 713 LYS A O 1
ATOM 5956 N N . ALA A 1 714 ? 86.685 67.302 -134.102 1.00 70.81 714 ALA A N 1
ATOM 5957 C CA . ALA A 1 714 ? 87.841 68.143 -133.835 1.00 70.81 714 ALA A CA 1
ATOM 5958 C C . ALA A 1 714 ? 88.953 67.871 -134.848 1.00 70.81 714 ALA A C 1
ATOM 5960 O O . ALA A 1 714 ? 89.445 68.824 -135.418 1.00 70.81 714 ALA A O 1
ATOM 5961 N N . ASP A 1 715 ? 89.252 66.618 -135.178 1.00 75.75 715 ASP A N 1
ATOM 5962 C CA . ASP A 1 715 ? 90.169 66.220 -136.247 1.00 75.75 715 ASP A CA 1
ATOM 5963 C C . ASP A 1 715 ? 89.682 66.733 -137.597 1.00 75.75 715 ASP A C 1
ATOM 5965 O O . ASP A 1 715 ? 90.460 67.285 -138.357 1.00 75.75 715 ASP A O 1
ATOM 5969 N N . THR A 1 716 ? 88.379 66.654 -137.887 1.00 75.69 716 THR A N 1
ATOM 5970 C CA . THR A 1 716 ? 87.813 67.244 -139.114 1.00 75.69 716 THR A CA 1
ATOM 5971 C C . THR A 1 716 ? 87.953 68.772 -139.119 1.00 75.69 716 THR A C 1
ATOM 5973 O O . THR A 1 716 ? 88.167 69.375 -140.167 1.00 75.69 716 THR A O 1
ATOM 5976 N N . LEU A 1 717 ? 87.822 69.424 -137.958 1.00 73.75 717 LEU A N 1
ATOM 5977 C CA . LEU A 1 717 ? 87.985 70.871 -137.809 1.00 73.75 717 LEU A CA 1
ATOM 5978 C C . LEU A 1 717 ? 89.457 71.284 -137.916 1.00 73.75 717 LEU A C 1
ATOM 5980 O O . LEU A 1 717 ? 89.757 72.251 -138.602 1.00 73.75 717 LEU A O 1
ATOM 5984 N N . VAL A 1 718 ? 90.364 70.547 -137.277 1.00 74.19 718 VAL A N 1
ATOM 5985 C CA . VAL A 1 718 ? 91.816 70.719 -137.352 1.00 74.19 718 VAL A CA 1
ATOM 5986 C C . VAL A 1 718 ? 92.272 70.475 -138.777 1.00 74.19 718 VAL A C 1
ATOM 5988 O O . VAL A 1 718 ? 93.018 71.292 -139.291 1.00 74.19 718 VAL A O 1
ATOM 5991 N N . GLN A 1 719 ? 91.755 69.452 -139.456 1.00 72.19 719 GLN A N 1
ATOM 5992 C CA . GLN A 1 719 ? 92.051 69.210 -140.860 1.00 72.19 719 GLN A CA 1
ATOM 5993 C C . GLN A 1 719 ? 91.519 70.341 -141.740 1.00 72.19 719 GLN A C 1
ATOM 5995 O O . GLN A 1 719 ? 92.267 70.843 -142.557 1.00 72.19 719 GLN A O 1
ATOM 6000 N N . ARG A 1 720 ? 90.307 70.862 -141.498 1.00 72.94 720 ARG A N 1
ATOM 6001 C CA . ARG A 1 720 ? 89.822 72.084 -142.172 1.00 72.94 720 ARG A CA 1
ATOM 6002 C C . ARG A 1 720 ? 90.676 73.317 -141.883 1.00 72.94 720 ARG A C 1
ATOM 6004 O O . ARG A 1 720 ? 90.827 74.152 -142.764 1.00 72.94 720 ARG A O 1
ATOM 6011 N N . ILE A 1 721 ? 91.200 73.468 -140.667 1.00 69.75 721 ILE A N 1
ATOM 6012 C CA . ILE A 1 721 ? 92.110 74.562 -140.303 1.00 69.75 721 ILE A CA 1
ATOM 6013 C C . ILE A 1 721 ? 93.469 74.361 -140.977 1.00 69.75 721 ILE A C 1
ATOM 6015 O O . ILE A 1 721 ? 94.047 75.337 -141.433 1.00 69.75 721 ILE A O 1
ATOM 6019 N N . ILE A 1 722 ? 93.969 73.129 -141.075 1.00 71.25 722 ILE A N 1
ATOM 6020 C CA . ILE A 1 722 ? 95.199 72.783 -141.792 1.00 71.25 722 ILE A CA 1
ATOM 6021 C C . ILE A 1 722 ? 95.010 73.029 -143.287 1.00 71.25 722 ILE A C 1
ATOM 6023 O O . ILE A 1 722 ? 95.842 73.711 -143.864 1.00 71.25 722 ILE A O 1
ATOM 6027 N N . ASP A 1 723 ? 93.908 72.584 -143.889 1.00 69.31 723 ASP A N 1
ATOM 6028 C CA . ASP A 1 723 ? 93.556 72.836 -145.289 1.00 69.31 723 ASP A CA 1
ATOM 6029 C C . ASP A 1 723 ? 93.400 74.347 -145.545 1.00 69.31 723 ASP A C 1
ATOM 6031 O O . ASP A 1 723 ? 93.887 74.866 -146.545 1.00 69.31 723 ASP A O 1
ATOM 6035 N N . PHE A 1 724 ? 92.799 75.092 -144.608 1.00 68.62 724 PHE A N 1
ATOM 6036 C CA . PHE A 1 724 ? 92.712 76.556 -144.655 1.00 68.62 724 PHE A CA 1
ATOM 6037 C C . PHE A 1 724 ? 94.092 77.224 -144.533 1.00 68.62 724 PHE A C 1
ATOM 6039 O O . PHE A 1 724 ? 94.419 78.120 -145.305 1.00 68.62 724 PHE A O 1
ATOM 6046 N N . MET A 1 725 ? 94.941 76.775 -143.611 1.00 67.44 725 MET A N 1
ATOM 6047 C CA . MET A 1 725 ? 96.301 77.296 -143.430 1.00 67.44 725 MET A CA 1
ATOM 6048 C C . MET A 1 725 ? 97.207 76.934 -144.620 1.00 67.44 725 MET A C 1
ATOM 6050 O O . MET A 1 725 ? 98.014 77.756 -145.048 1.00 67.44 725 MET A O 1
ATOM 6054 N N . GLN A 1 726 ? 97.033 75.755 -145.220 1.00 63.12 726 GLN A N 1
ATOM 6055 C CA . GLN A 1 726 ? 97.695 75.337 -146.458 1.00 63.12 726 GLN A CA 1
ATOM 6056 C C . GLN A 1 726 ? 97.181 76.143 -147.661 1.00 63.12 726 GLN A C 1
ATOM 6058 O O . GLN A 1 726 ? 97.986 76.559 -148.486 1.00 63.12 726 GLN A O 1
ATOM 6063 N N . SER A 1 727 ? 95.892 76.508 -147.697 1.00 59.81 727 SER A N 1
ATOM 6064 C CA . SER A 1 727 ? 95.338 77.445 -148.693 1.00 59.81 727 SER A CA 1
ATOM 6065 C C . SER A 1 727 ? 95.842 78.891 -148.549 1.00 59.81 727 SER A C 1
ATOM 6067 O O . SER A 1 727 ? 95.726 79.677 -149.483 1.00 59.81 727 SER A O 1
ATOM 6069 N N . LEU A 1 728 ? 96.427 79.249 -147.399 1.00 54.50 728 LEU A N 1
ATOM 6070 C CA . LEU A 1 728 ? 97.071 80.548 -147.166 1.00 54.50 728 LEU A CA 1
ATOM 6071 C C . LEU A 1 728 ? 98.574 80.547 -147.501 1.00 54.50 728 LEU A C 1
ATOM 6073 O O . LEU A 1 728 ? 99.187 81.614 -147.497 1.00 54.50 728 LEU A O 1
ATOM 6077 N N . SER A 1 729 ? 99.170 79.380 -147.769 1.00 51.72 729 SER A N 1
ATOM 6078 C CA . SER A 1 729 ? 100.629 79.219 -147.868 1.00 51.72 729 SER A CA 1
ATOM 6079 C C . SER A 1 729 ? 101.167 79.110 -149.299 1.00 51.72 729 SER A C 1
ATOM 6081 O O . SER A 1 729 ? 102.366 79.291 -149.479 1.00 51.72 729 SER A O 1
ATOM 6083 N N . ASP A 1 730 ? 100.313 78.909 -150.309 1.00 43.44 730 ASP A N 1
ATOM 6084 C CA . ASP A 1 730 ? 100.708 78.932 -151.723 1.00 43.44 730 ASP A CA 1
ATOM 6085 C C . ASP A 1 730 ? 99.938 80.029 -152.473 1.00 43.44 730 ASP A C 1
ATOM 6087 O O . ASP A 1 730 ? 98.716 80.006 -152.609 1.00 43.44 730 ASP A O 1
ATOM 6091 N N . GLY A 1 731 ? 100.677 81.059 -152.891 1.00 42.78 731 GLY A N 1
ATOM 6092 C CA . GLY A 1 731 ? 100.147 82.285 -153.479 1.00 42.78 731 GLY A CA 1
ATOM 6093 C C . GLY A 1 731 ? 99.648 82.148 -154.923 1.00 42.78 731 GLY A C 1
ATOM 6094 O O . GLY A 1 731 ? 100.159 81.353 -155.707 1.00 42.78 731 GLY A O 1
ATOM 6095 N N . SER A 1 732 ? 98.729 83.065 -155.266 1.00 41.12 732 SER A N 1
ATOM 6096 C CA . SER A 1 732 ? 97.882 83.140 -156.474 1.00 41.12 732 SER A CA 1
ATOM 6097 C C . SER A 1 732 ? 96.697 82.182 -156.358 1.00 41.12 732 SER A C 1
ATOM 6099 O O . SER A 1 732 ? 96.904 80.996 -156.183 1.00 41.12 732 SER A O 1
ATOM 6101 N N . TRP A 1 733 ? 95.436 82.625 -156.346 1.00 35.78 733 TRP A N 1
ATOM 6102 C CA . TRP A 1 733 ? 94.766 83.381 -157.412 1.00 35.78 733 TRP A CA 1
ATOM 6103 C C . TRP A 1 733 ? 93.707 84.355 -156.863 1.00 35.78 733 TRP A C 1
ATOM 6105 O O . TRP A 1 733 ? 93.139 84.137 -155.794 1.00 35.78 733 TRP A O 1
ATOM 6115 N N . LYS A 1 734 ? 93.352 85.401 -157.624 1.00 50.81 734 LYS A N 1
ATOM 6116 C CA . LYS A 1 734 ? 92.015 85.996 -157.470 1.00 50.81 734 LYS A CA 1
ATOM 6117 C C . LYS A 1 734 ? 90.991 85.115 -158.203 1.00 50.81 734 LYS A C 1
ATOM 6119 O O . LYS A 1 734 ? 91.162 84.878 -159.393 1.00 50.81 734 LYS A O 1
ATOM 6124 N N . THR A 1 735 ? 89.936 84.769 -157.454 1.00 49.53 735 THR A N 1
ATOM 6125 C CA . THR A 1 735 ? 88.553 84.376 -157.825 1.00 49.53 735 THR A CA 1
ATOM 6126 C C . THR A 1 735 ? 88.290 83.040 -158.533 1.00 49.53 735 THR A C 1
ATOM 6128 O O . THR A 1 735 ? 88.697 82.892 -159.674 1.00 49.53 735 THR A O 1
ATOM 6131 N N . GLU A 1 736 ? 87.487 82.170 -157.887 1.00 37.66 736 GLU A N 1
ATOM 6132 C CA . GLU A 1 736 ? 86.439 81.267 -158.433 1.00 37.66 736 GLU A CA 1
ATOM 6133 C C . GLU A 1 736 ? 85.798 80.418 -157.300 1.00 37.66 736 GLU A C 1
ATOM 6135 O O . GLU A 1 736 ? 86.491 80.108 -156.330 1.00 37.66 736 GLU A O 1
ATOM 6140 N N . GLY A 1 737 ? 84.511 80.034 -157.438 1.00 38.91 737 GLY A N 1
ATOM 6141 C CA . GLY A 1 737 ? 83.867 78.930 -156.687 1.00 38.91 737 GLY A CA 1
ATOM 6142 C C . GLY A 1 737 ? 82.729 79.290 -155.742 1.00 38.91 737 GLY A C 1
ATOM 6143 O O . GLY A 1 737 ? 83.022 79.452 -154.538 1.00 38.91 737 GLY A O 1
#

Organism: Sarcophilus harrisii (NCBI:txid9305)